Protein AF-A0A4Q2ZRV0-F1 (afdb_monomer)

Foldseek 3Di:
DCPVPVVVVVVVCLVVLFKWWWKAQLPDPVVPPRIDIGHADDQDLDWDDDPRITTAWTWHRDPPRDIDIDGDDDWDKDFADPDFFADDPPDWAADPPPRDTDFKKKKFQQQFAFPAPRGGLNHIAIWGFDAFDADPVGHGRRGMTTTHADDPPPPVDHPCRCVQCRAWDDPPQQFKWKWFQDPVRDTDTAAQEAEEADPCQLVVVPPPDNDDFQRKYWYPDDPPDHTFIWGHHPPGIDTDDSRMDMDTTHALSTYQWYTYDPDIDGDHSPRGDTDIDIDDDDYPVDDDDLAQPEEAEDEDDDPVLVVVQVVCLVVVVPVVSHDDWDDQVVVCVVCVVCVSVDDSNYHYGYDYFAEQEAQDPNHDLLRHKAKEFEWDPQDPDDPLRLLVLLVVQLQVCQDPVNDAAFDKDAVVVSFVSSCVSQVRTTDGIAIFRPDPPTAGPRNRIDTHDNRYGYGYSDDSVSYDYDNDDDCVVRVHD

Solvent-accessible surface area (backbone atoms only — not comparable to full-atom values): 27631 Å² total; per-residue (Å²): 119,69,63,63,58,54,51,48,53,52,50,51,33,59,75,67,65,47,45,29,21,40,24,44,28,83,66,35,94,80,76,58,64,40,66,45,80,45,71,65,56,84,83,60,101,52,81,49,75,58,92,55,29,34,54,52,36,30,37,42,59,45,95,86,89,43,77,46,79,46,67,83,87,81,84,49,70,50,76,31,92,84,83,53,70,62,87,73,87,82,68,72,20,70,42,89,86,77,72,45,78,44,69,40,33,42,33,38,43,27,74,39,62,22,70,81,76,67,43,54,55,78,49,69,47,61,28,26,66,67,45,71,37,58,48,97,88,67,50,72,39,40,41,35,36,29,41,40,69,34,48,90,84,71,81,84,56,52,76,55,80,59,51,63,48,67,67,26,51,53,66,77,70,64,18,41,33,32,25,36,48,46,97,87,69,47,73,42,80,34,32,77,30,31,35,22,54,46,71,64,36,66,74,66,36,66,81,84,61,74,78,55,63,75,38,37,33,36,37,49,58,49,105,86,49,76,69,44,40,30,35,29,44,93,86,50,75,45,79,52,75,86,48,60,49,75,49,79,34,66,47,41,21,17,40,29,34,40,36,42,94,90,45,73,49,77,49,69,49,76,77,41,79,81,57,64,46,77,50,77,56,61,47,94,88,54,74,88,71,75,55,76,78,44,80,46,80,43,74,47,81,52,70,69,54,54,50,49,46,56,50,37,46,74,71,69,40,53,78,90,71,58,74,74,68,68,51,46,68,58,46,43,71,74,52,47,75,59,63,75,76,54,57,85,32,48,41,80,45,53,40,54,46,42,78,46,48,31,31,12,92,70,16,54,72,90,45,19,33,33,38,44,29,26,67,34,92,84,34,87,66,51,74,67,55,50,33,48,51,51,43,51,44,54,49,59,64,48,33,77,90,76,57,66,65,36,48,69,48,48,43,70,57,55,44,50,52,45,44,68,76,34,58,75,42,45,72,46,72,45,72,35,40,68,44,93,85,48,37,60,72,51,77,41,63,47,77,42,50,77,55,24,37,73,35,70,50,56,48,61,85,33,46,43,82,42,95,61,96,40,54,82,78,46,48,53,129

Radius of gyration: 37.03 Å; Cα contacts (8 Å, |Δi|>4): 866; chains: 1; bounding box: 86×45×110 Å

Nearest PDB structures (foldseek):
  8kea-assembly1_e  TM=3.480E-01  e=4.240E-05  unclassified Caudoviricetes
  7sa7-assembly4_D  TM=6.143E-01  e=7.010E-01  Homo sapiens
  7sa7-assembly3_C  TM=5.878E-01  e=7.869E-01  Homo sapiens
  7sa7-assembly2_B  TM=5.959E-01  e=1.873E+00  Homo sapiens
  7q63-assembly3_CCC  TM=5.328E-01  e=1.985E+00  Homo sapiens

pLDDT: mean 81.41, std 9.85, range [46.53, 93.69]

Mean predicted aligned error: 16.32 Å

Structure (mmCIF, N/CA/C/O backbone):
data_AF-A0A4Q2ZRV0-F1
#
_entry.id   AF-A0A4Q2ZRV0-F1
#
loop_
_atom_site.group_PDB
_atom_site.id
_atom_site.type_symbol
_atom_site.label_atom_id
_atom_site.label_alt_id
_atom_site.label_comp_id
_atom_site.label_asym_id
_atom_site.label_entity_id
_atom_site.label_seq_id
_atom_site.pdbx_PDB_ins_code
_atom_site.Cartn_x
_atom_site.Cartn_y
_atom_site.Cartn_z
_atom_site.occupancy
_atom_site.B_iso_or_equiv
_atom_site.auth_seq_id
_atom_site.auth_comp_id
_atom_site.auth_asym_id
_atom_site.auth_atom_id
_atom_site.pdbx_PDB_model_num
ATOM 1 N N . MET A 1 1 ? 37.930 13.289 -34.968 1.00 46.53 1 MET A N 1
ATOM 2 C CA . MET A 1 1 ? 36.587 13.902 -35.165 1.00 46.53 1 MET A CA 1
ATOM 3 C C . MET A 1 1 ? 36.503 14.644 -36.506 1.00 46.53 1 MET A C 1
ATOM 5 O O . MET A 1 1 ? 36.674 15.860 -36.565 1.00 46.53 1 MET A O 1
ATOM 9 N N . LYS A 1 2 ? 36.205 13.949 -37.613 1.00 48.25 2 LYS A N 1
ATOM 10 C CA . LYS A 1 2 ? 35.745 14.612 -38.851 1.00 48.25 2 LYS A CA 1
ATOM 11 C C . LYS A 1 2 ? 34.264 14.985 -38.718 1.00 48.25 2 LYS A C 1
ATOM 13 O O . LYS A 1 2 ? 33.415 14.452 -39.422 1.00 48.25 2 LYS A O 1
ATOM 18 N N . LEU A 1 3 ? 33.960 15.949 -37.843 1.00 52.44 3 LEU A N 1
ATOM 19 C CA . LEU A 1 3 ? 32.634 16.584 -37.776 1.00 52.44 3 LEU A CA 1
ATOM 20 C C . LEU A 1 3 ? 32.182 17.055 -39.178 1.00 52.44 3 LEU A C 1
ATOM 22 O O . LEU A 1 3 ? 30.995 17.055 -39.499 1.00 52.44 3 LEU A O 1
ATOM 26 N N . SER A 1 4 ? 33.154 17.404 -40.032 1.00 59.94 4 SER A N 1
ATOM 27 C CA . SER A 1 4 ? 32.948 17.895 -41.390 1.00 59.94 4 SER A CA 1
ATOM 28 C C . SER A 1 4 ? 32.250 16.907 -42.325 1.00 59.94 4 SER A C 1
ATOM 30 O O . SER A 1 4 ? 31.440 17.355 -43.129 1.00 59.94 4 SER A O 1
ATOM 32 N N . ASP A 1 5 ? 32.492 15.594 -42.242 1.00 75.94 5 ASP A N 1
ATOM 33 C CA . ASP A 1 5 ? 31.929 14.653 -43.224 1.00 75.94 5 ASP A CA 1
ATOM 34 C C . ASP A 1 5 ? 30.436 14.391 -42.981 1.00 75.94 5 ASP A C 1
ATOM 36 O O . ASP A 1 5 ? 29.617 14.506 -43.897 1.00 75.94 5 ASP A O 1
ATOM 40 N N . THR A 1 6 ? 30.041 14.147 -41.728 1.00 77.94 6 THR A N 1
ATOM 41 C CA . THR A 1 6 ? 28.623 13.997 -41.371 1.00 77.94 6 THR A CA 1
ATOM 42 C C . THR A 1 6 ? 27.850 15.292 -41.609 1.00 77.94 6 THR A C 1
ATOM 44 O O . THR A 1 6 ? 26.780 15.255 -42.216 1.00 77.94 6 THR A O 1
ATOM 47 N N . LEU A 1 7 ? 28.398 16.451 -41.224 1.00 83.00 7 LEU A N 1
ATOM 48 C CA . LEU A 1 7 ? 27.773 17.750 -41.501 1.00 83.00 7 LEU A CA 1
ATOM 49 C C . LEU A 1 7 ? 27.611 18.008 -43.003 1.00 83.00 7 LEU A C 1
ATOM 51 O O . LEU A 1 7 ? 26.567 18.506 -43.424 1.00 83.00 7 LEU A O 1
ATOM 55 N N . ASN A 1 8 ? 28.594 17.631 -43.824 1.00 84.75 8 ASN A N 1
ATOM 56 C CA . ASN A 1 8 ? 28.493 17.743 -45.278 1.00 84.75 8 ASN A CA 1
ATOM 57 C C . ASN A 1 8 ? 27.389 16.841 -45.842 1.00 84.75 8 ASN A C 1
ATOM 59 O O . ASN A 1 8 ? 26.621 17.281 -46.700 1.00 84.75 8 ASN A O 1
ATOM 63 N N . LYS A 1 9 ? 27.248 15.612 -45.331 1.00 84.56 9 LYS A N 1
ATOM 64 C CA . LYS A 1 9 ? 26.164 14.700 -45.726 1.00 84.56 9 LYS A CA 1
ATOM 65 C C . LYS A 1 9 ? 24.786 15.222 -45.299 1.00 84.56 9 LYS A C 1
ATOM 67 O O . LYS A 1 9 ? 23.850 15.158 -46.096 1.00 84.56 9 LYS A O 1
ATOM 72 N N . ILE A 1 10 ? 24.663 15.796 -44.097 1.00 86.31 10 ILE A N 1
ATOM 73 C CA . ILE A 1 10 ? 23.433 16.468 -43.638 1.00 86.31 10 ILE A CA 1
ATOM 74 C C . ILE A 1 10 ? 23.113 17.645 -44.565 1.00 86.31 10 ILE A C 1
ATOM 76 O O . ILE A 1 10 ? 22.005 17.742 -45.091 1.00 86.31 10 ILE A O 1
ATOM 80 N N . ARG A 1 11 ? 24.095 18.513 -44.836 1.00 86.56 11 ARG A N 1
ATOM 81 C CA . ARG A 1 11 ? 23.936 19.678 -45.717 1.00 86.56 11 ARG A CA 1
ATOM 82 C C . ARG A 1 11 ? 23.490 19.282 -47.123 1.00 86.56 11 ARG A C 1
ATOM 84 O O . ARG A 1 11 ? 22.611 19.938 -47.684 1.00 86.56 11 ARG A O 1
ATOM 91 N N . ALA A 1 12 ? 24.064 18.217 -47.680 1.00 87.94 12 ALA A N 1
ATOM 92 C CA . ALA A 1 12 ? 23.684 17.693 -48.987 1.00 87.94 12 ALA A CA 1
ATOM 93 C C . ALA A 1 12 ? 22.216 17.236 -49.013 1.00 87.94 12 ALA A C 1
ATOM 95 O O . ALA A 1 12 ? 21.487 17.590 -49.937 1.00 87.94 12 ALA A O 1
ATOM 96 N N . ARG A 1 13 ? 21.753 16.521 -47.977 1.00 86.56 13 ARG A N 1
ATOM 97 C CA . ARG A 1 13 ? 20.348 16.089 -47.849 1.00 86.56 13 ARG A CA 1
ATOM 98 C C . ARG A 1 13 ? 19.385 17.266 -47.699 1.00 86.56 13 ARG A C 1
ATOM 100 O O . ARG A 1 13 ? 18.360 17.289 -48.376 1.00 86.56 13 ARG A O 1
ATOM 107 N N . LEU A 1 14 ? 19.749 18.259 -46.884 1.00 86.25 14 LEU A N 1
ATOM 108 C CA . LEU A 1 14 ? 18.958 19.479 -46.700 1.00 86.25 14 LEU A CA 1
ATOM 109 C C . LEU A 1 14 ? 18.850 20.289 -47.998 1.00 86.25 14 LEU A C 1
ATOM 111 O O . LEU A 1 14 ? 17.770 20.744 -48.354 1.00 86.25 14 LEU A O 1
ATOM 115 N N . THR A 1 15 ? 19.947 20.428 -48.747 1.00 87.06 15 THR A N 1
ATOM 116 C CA . THR A 1 15 ? 19.944 21.159 -50.028 1.00 87.06 15 THR A CA 1
ATOM 117 C C . THR A 1 15 ? 19.143 20.408 -51.095 1.00 87.06 15 THR A C 1
ATOM 119 O O . THR A 1 15 ? 18.447 21.025 -51.896 1.00 87.06 15 THR A O 1
ATOM 122 N N . ALA A 1 16 ? 19.183 19.074 -51.074 1.00 87.62 16 ALA A N 1
ATOM 123 C CA . ALA A 1 16 ? 18.400 18.222 -51.964 1.00 87.62 16 ALA A CA 1
ATOM 124 C C . ALA A 1 16 ? 16.922 18.074 -51.551 1.00 87.62 16 ALA A C 1
ATOM 126 O O . ALA A 1 16 ? 16.184 17.372 -52.236 1.00 87.62 16 ALA A O 1
ATOM 127 N N . SER A 1 17 ? 16.478 18.711 -50.458 1.00 88.81 17 SER A N 1
ATOM 128 C CA . SER A 1 17 ? 15.103 18.596 -49.938 1.00 88.81 17 SER A CA 1
ATOM 129 C C . SER A 1 17 ? 14.665 17.144 -49.685 1.00 88.81 17 SER A C 1
ATOM 131 O O . SER A 1 17 ? 13.525 16.764 -49.943 1.00 88.81 17 SER A O 1
ATOM 133 N N . LEU A 1 18 ? 15.591 16.310 -49.203 1.00 88.56 18 LEU A N 1
ATOM 134 C CA . LEU A 1 18 ? 15.337 14.902 -48.905 1.00 88.56 18 LEU A CA 1
ATOM 135 C C . LEU A 1 18 ? 15.148 14.703 -47.403 1.00 88.56 18 LEU A C 1
ATOM 137 O O . LEU A 1 18 ? 16.002 15.120 -46.622 1.00 88.56 18 LEU A O 1
ATOM 141 N N . SER A 1 19 ? 14.087 13.995 -47.018 1.00 89.38 19 SER A N 1
ATOM 142 C CA . SER A 1 19 ? 13.906 13.496 -45.652 1.00 89.38 19 SER A CA 1
ATOM 143 C C . SER A 1 19 ? 14.990 12.470 -45.292 1.00 89.38 19 SER A C 1
ATOM 145 O O . SER A 1 19 ? 15.487 11.739 -46.158 1.00 89.38 19 SER A O 1
ATOM 147 N N . PHE A 1 20 ? 15.366 12.402 -44.016 1.00 90.62 20 PHE A N 1
ATOM 148 C CA . PHE A 1 20 ? 16.372 11.468 -43.504 1.00 90.62 20 PHE A CA 1
ATOM 149 C C . PHE A 1 20 ? 16.184 11.200 -42.009 1.00 90.62 20 PHE A C 1
ATOM 151 O O . PHE A 1 20 ? 15.488 11.932 -41.308 1.00 90.62 20 PHE A O 1
ATOM 158 N N . THR A 1 21 ? 16.843 10.158 -41.507 1.00 88.81 21 THR A N 1
ATOM 159 C CA . THR A 1 21 ? 16.920 9.875 -40.068 1.00 88.81 21 THR A CA 1
ATOM 160 C C . THR A 1 21 ? 18.354 9.969 -39.566 1.00 88.81 21 THR A C 1
ATOM 162 O O . THR A 1 21 ? 19.302 9.651 -40.291 1.00 88.81 21 THR A O 1
ATOM 165 N N . LEU A 1 22 ? 18.508 10.430 -38.323 1.00 87.31 22 LEU A N 1
ATOM 166 C CA . LEU A 1 22 ? 19.782 10.495 -37.615 1.00 87.31 22 LEU A CA 1
ATOM 167 C C . LEU A 1 22 ? 19.839 9.406 -36.553 1.00 87.31 22 LEU A C 1
ATOM 169 O O . LEU A 1 22 ? 18.986 9.328 -35.659 1.00 87.31 22 LEU A O 1
ATOM 173 N N . TRP A 1 23 ? 20.881 8.597 -36.669 1.00 86.56 23 TRP A N 1
ATOM 174 C CA . TRP A 1 23 ? 21.204 7.518 -35.759 1.00 86.56 23 TRP A CA 1
ATOM 175 C C . TRP A 1 23 ? 22.505 7.841 -35.033 1.00 86.56 23 TRP A C 1
ATOM 177 O O . TRP A 1 23 ? 23.445 8.350 -35.647 1.00 86.56 23 TRP A O 1
ATOM 187 N N . TYR A 1 24 ? 22.540 7.540 -33.740 1.00 83.75 24 TYR A N 1
ATOM 188 C CA . TYR A 1 24 ? 23.739 7.611 -32.919 1.00 83.75 24 TYR A CA 1
ATOM 189 C C . TYR A 1 24 ? 24.299 6.204 -32.724 1.00 83.75 24 TYR A C 1
ATOM 191 O O . TYR A 1 24 ? 23.621 5.343 -32.166 1.00 83.75 24 TYR A O 1
ATOM 199 N N . ASP A 1 25 ? 25.500 5.968 -33.235 1.00 83.25 25 ASP A N 1
ATOM 200 C CA . ASP A 1 25 ? 26.291 4.765 -33.019 1.00 83.25 25 ASP A CA 1
ATOM 201 C C . ASP A 1 25 ? 27.174 4.969 -31.789 1.00 83.25 25 ASP A C 1
ATOM 203 O O . ASP A 1 25 ? 28.097 5.779 -31.826 1.00 83.25 25 ASP A O 1
ATOM 207 N N . TYR A 1 26 ? 26.872 4.262 -30.700 1.00 76.94 26 TYR A N 1
ATOM 208 C CA . TYR A 1 26 ? 27.615 4.384 -29.442 1.00 76.94 26 TYR A CA 1
ATOM 209 C C . TYR A 1 26 ? 28.882 3.513 -29.406 1.00 76.94 26 TYR A C 1
ATOM 211 O O . TYR A 1 26 ? 29.675 3.618 -28.476 1.00 76.94 26 TYR A O 1
ATOM 219 N N . ALA A 1 27 ? 29.091 2.652 -30.404 1.00 78.94 27 ALA A N 1
ATOM 220 C CA . ALA A 1 27 ? 30.297 1.838 -30.531 1.00 78.94 27 ALA A CA 1
ATOM 221 C C . ALA A 1 27 ? 30.689 1.704 -32.013 1.00 78.94 27 ALA A C 1
ATOM 223 O O . ALA A 1 27 ? 30.637 0.604 -32.579 1.00 78.94 27 ALA A O 1
ATOM 224 N N . PRO A 1 28 ? 31.075 2.821 -32.660 1.00 79.38 28 PRO A N 1
ATOM 225 C CA . PRO A 1 28 ? 31.368 2.825 -34.080 1.00 79.38 28 PRO A CA 1
ATOM 226 C C . PRO A 1 28 ? 32.620 1.996 -34.371 1.00 79.38 28 PRO A C 1
ATOM 228 O O . PRO A 1 28 ? 33.621 2.062 -33.657 1.00 79.38 28 PRO A O 1
ATOM 231 N N . THR A 1 29 ? 32.591 1.225 -35.458 1.00 78.88 29 THR A N 1
ATOM 232 C CA . THR A 1 29 ? 33.708 0.340 -35.846 1.00 78.88 29 THR A CA 1
ATOM 233 C C . THR A 1 29 ? 35.000 1.109 -36.145 1.00 78.88 29 THR A C 1
ATOM 235 O O . THR A 1 29 ? 36.090 0.558 -36.020 1.00 78.88 29 THR A O 1
ATOM 238 N N . ASP A 1 30 ? 34.883 2.378 -36.540 1.00 77.00 30 ASP A N 1
ATOM 239 C CA . ASP A 1 30 ? 36.009 3.272 -36.818 1.00 77.00 30 ASP A CA 1
ATOM 240 C C . ASP A 1 30 ? 36.458 4.098 -35.598 1.00 77.00 30 ASP A C 1
ATOM 242 O O . ASP A 1 30 ? 37.454 4.811 -35.693 1.00 77.00 30 ASP A O 1
ATOM 246 N N . GLY A 1 31 ? 35.743 4.015 -34.467 1.00 72.38 31 GLY A N 1
ATOM 247 C CA . GLY A 1 31 ? 36.025 4.773 -33.245 1.00 72.38 31 GLY A CA 1
ATOM 248 C C . GLY A 1 31 ? 35.838 6.293 -33.360 1.00 72.38 31 GLY A C 1
ATOM 249 O O . GLY A 1 31 ? 36.165 7.014 -32.420 1.00 72.38 31 GLY A O 1
ATOM 250 N N . GLU A 1 32 ? 35.338 6.805 -34.489 1.00 68.56 32 GLU A N 1
ATOM 251 C CA . GLU A 1 32 ? 35.309 8.246 -34.769 1.00 68.56 32 GLU A CA 1
ATOM 252 C C . GLU A 1 32 ? 33.959 8.765 -35.283 1.00 68.56 32 GLU A C 1
ATOM 254 O O . GLU A 1 32 ? 33.639 9.940 -35.059 1.00 68.56 32 GLU A O 1
ATOM 259 N N . THR A 1 33 ? 33.167 7.939 -35.974 1.00 73.75 33 THR A N 1
ATOM 260 C CA . THR A 1 33 ? 31.922 8.365 -36.630 1.00 73.75 33 THR A CA 1
ATOM 261 C C . THR A 1 33 ? 30.693 7.893 -35.859 1.00 73.75 33 THR A C 1
ATOM 263 O O . THR A 1 33 ? 30.039 6.919 -36.212 1.00 73.75 33 THR A O 1
ATOM 266 N N . PHE A 1 34 ? 30.326 8.655 -34.833 1.00 78.12 34 PHE A N 1
ATOM 267 C CA . PHE A 1 34 ? 29.174 8.355 -33.976 1.00 78.12 34 PHE A CA 1
ATOM 268 C C . PHE A 1 34 ? 27.816 8.684 -34.613 1.00 78.12 34 PHE A C 1
ATOM 270 O O . PHE A 1 34 ? 26.785 8.223 -34.147 1.00 78.12 34 PHE A O 1
ATOM 277 N N . TRP A 1 35 ? 27.769 9.502 -35.668 1.00 84.25 35 TRP A N 1
ATOM 278 C CA . TRP A 1 35 ? 26.509 9.922 -36.291 1.00 84.25 35 TRP A CA 1
ATOM 279 C C . TRP A 1 35 ? 26.343 9.324 -37.682 1.00 84.25 35 TRP A C 1
ATOM 281 O O . TRP A 1 35 ? 27.120 9.620 -38.595 1.00 84.25 35 TRP A O 1
ATOM 291 N N . VAL A 1 36 ? 25.273 8.550 -37.858 1.00 85.75 36 VAL A N 1
ATOM 292 C CA . VAL A 1 36 ? 24.946 7.846 -39.100 1.00 85.75 36 VAL A CA 1
ATOM 293 C C . VAL A 1 36 ? 23.628 8.371 -39.664 1.00 85.75 36 VAL A C 1
ATOM 295 O O . VAL A 1 36 ? 22.609 8.439 -38.978 1.00 85.75 36 VAL A O 1
ATOM 298 N N . ILE A 1 37 ? 23.642 8.742 -40.945 1.00 87.69 37 ILE A N 1
ATOM 299 C CA . ILE A 1 37 ? 22.454 9.213 -41.667 1.00 87.69 37 ILE A CA 1
ATOM 300 C C . ILE A 1 37 ? 21.874 8.045 -42.452 1.00 87.69 37 ILE A C 1
ATOM 302 O O . ILE A 1 37 ? 22.587 7.401 -43.225 1.00 87.69 37 ILE A O 1
ATOM 306 N N . ARG A 1 38 ? 20.573 7.805 -42.301 1.00 87.75 38 ARG A N 1
ATOM 307 C CA . ARG A 1 38 ? 19.856 6.740 -43.009 1.00 87.75 38 ARG A CA 1
ATOM 308 C C . ARG A 1 38 ? 18.687 7.307 -43.826 1.00 87.75 38 ARG A C 1
ATOM 310 O O . ARG A 1 38 ? 18.340 8.484 -43.663 1.00 87.75 38 ARG A O 1
ATOM 317 N N . PRO A 1 39 ? 18.111 6.514 -44.751 1.00 87.06 39 PRO A N 1
ATOM 318 C CA . PRO A 1 39 ? 16.867 6.866 -45.427 1.00 87.06 39 PRO A CA 1
ATOM 319 C C . PRO A 1 39 ? 15.761 7.278 -44.438 1.00 87.06 39 PRO A C 1
ATOM 321 O O . PRO A 1 39 ? 15.854 6.982 -43.241 1.00 87.06 39 PRO A O 1
ATOM 324 N N . PRO A 1 40 ? 14.734 8.004 -44.908 1.00 84.69 40 PRO A N 1
ATOM 325 C CA . PRO A 1 40 ? 13.632 8.402 -44.049 1.00 84.69 40 PRO A CA 1
ATOM 326 C C . PRO A 1 40 ? 12.892 7.167 -43.531 1.00 84.69 40 PRO A C 1
ATOM 328 O O . PRO A 1 40 ? 12.459 6.316 -44.305 1.00 84.69 40 PRO A O 1
ATOM 331 N N . GLU A 1 41 ? 12.755 7.098 -42.213 1.00 82.69 41 GLU A N 1
ATOM 332 C CA . GLU A 1 41 ? 12.008 6.079 -41.485 1.00 82.69 41 GLU A CA 1
ATOM 333 C C . GLU A 1 41 ? 11.137 6.798 -40.447 1.00 82.69 41 GLU A C 1
ATOM 335 O O . GLU A 1 41 ? 11.588 7.758 -39.815 1.00 82.69 41 GLU A O 1
ATOM 340 N N . SER A 1 42 ? 9.903 6.337 -40.242 1.00 72.25 42 SER A N 1
ATOM 341 C CA . SER A 1 42 ? 9.016 6.882 -39.208 1.00 72.25 42 SER A CA 1
ATOM 342 C C . SER A 1 42 ? 9.596 6.641 -37.818 1.00 72.25 42 SER A C 1
ATOM 344 O O . SER A 1 42 ? 10.162 5.581 -37.562 1.00 72.25 42 SER A O 1
ATOM 346 N N . LEU A 1 43 ? 9.454 7.591 -36.891 1.00 68.00 43 LEU A N 1
ATOM 347 C CA . LEU A 1 43 ? 9.733 7.311 -35.480 1.00 68.00 43 LEU A CA 1
ATOM 348 C C . LEU A 1 43 ? 8.617 6.441 -34.911 1.00 68.00 43 LEU A C 1
ATOM 350 O O . LEU A 1 43 ? 7.455 6.845 -34.882 1.00 68.00 43 LEU A O 1
ATOM 354 N N . ASP A 1 44 ? 8.989 5.260 -34.439 1.00 65.00 44 ASP A N 1
ATOM 355 C CA . ASP A 1 44 ? 8.077 4.380 -33.726 1.00 65.00 44 ASP A CA 1
ATOM 356 C C . ASP A 1 44 ? 7.855 4.886 -32.299 1.00 65.00 44 ASP A C 1
ATOM 358 O O . ASP A 1 44 ? 8.613 5.697 -31.764 1.00 65.00 44 ASP A O 1
ATOM 362 N N . ARG A 1 45 ? 6.817 4.366 -31.636 1.00 63.47 45 ARG A N 1
ATOM 363 C CA . ARG A 1 45 ? 6.542 4.674 -30.218 1.00 63.47 45 ARG A CA 1
ATOM 364 C C . ARG A 1 45 ? 7.628 4.158 -29.267 1.00 63.47 45 ARG A C 1
ATOM 366 O O . ARG A 1 45 ? 7.620 4.499 -28.088 1.00 63.47 45 ARG A O 1
ATOM 373 N N . GLN A 1 46 ? 8.534 3.327 -29.771 1.00 62.56 46 GLN A N 1
ATOM 374 C CA . GLN A 1 46 ? 9.733 2.867 -29.088 1.00 62.56 46 GLN A CA 1
ATOM 375 C C . GLN A 1 46 ? 10.947 3.327 -29.897 1.00 62.56 46 GLN A C 1
ATOM 377 O O . GLN A 1 46 ? 10.889 3.296 -31.131 1.00 62.56 46 GLN A O 1
ATOM 382 N N . PRO A 1 47 ? 12.052 3.723 -29.244 1.00 64.38 47 PRO A N 1
ATOM 383 C CA . PRO A 1 47 ? 13.267 4.014 -29.985 1.00 64.38 47 PRO A CA 1
ATOM 384 C C . PRO A 1 47 ? 13.670 2.754 -30.782 1.00 64.38 47 PRO A C 1
ATOM 386 O O . PRO A 1 47 ? 13.309 1.630 -30.409 1.00 64.38 47 PRO A O 1
ATOM 389 N N . GLN A 1 48 ? 14.404 2.905 -31.876 1.00 72.50 48 GLN A N 1
ATOM 390 C CA . GLN A 1 48 ? 14.841 1.762 -32.684 1.00 72.50 48 GLN A CA 1
ATOM 391 C C . GLN A 1 48 ? 16.340 1.557 -32.503 1.00 72.50 48 GLN A C 1
ATOM 393 O O . GLN A 1 48 ? 17.098 2.522 -32.600 1.00 72.50 48 GLN A O 1
ATOM 398 N N . VAL A 1 49 ? 16.750 0.311 -32.254 1.00 75.25 49 VAL A N 1
ATOM 399 C CA . VAL A 1 49 ? 18.161 -0.079 -32.141 1.00 75.25 49 VAL A CA 1
ATOM 400 C C . VAL A 1 49 ? 18.491 -1.073 -33.234 1.00 75.25 49 VAL A C 1
ATOM 402 O O . VAL A 1 49 ? 17.780 -2.059 -33.418 1.00 75.25 49 VAL A O 1
ATOM 405 N N . ASN A 1 50 ? 19.586 -0.824 -33.941 1.00 77.75 50 ASN A N 1
ATOM 406 C CA . ASN A 1 50 ? 20.138 -1.735 -34.926 1.00 77.75 50 ASN A CA 1
ATOM 407 C C . ASN A 1 50 ? 21.634 -1.912 -34.657 1.00 77.75 50 ASN A C 1
ATOM 409 O O . ASN A 1 50 ? 22.430 -1.017 -34.941 1.00 77.75 50 ASN A O 1
ATOM 413 N N . GLY A 1 51 ? 22.006 -3.047 -34.063 1.00 81.06 51 GLY A N 1
ATOM 414 C CA . GLY A 1 51 ? 23.359 -3.256 -33.548 1.00 81.06 51 GLY A CA 1
ATOM 415 C C . GLY A 1 51 ? 23.689 -2.238 -32.456 1.00 81.06 51 GLY A C 1
ATOM 416 O O . GLY A 1 51 ? 23.046 -2.223 -31.410 1.00 81.06 51 GLY A O 1
ATOM 417 N N . THR A 1 52 ? 24.668 -1.380 -32.726 1.00 78.62 52 THR A N 1
ATOM 418 C CA . THR A 1 52 ? 25.145 -0.303 -31.843 1.00 78.62 52 THR A CA 1
ATOM 419 C C . THR A 1 52 ? 24.530 1.060 -32.180 1.00 78.62 52 THR A C 1
ATOM 421 O O . THR A 1 52 ? 24.850 2.065 -31.555 1.00 78.62 52 THR A O 1
ATOM 424 N N . MET A 1 53 ? 23.623 1.118 -33.161 1.00 83.50 53 MET A N 1
ATOM 425 C CA . MET A 1 53 ? 23.015 2.362 -33.632 1.00 83.50 53 MET A CA 1
ATOM 426 C C . MET A 1 53 ? 21.623 2.560 -33.035 1.00 83.50 53 MET A C 1
ATOM 428 O O . MET A 1 53 ? 20.781 1.666 -33.118 1.00 83.50 53 MET A O 1
ATOM 432 N N . ILE A 1 54 ? 21.345 3.759 -32.525 1.00 80.75 54 ILE A N 1
ATOM 433 C CA . ILE A 1 54 ? 20.055 4.158 -31.950 1.00 80.75 54 ILE A CA 1
ATOM 434 C C . ILE A 1 54 ? 19.449 5.296 -32.772 1.00 80.75 54 ILE A C 1
ATOM 436 O O . ILE A 1 54 ? 20.081 6.333 -32.969 1.00 80.75 54 ILE A O 1
ATOM 440 N N . LYS A 1 55 ? 18.205 5.135 -33.234 1.00 83.88 55 LYS A N 1
ATOM 441 C CA . LYS A 1 55 ? 17.455 6.185 -33.943 1.00 83.88 55 LYS A CA 1
ATOM 442 C C . LYS A 1 55 ? 17.036 7.280 -32.962 1.00 83.88 55 LYS A C 1
ATOM 444 O O . LYS A 1 55 ? 16.244 7.010 -32.060 1.00 83.88 55 LYS A O 1
ATOM 449 N N . LEU A 1 56 ? 17.514 8.510 -33.163 1.00 79.38 56 LEU A N 1
ATOM 450 C CA . LEU A 1 56 ? 17.209 9.640 -32.273 1.00 79.38 56 LEU A CA 1
ATOM 451 C C . LEU A 1 56 ? 16.261 10.662 -32.901 1.00 79.38 56 LEU A C 1
ATOM 453 O O . LEU A 1 56 ? 15.338 11.131 -32.234 1.00 79.38 56 LEU A O 1
ATOM 457 N N . ILE A 1 57 ? 16.489 11.015 -34.171 1.00 85.31 57 ILE A N 1
ATOM 458 C CA . ILE A 1 57 ? 15.776 12.114 -34.833 1.00 85.31 57 ILE A CA 1
ATOM 459 C C . ILE A 1 57 ? 15.292 11.665 -36.211 1.00 85.31 57 ILE A C 1
ATOM 461 O O . ILE A 1 57 ? 16.072 11.136 -37.006 1.00 85.31 57 ILE A O 1
ATOM 465 N N . ALA A 1 58 ? 14.021 11.928 -36.511 1.00 87.44 58 ALA A N 1
ATOM 466 C CA . ALA A 1 58 ? 13.500 11.907 -37.874 1.00 87.44 58 ALA A CA 1
ATOM 467 C C . ALA A 1 58 ? 13.332 13.337 -38.382 1.00 87.44 58 ALA A C 1
ATOM 469 O O . ALA A 1 58 ? 12.826 14.214 -37.674 1.00 87.44 58 ALA A O 1
ATOM 470 N N . VAL A 1 59 ? 13.806 13.563 -39.604 1.00 89.38 59 VAL A N 1
ATOM 471 C CA . VAL A 1 59 ? 13.768 14.854 -40.279 1.00 89.38 59 VAL A CA 1
ATOM 472 C C . VAL A 1 59 ? 12.973 14.686 -41.561 1.00 89.38 59 VAL A C 1
ATOM 474 O O . VAL A 1 59 ? 13.448 14.080 -42.523 1.00 89.38 59 VAL A O 1
ATOM 477 N N . ASP A 1 60 ? 11.771 15.250 -41.571 1.00 89.25 60 ASP A N 1
ATOM 478 C CA . ASP A 1 60 ? 10.874 15.203 -42.717 1.00 89.25 60 ASP A CA 1
ATOM 479 C C . ASP A 1 60 ? 10.873 16.536 -43.457 1.00 89.25 60 ASP A C 1
ATOM 481 O O . ASP A 1 60 ? 10.659 17.600 -42.864 1.00 89.25 60 ASP A O 1
ATOM 485 N N . TYR A 1 61 ? 11.057 16.469 -44.773 1.00 88.56 61 TYR A N 1
ATOM 486 C CA . TYR A 1 61 ? 10.749 17.570 -45.671 1.00 88.56 61 TYR A CA 1
ATOM 487 C C . TYR A 1 61 ? 9.272 17.502 -46.072 1.00 88.56 61 TYR A C 1
ATOM 489 O O . TYR A 1 61 ? 8.825 16.539 -46.697 1.00 88.56 61 TYR A O 1
ATOM 497 N N . LEU A 1 62 ? 8.505 18.526 -45.706 1.00 85.81 62 LEU A N 1
ATOM 498 C CA . LEU A 1 62 ? 7.101 18.675 -46.078 1.00 85.81 62 LEU A CA 1
ATOM 499 C C . LEU A 1 62 ? 6.985 19.571 -47.318 1.00 85.81 62 LEU A C 1
ATOM 501 O O . LEU A 1 62 ? 7.751 20.522 -47.496 1.00 85.81 62 LEU A O 1
ATOM 505 N N . SER A 1 63 ? 5.990 19.296 -48.165 1.00 77.88 63 SER A N 1
ATOM 506 C CA . SER A 1 63 ? 5.697 20.107 -49.352 1.00 77.88 63 SER A CA 1
ATOM 507 C C . SER A 1 63 ? 5.529 21.585 -48.979 1.00 77.88 63 SER A C 1
ATOM 509 O O . SER A 1 63 ? 4.699 21.907 -48.128 1.00 77.88 63 SER A O 1
ATOM 511 N N . GLY A 1 64 ? 6.291 22.476 -49.623 1.00 74.88 64 GLY A N 1
ATOM 512 C CA . GLY A 1 64 ? 6.257 23.921 -49.352 1.00 74.88 64 GLY A CA 1
ATOM 513 C C . GLY A 1 64 ? 7.409 24.458 -48.491 1.00 74.88 64 GLY A C 1
ATOM 514 O O . GLY A 1 64 ? 7.231 25.471 -47.823 1.00 74.88 64 GLY A O 1
ATOM 515 N N . SER A 1 65 ? 8.584 23.813 -48.513 1.00 77.75 65 SER A N 1
ATOM 516 C CA . SER A 1 65 ? 9.811 24.271 -47.828 1.00 77.75 65 SER A CA 1
ATOM 517 C C . SER A 1 65 ? 9.772 24.236 -46.297 1.00 77.75 65 SER A C 1
ATOM 519 O O . SER A 1 65 ? 10.532 24.945 -45.637 1.00 77.75 65 SER A O 1
ATOM 521 N N . LEU A 1 66 ? 8.919 23.390 -45.720 1.00 86.62 66 LEU A N 1
ATOM 522 C CA . LEU A 1 66 ? 8.827 23.200 -44.274 1.00 86.62 66 LEU A CA 1
ATOM 523 C C . LEU A 1 66 ? 9.621 21.964 -43.849 1.00 86.62 66 LEU A C 1
ATOM 525 O O . LEU A 1 66 ? 9.440 20.881 -44.399 1.00 86.62 66 LEU A O 1
ATO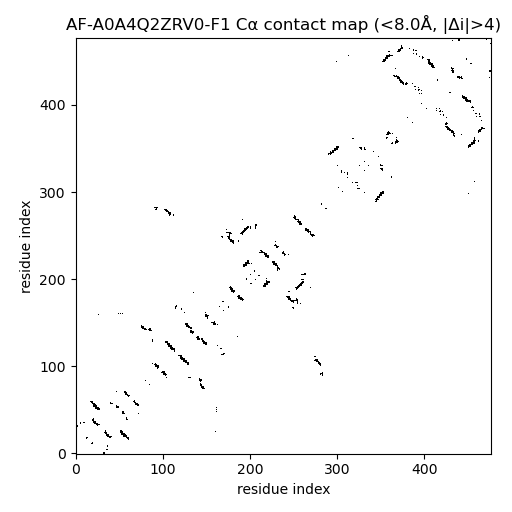M 529 N N . TRP A 1 67 ? 10.460 22.119 -42.827 1.00 87.94 67 TRP A N 1
ATOM 530 C CA . TRP A 1 67 ? 11.172 21.014 -42.190 1.00 87.94 67 TRP A CA 1
ATOM 531 C C . TRP A 1 67 ? 10.513 20.670 -40.862 1.00 87.94 67 TRP A C 1
ATOM 533 O O . TRP A 1 67 ? 10.279 21.549 -40.029 1.00 87.94 67 TRP A O 1
ATOM 543 N N . ARG A 1 68 ? 10.230 19.387 -40.648 1.00 86.88 68 ARG A N 1
ATOM 544 C CA . ARG A 1 68 ? 9.743 18.864 -39.374 1.00 86.88 68 ARG A CA 1
ATOM 545 C C . ARG A 1 68 ? 10.831 18.008 -38.744 1.00 86.88 68 ARG A C 1
ATOM 547 O O . ARG A 1 68 ? 11.237 17.001 -39.309 1.00 86.88 68 ARG A O 1
ATOM 554 N N . PHE A 1 69 ? 11.251 18.404 -37.549 1.00 86.81 69 PHE A N 1
ATOM 555 C CA . PHE A 1 69 ? 12.163 17.633 -36.714 1.00 86.81 69 PHE A CA 1
ATOM 556 C C . PHE A 1 69 ? 11.351 16.949 -35.626 1.00 86.81 69 PHE A C 1
ATOM 558 O O . PHE A 1 69 ? 10.591 17.599 -34.907 1.00 86.81 69 PHE A O 1
ATOM 565 N N . GLN A 1 70 ? 11.500 15.638 -35.518 1.00 84.50 70 GLN A N 1
ATOM 566 C CA . GLN A 1 70 ? 10.850 14.839 -34.495 1.00 84.50 70 GLN A CA 1
ATOM 567 C C . GLN A 1 70 ? 11.923 14.108 -33.696 1.00 84.50 70 GLN A C 1
ATOM 569 O O . GLN A 1 70 ? 12.844 13.537 -34.274 1.00 84.50 70 GLN A O 1
ATOM 574 N N . ALA A 1 71 ? 11.799 14.129 -32.372 1.00 81.62 71 ALA A N 1
ATOM 575 C CA . ALA A 1 71 ? 12.653 13.391 -31.451 1.00 81.62 71 ALA A CA 1
ATOM 576 C C . ALA A 1 71 ? 11.784 12.758 -30.360 1.00 81.62 71 ALA A C 1
ATOM 578 O O . ALA A 1 71 ? 10.744 13.308 -29.985 1.00 81.62 71 ALA A O 1
ATOM 579 N N . LEU A 1 72 ? 12.198 11.594 -29.861 1.00 70.56 72 LEU A N 1
ATOM 580 C CA . LEU A 1 72 ? 11.458 10.860 -28.839 1.00 70.56 72 LEU A CA 1
ATOM 581 C C . LEU A 1 72 ? 11.911 11.292 -27.442 1.00 70.56 72 LEU A C 1
ATOM 583 O O . LEU A 1 72 ? 13.040 11.036 -27.034 1.00 70.56 72 LEU A O 1
ATOM 587 N N . GLY A 1 73 ? 11.007 11.918 -26.689 1.00 72.12 73 GLY A N 1
ATOM 588 C CA . GLY A 1 73 ? 11.179 12.119 -25.253 1.00 72.12 73 GLY A CA 1
ATOM 589 C C . GLY A 1 73 ? 10.702 10.882 -24.501 1.00 72.12 73 GLY A C 1
ATOM 590 O O . GLY A 1 73 ? 9.513 10.566 -24.535 1.00 72.12 73 GLY A O 1
ATOM 591 N N . ILE A 1 74 ? 11.611 10.178 -23.826 1.00 75.00 74 ILE A N 1
ATOM 592 C CA . ILE A 1 74 ? 11.293 8.929 -23.124 1.00 75.00 74 ILE A CA 1
ATOM 593 C C . ILE A 1 74 ? 11.629 9.081 -21.653 1.00 75.00 74 ILE A C 1
ATOM 595 O O . ILE A 1 74 ? 12.653 9.648 -21.282 1.00 75.00 74 ILE A O 1
ATOM 599 N N . ARG A 1 75 ? 10.735 8.568 -20.809 1.00 81.69 75 ARG A N 1
ATOM 600 C CA . ARG A 1 75 ? 10.921 8.513 -19.365 1.00 81.69 75 ARG A CA 1
ATOM 601 C C . ARG A 1 75 ? 10.978 7.059 -18.935 1.00 81.69 75 ARG A C 1
ATOM 603 O O . ARG A 1 75 ? 9.992 6.341 -19.088 1.00 81.69 75 ARG A O 1
ATOM 610 N N . TYR A 1 76 ? 12.099 6.660 -18.350 1.00 85.44 76 TYR A N 1
ATOM 611 C CA . TYR A 1 76 ? 12.239 5.351 -17.732 1.00 85.44 76 TYR A CA 1
ATOM 612 C C . TYR A 1 76 ? 11.838 5.440 -16.263 1.00 85.44 76 TYR A C 1
ATOM 614 O O . TYR A 1 76 ? 12.259 6.336 -15.531 1.00 85.44 76 TYR A O 1
ATOM 622 N N . THR A 1 77 ? 10.985 4.524 -15.823 1.00 86.75 77 THR A N 1
ATOM 623 C CA . THR A 1 77 ? 10.559 4.431 -14.427 1.00 86.75 77 THR A CA 1
ATOM 624 C C . THR A 1 77 ? 10.870 3.037 -13.928 1.00 86.75 77 THR A C 1
ATOM 626 O O . THR A 1 77 ? 10.481 2.053 -14.552 1.00 86.75 77 THR A O 1
ATOM 629 N N . PHE A 1 78 ? 11.570 2.967 -12.803 1.00 88.12 78 PHE A N 1
ATOM 630 C CA . PHE A 1 78 ? 11.854 1.730 -12.103 1.00 88.12 78 PHE A CA 1
ATOM 631 C C . PHE A 1 78 ? 10.888 1.602 -10.923 1.00 88.12 78 PHE A C 1
ATOM 633 O O . PHE A 1 78 ? 10.739 2.536 -10.133 1.00 88.12 78 PHE A O 1
ATOM 640 N N . GLU A 1 79 ? 10.202 0.465 -10.821 1.00 85.19 79 GLU A N 1
ATOM 641 C CA . GLU A 1 79 ? 9.195 0.202 -9.791 1.00 85.19 79 GLU A CA 1
ATOM 642 C C . GLU A 1 79 ? 9.602 -0.992 -8.923 1.00 85.19 79 GLU A C 1
ATOM 644 O O . GLU A 1 79 ? 9.942 -2.064 -9.421 1.00 85.19 79 GLU A O 1
ATOM 649 N N . SER A 1 80 ? 9.517 -0.817 -7.605 1.00 84.19 80 SER A N 1
ATOM 650 C CA . SER A 1 80 ? 9.753 -1.850 -6.604 1.00 84.19 80 SER A CA 1
ATOM 651 C C . SER A 1 80 ? 8.573 -1.932 -5.632 1.00 84.19 80 SER A C 1
ATOM 653 O O . SER A 1 80 ? 8.384 -1.104 -4.739 1.00 84.19 80 SER A O 1
ATOM 655 N N . ILE A 1 81 ? 7.766 -2.983 -5.796 1.00 74.56 81 ILE A N 1
ATOM 656 C CA . ILE A 1 81 ? 6.527 -3.169 -5.028 1.00 74.56 81 ILE A CA 1
ATOM 657 C C . ILE A 1 81 ? 6.818 -3.677 -3.612 1.00 74.56 81 ILE A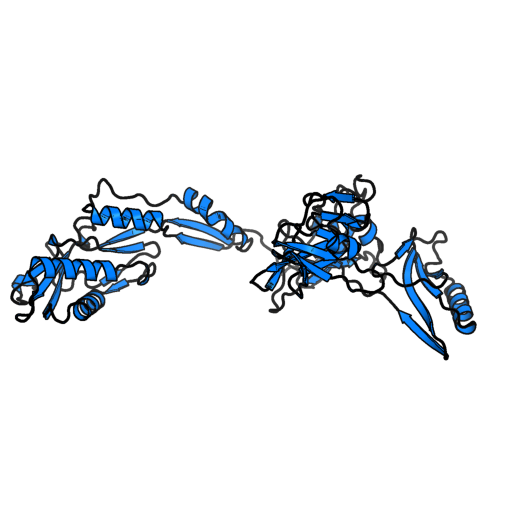 C 1
ATOM 659 O O . ILE A 1 81 ? 6.205 -3.202 -2.657 1.00 74.56 81 ILE A O 1
ATOM 663 N N . LYS A 1 82 ? 7.738 -4.641 -3.471 1.00 71.25 82 LYS A N 1
ATOM 664 C CA . LYS A 1 82 ? 8.006 -5.343 -2.201 1.00 71.25 82 LYS A CA 1
ATOM 665 C C . LYS A 1 82 ? 9.448 -5.237 -1.697 1.00 71.25 82 LYS A C 1
ATOM 667 O O . LYS A 1 82 ? 9.652 -5.358 -0.500 1.00 71.25 82 LYS A O 1
ATOM 672 N N . LYS A 1 83 ? 10.441 -5.073 -2.584 1.00 71.31 83 LYS A N 1
ATOM 673 C CA . LYS A 1 83 ? 11.860 -5.288 -2.234 1.00 71.31 83 LYS A CA 1
ATOM 674 C C . LYS A 1 83 ? 12.507 -4.061 -1.585 1.00 71.31 83 LYS A C 1
ATOM 676 O O . LYS A 1 83 ? 13.093 -4.162 -0.519 1.00 71.31 83 LYS A O 1
ATOM 681 N N . VAL A 1 84 ? 12.406 -2.917 -2.250 1.00 80.31 84 VAL A N 1
ATOM 682 C CA . VAL A 1 84 ? 13.054 -1.652 -1.875 1.00 80.31 84 VAL A CA 1
ATOM 683 C C . VAL A 1 84 ? 12.047 -0.508 -1.950 1.00 80.31 84 VAL A C 1
ATOM 685 O O . VAL A 1 84 ? 11.199 -0.481 -2.847 1.00 80.31 84 VAL A O 1
ATOM 688 N N . ARG A 1 85 ? 12.154 0.430 -1.009 1.00 80.94 85 ARG A N 1
ATOM 689 C CA . ARG A 1 85 ? 11.530 1.754 -1.054 1.00 80.94 85 ARG A CA 1
ATOM 690 C C . ARG A 1 85 ? 12.639 2.779 -1.308 1.00 80.94 85 ARG A C 1
ATOM 692 O O . ARG A 1 85 ? 13.622 2.791 -0.576 1.00 80.94 85 ARG A O 1
ATOM 699 N N . PHE A 1 86 ? 12.511 3.567 -2.369 1.00 82.06 86 PHE A N 1
ATOM 700 C CA . PHE A 1 86 ? 13.491 4.566 -2.779 1.00 82.06 86 PHE A CA 1
ATOM 701 C C . PHE A 1 86 ? 13.323 5.838 -1.951 1.00 82.06 86 PHE A C 1
ATOM 703 O O . PHE A 1 86 ? 12.279 6.490 -2.009 1.00 82.06 86 PHE A O 1
ATOM 710 N N . TYR A 1 87 ? 14.377 6.203 -1.227 1.00 77.56 87 TYR A N 1
ATOM 711 C CA . TYR A 1 87 ? 14.496 7.481 -0.533 1.00 77.56 87 TYR A CA 1
ATOM 712 C C . TYR A 1 87 ? 15.549 8.300 -1.266 1.00 77.56 87 TYR A C 1
ATOM 714 O O . TYR A 1 87 ? 16.741 8.121 -1.054 1.00 77.56 87 TYR A O 1
ATOM 722 N N . PHE A 1 88 ? 15.094 9.140 -2.191 1.00 77.00 88 PHE A N 1
ATOM 723 C CA . PHE A 1 88 ? 15.962 9.965 -3.022 1.00 77.00 88 PHE A CA 1
ATOM 724 C C . PHE A 1 88 ? 15.632 11.433 -2.783 1.00 77.00 88 PHE A C 1
ATOM 726 O O . PHE A 1 88 ? 14.515 11.876 -3.057 1.00 77.00 88 PHE A O 1
ATOM 733 N N . ASP A 1 89 ? 16.598 12.181 -2.260 1.00 70.44 89 ASP A N 1
ATOM 734 C CA . ASP A 1 89 ? 16.466 13.608 -1.955 1.00 70.44 89 ASP A CA 1
ATOM 735 C C . ASP A 1 89 ? 17.001 14.510 -3.083 1.00 70.44 89 ASP A C 1
ATOM 737 O O . ASP A 1 89 ? 16.964 15.736 -2.972 1.00 70.44 89 ASP A O 1
ATOM 741 N N . GLY A 1 90 ? 17.468 13.912 -4.187 1.00 71.44 90 GLY A N 1
ATOM 742 C CA . GLY A 1 90 ? 18.015 14.630 -5.336 1.00 71.44 90 GLY A CA 1
ATOM 743 C C . GLY A 1 90 ? 19.428 15.168 -5.128 1.00 71.44 90 GLY A C 1
ATOM 744 O O . GLY A 1 90 ? 19.934 15.866 -6.008 1.00 71.44 90 GLY A O 1
ATOM 745 N N . LYS A 1 91 ? 20.068 14.888 -3.987 1.00 68.81 91 LYS A N 1
ATOM 746 C CA . LYS A 1 91 ? 21.411 15.382 -3.694 1.00 68.81 91 LYS A CA 1
ATOM 747 C C . LYS A 1 91 ? 22.450 14.353 -4.122 1.00 68.81 91 LYS A C 1
ATOM 749 O O . LYS A 1 91 ? 22.311 13.164 -3.865 1.00 68.81 91 LYS A O 1
ATOM 754 N N . LYS A 1 92 ? 23.520 14.832 -4.760 1.00 70.44 92 LYS A N 1
ATOM 755 C CA . LYS A 1 92 ? 24.723 14.024 -4.989 1.00 70.44 92 LYS A CA 1
ATOM 756 C C . LYS A 1 92 ? 25.554 14.019 -3.709 1.00 70.44 92 LYS A C 1
ATOM 758 O O . LYS A 1 92 ? 25.732 15.076 -3.096 1.00 70.44 92 LYS A O 1
ATOM 763 N N . ALA A 1 93 ? 26.080 12.864 -3.326 1.00 67.44 93 ALA A N 1
ATOM 764 C CA . ALA A 1 93 ? 27.018 12.765 -2.218 1.00 67.44 93 ALA A CA 1
ATOM 765 C C . ALA A 1 93 ? 28.453 12.924 -2.730 1.00 67.44 93 ALA A C 1
ATOM 767 O O . ALA A 1 93 ? 28.763 12.612 -3.880 1.00 67.44 93 ALA A O 1
ATOM 768 N N . VAL A 1 94 ? 29.340 13.415 -1.869 1.00 69.94 94 VAL A N 1
ATOM 769 C CA . VAL A 1 94 ? 30.779 13.456 -2.142 1.00 69.94 94 VAL A CA 1
ATOM 770 C C . VAL A 1 94 ? 31.434 12.428 -1.241 1.00 69.94 94 VAL A C 1
ATOM 772 O O . VAL A 1 94 ? 31.226 12.450 -0.028 1.00 69.94 94 VAL A O 1
ATOM 775 N N . ASP A 1 95 ? 32.204 11.526 -1.834 1.00 66.44 95 ASP A N 1
ATOM 776 C CA . ASP A 1 95 ? 33.011 10.587 -1.069 1.00 66.44 95 ASP A CA 1
ATOM 777 C C . ASP A 1 95 ? 34.208 11.323 -0.455 1.00 66.44 95 ASP A C 1
ATOM 779 O O . ASP A 1 95 ? 34.968 12.006 -1.147 1.00 66.44 95 ASP A O 1
ATOM 783 N N . SER A 1 96 ? 34.361 11.196 0.863 1.00 66.06 96 SER A N 1
ATOM 784 C CA . SER A 1 96 ? 35.437 11.825 1.626 1.00 66.06 96 SER A CA 1
ATOM 785 C C . SER A 1 96 ? 36.822 11.250 1.321 1.00 66.06 96 SER A C 1
ATOM 787 O O . SER A 1 96 ? 37.811 11.926 1.590 1.00 66.06 96 SER A O 1
ATOM 789 N N . GLU A 1 97 ? 36.911 10.027 0.790 1.00 68.25 97 GLU A N 1
ATOM 790 C CA . GLU A 1 97 ? 38.188 9.371 0.482 1.00 68.25 97 GLU A CA 1
ATOM 791 C C . GLU A 1 97 ? 38.673 9.680 -0.938 1.00 68.25 97 GLU A C 1
ATOM 793 O O . GLU A 1 97 ? 39.854 9.962 -1.139 1.00 68.25 97 GLU A O 1
ATOM 798 N N . THR A 1 98 ? 37.774 9.660 -1.926 1.00 69.25 98 THR A N 1
ATOM 799 C CA . THR A 1 98 ? 38.136 9.871 -3.340 1.00 69.25 98 THR A CA 1
ATOM 800 C C . THR A 1 98 ? 37.926 11.306 -3.825 1.00 69.25 98 THR A C 1
ATOM 802 O O . THR A 1 98 ? 38.476 11.685 -4.859 1.00 69.25 98 THR A O 1
ATOM 805 N N . GLY A 1 99 ? 37.142 12.122 -3.110 1.00 66.75 99 GLY A N 1
ATOM 806 C CA . GLY A 1 99 ? 36.772 13.479 -3.529 1.00 66.75 99 GLY A CA 1
ATOM 807 C C . GLY A 1 99 ? 35.863 13.523 -4.764 1.00 66.75 99 GLY A C 1
ATOM 808 O O . GLY A 1 99 ? 35.556 14.608 -5.264 1.00 66.75 99 GLY A O 1
ATOM 809 N N . LEU A 1 100 ? 35.434 12.359 -5.260 1.00 69.31 100 LEU A N 1
ATOM 810 C CA . LEU A 1 100 ? 34.560 12.223 -6.414 1.00 69.31 100 LEU A CA 1
ATOM 811 C C . LEU A 1 100 ? 33.094 12.287 -5.985 1.00 69.31 100 LEU A C 1
ATOM 813 O O . LEU A 1 100 ? 32.712 11.935 -4.863 1.00 69.31 100 LEU A O 1
ATOM 817 N N . ARG A 1 101 ? 32.264 12.778 -6.903 1.00 68.50 101 ARG A N 1
ATOM 818 C CA . ARG A 1 101 ? 30.816 12.837 -6.726 1.00 68.50 101 ARG A CA 1
ATOM 819 C C . ARG A 1 101 ? 30.251 11.455 -7.021 1.00 68.50 101 ARG A C 1
ATOM 821 O O . ARG A 1 101 ? 30.486 10.925 -8.100 1.00 68.50 101 ARG A O 1
ATOM 828 N N . TYR A 1 102 ? 29.496 10.902 -6.080 1.00 74.06 102 TYR A N 1
ATOM 829 C CA . TYR A 1 102 ? 28.713 9.697 -6.311 1.00 74.06 102 TYR A CA 1
ATOM 830 C C . TYR A 1 102 ? 27.232 10.045 -6.374 1.00 74.06 102 TYR A C 1
ATOM 832 O O . TYR A 1 102 ? 26.706 10.830 -5.579 1.00 74.06 102 TYR A O 1
ATOM 840 N N . GLU A 1 103 ? 26.566 9.433 -7.343 1.00 76.94 103 GLU A N 1
ATOM 841 C CA . GLU A 1 103 ? 25.120 9.450 -7.468 1.00 76.94 103 GLU A CA 1
ATOM 842 C C . GLU A 1 103 ? 24.535 8.123 -7.002 1.00 76.94 103 GLU A C 1
ATOM 844 O O . GLU A 1 103 ? 25.168 7.064 -7.078 1.00 76.94 103 GLU A O 1
ATOM 849 N N . ASP A 1 104 ? 23.287 8.179 -6.554 1.00 83.12 104 ASP A N 1
ATOM 850 C CA . ASP A 1 104 ? 22.516 6.976 -6.302 1.00 83.12 104 ASP A CA 1
ATOM 851 C C . ASP A 1 104 ? 22.340 6.177 -7.593 1.00 83.12 104 ASP A C 1
ATOM 853 O O . ASP A 1 104 ? 21.922 6.700 -8.633 1.00 83.12 104 ASP A O 1
ATOM 857 N N . THR A 1 105 ? 22.594 4.874 -7.501 1.00 87.69 105 THR A N 1
ATOM 858 C CA . THR A 1 105 ? 22.522 3.962 -8.646 1.00 87.69 105 THR A CA 1
ATOM 859 C C . THR A 1 105 ? 21.650 2.749 -8.349 1.00 87.69 105 THR A C 1
ATOM 861 O O . THR A 1 105 ? 21.633 2.202 -7.241 1.00 87.69 105 THR A O 1
ATOM 864 N N . VAL A 1 106 ? 20.908 2.311 -9.366 1.00 90.38 106 VAL A N 1
ATOM 865 C CA . VAL A 1 106 ? 20.210 1.024 -9.409 1.00 90.38 106 VAL A CA 1
ATOM 866 C C . VAL A 1 106 ? 20.968 0.113 -10.361 1.00 90.38 106 VAL A C 1
ATOM 868 O O . VAL A 1 106 ? 20.932 0.295 -11.575 1.00 90.38 106 VAL A O 1
ATOM 871 N N . SER A 1 107 ? 21.627 -0.892 -9.796 1.00 90.62 107 SER A N 1
ATOM 872 C CA . SER A 1 107 ? 22.347 -1.927 -10.531 1.00 90.62 107 SER A CA 1
ATOM 873 C C . SER A 1 107 ? 21.448 -3.137 -10.747 1.00 90.62 107 SER A C 1
ATOM 875 O O . SER A 1 107 ? 21.082 -3.841 -9.802 1.00 90.62 107 SER A O 1
ATOM 877 N N . ILE A 1 108 ? 21.110 -3.424 -11.997 1.00 90.00 108 ILE A N 1
ATOM 878 C CA . ILE A 1 108 ? 20.404 -4.640 -12.394 1.00 90.00 108 ILE A CA 1
ATOM 879 C C . ILE A 1 108 ? 21.433 -5.760 -12.527 1.00 90.00 108 ILE A C 1
ATOM 881 O O . ILE A 1 108 ? 22.424 -5.634 -13.244 1.00 90.00 108 ILE A O 1
ATOM 885 N N . LEU A 1 109 ? 21.219 -6.856 -11.801 1.00 90.12 109 LEU A N 1
ATOM 886 C CA . LEU A 1 109 ? 22.248 -7.873 -11.591 1.00 90.12 109 LEU A CA 1
ATOM 887 C C . LEU A 1 109 ? 22.371 -8.836 -12.783 1.00 90.12 109 LEU A C 1
ATOM 889 O O . LEU A 1 109 ? 21.376 -9.239 -13.388 1.00 90.12 109 LEU A O 1
ATOM 893 N N . LYS A 1 110 ? 23.600 -9.277 -13.066 1.00 89.31 110 LYS A N 1
ATOM 894 C CA . LYS A 1 110 ? 23.966 -10.140 -14.207 1.00 89.31 110 LYS A CA 1
ATOM 895 C C . LYS A 1 110 ? 23.243 -11.485 -14.321 1.00 89.31 110 LYS A C 1
ATOM 897 O O . LYS A 1 110 ? 23.253 -12.089 -15.387 1.00 89.31 110 LYS A O 1
ATOM 902 N N . PHE A 1 111 ? 22.677 -11.993 -13.229 1.00 86.62 111 PHE A N 1
ATOM 903 C CA . PHE A 1 111 ? 22.022 -13.306 -13.195 1.00 86.62 111 PHE A CA 1
ATOM 904 C C . PHE A 1 111 ? 20.534 -13.247 -13.541 1.00 86.62 111 PHE A C 1
ATOM 906 O O . PHE A 1 111 ? 19.893 -14.291 -13.630 1.00 86.62 111 PHE A O 1
ATOM 913 N N . ASN A 1 112 ? 19.965 -12.050 -13.717 1.00 86.69 112 ASN A N 1
ATOM 914 C CA . ASN A 1 112 ? 18.613 -11.954 -14.249 1.00 86.69 112 ASN A CA 1
ATOM 915 C C . ASN A 1 112 ? 18.572 -12.579 -15.647 1.00 86.69 112 ASN A C 1
ATOM 917 O O . ASN A 1 112 ? 19.520 -12.374 -16.409 1.00 86.69 112 ASN A O 1
ATOM 921 N N . PRO A 1 113 ? 17.495 -13.296 -16.002 1.00 82.00 113 PRO A N 1
ATOM 922 C CA . PRO A 1 113 ? 17.361 -13.840 -17.340 1.00 82.00 113 PRO A CA 1
ATOM 923 C C . PRO A 1 113 ? 17.198 -12.696 -18.346 1.00 82.00 113 PRO A C 1
ATOM 925 O O . PRO A 1 113 ? 16.428 -11.755 -18.114 1.00 82.00 113 PRO A O 1
ATOM 928 N N . ASP A 1 114 ? 17.937 -12.771 -19.442 1.00 78.88 114 ASP A N 1
ATOM 929 C CA . ASP A 1 114 ? 17.675 -12.062 -20.682 1.00 78.88 114 ASP A CA 1
ATOM 930 C C . ASP A 1 114 ? 16.381 -12.618 -21.269 1.00 78.88 114 ASP A C 1
ATOM 932 O O . ASP A 1 114 ? 16.208 -13.826 -21.427 1.00 78.88 114 ASP A O 1
ATOM 936 N N . LEU A 1 115 ? 15.465 -11.714 -21.582 1.00 74.88 115 LEU A N 1
ATOM 937 C CA . LEU A 1 115 ? 14.169 -12.066 -22.125 1.00 74.88 115 LEU A CA 1
ATOM 938 C C . LEU A 1 115 ? 14.296 -12.724 -23.513 1.00 74.88 115 LEU A C 1
ATOM 940 O O . LEU A 1 115 ? 13.485 -13.564 -23.873 1.00 74.88 115 LEU A O 1
ATOM 944 N N . ARG A 1 116 ? 15.325 -12.402 -24.306 1.00 72.12 116 ARG A N 1
ATOM 945 C CA . ARG A 1 116 ? 15.471 -12.923 -25.679 1.00 72.12 116 ARG A CA 1
ATOM 946 C C . ARG A 1 116 ? 16.045 -14.333 -25.732 1.00 72.12 116 ARG A C 1
ATOM 948 O O . ARG A 1 116 ? 15.690 -15.107 -26.615 1.00 72.12 116 ARG A O 1
ATOM 955 N N . THR A 1 117 ? 16.965 -14.638 -24.822 1.00 76.12 117 THR A N 1
ATOM 956 C CA . THR A 1 117 ? 17.758 -15.875 -24.852 1.00 76.12 117 THR A CA 1
ATOM 957 C C . THR A 1 117 ? 17.456 -16.816 -23.687 1.00 76.12 117 THR A C 1
ATOM 959 O O . THR A 1 117 ? 17.819 -17.987 -23.748 1.00 76.12 117 THR A O 1
ATOM 962 N N . GLY A 1 118 ? 16.818 -16.331 -22.615 1.00 75.81 118 GLY A N 1
ATOM 963 C CA . GLY A 1 118 ? 16.582 -17.079 -21.376 1.00 75.81 118 GLY A CA 1
ATOM 964 C C . GLY A 1 118 ? 17.836 -17.304 -20.519 1.00 75.81 118 GLY A C 1
ATOM 965 O O . GLY A 1 118 ? 17.733 -17.823 -19.409 1.00 75.81 118 GLY A O 1
ATOM 966 N N . LEU A 1 119 ? 19.019 -16.908 -21.003 1.00 82.62 119 LEU A N 1
ATOM 967 C CA . LEU A 1 119 ? 20.291 -16.987 -20.279 1.00 82.62 119 LEU A CA 1
ATOM 968 C C . LEU A 1 119 ? 20.462 -15.785 -19.346 1.00 82.62 119 LEU A C 1
ATOM 970 O O . LEU A 1 119 ? 19.742 -14.803 -19.456 1.00 82.62 119 LEU A O 1
ATOM 974 N N . GLY A 1 120 ? 21.427 -15.823 -18.427 1.00 83.62 120 GLY A N 1
ATOM 975 C CA . GLY A 1 120 ? 21.748 -14.644 -17.617 1.00 83.62 120 GLY A CA 1
ATOM 976 C C . GLY A 1 120 ? 22.211 -13.462 -18.480 1.00 83.62 120 GLY A C 1
ATOM 977 O O . GLY A 1 120 ? 22.924 -13.655 -19.460 1.00 83.62 120 GLY A O 1
ATOM 978 N N . LEU A 1 121 ? 21.877 -12.236 -18.069 1.00 83.62 121 LEU A N 1
ATOM 979 C CA . LEU A 1 121 ? 22.300 -10.973 -18.694 1.00 83.62 121 LEU A CA 1
ATOM 980 C C . LEU A 1 121 ? 23.826 -10.826 -18.898 1.00 83.62 121 LEU A C 1
ATOM 982 O O . LEU A 1 121 ? 24.267 -9.946 -19.637 1.00 83.62 121 LEU A O 1
ATOM 986 N N . GLY A 1 122 ? 24.645 -11.630 -18.212 1.00 84.44 122 GLY A N 1
ATOM 987 C CA . GLY A 1 122 ? 26.097 -11.730 -18.413 1.00 84.44 122 GLY A CA 1
ATOM 988 C C . GLY A 1 122 ? 26.914 -10.602 -17.773 1.00 84.44 122 GLY A C 1
ATOM 989 O O . GLY A 1 122 ? 28.048 -10.828 -17.356 1.00 84.44 122 GLY A O 1
ATOM 990 N N . ARG A 1 123 ? 26.324 -9.416 -17.595 1.00 87.62 123 ARG A N 1
ATOM 991 C CA . ARG A 1 123 ? 26.909 -8.265 -16.889 1.00 87.62 123 ARG A CA 1
ATOM 992 C C . ARG A 1 123 ? 25.859 -7.508 -16.077 1.00 87.62 123 ARG A C 1
ATOM 994 O O . ARG A 1 123 ? 24.662 -7.689 -16.287 1.00 87.62 123 ARG A O 1
ATOM 1001 N N . ASN A 1 124 ? 26.319 -6.685 -15.136 1.00 89.12 124 ASN A N 1
ATOM 1002 C CA . ASN A 1 124 ? 25.441 -5.759 -14.427 1.00 89.12 124 ASN A CA 1
ATOM 1003 C C . ASN A 1 124 ? 25.154 -4.547 -15.319 1.00 89.12 124 ASN A C 1
ATOM 1005 O O . ASN A 1 124 ? 26.031 -4.133 -16.075 1.00 89.12 124 ASN A O 1
ATOM 1009 N N . TYR A 1 125 ? 23.953 -3.990 -15.203 1.00 88.69 125 TYR A N 1
ATOM 1010 C CA . TYR A 1 125 ? 23.568 -2.750 -15.874 1.00 88.69 125 TYR A CA 1
ATOM 1011 C C . TYR A 1 125 ? 23.222 -1.707 -14.826 1.00 88.69 125 TYR A C 1
ATOM 1013 O O . TYR A 1 125 ? 22.332 -1.943 -14.007 1.00 88.69 125 TYR A O 1
ATOM 1021 N N . ASP A 1 126 ? 23.905 -0.572 -14.864 1.00 88.62 126 ASP A N 1
ATOM 1022 C CA . ASP A 1 126 ? 23.732 0.488 -13.880 1.00 88.62 126 ASP A CA 1
ATOM 1023 C C . ASP A 1 126 ? 22.868 1.612 -14.455 1.00 88.62 126 ASP A C 1
ATOM 1025 O O . ASP A 1 126 ? 23.057 2.064 -15.584 1.00 88.62 126 ASP A O 1
ATOM 1029 N N . LEU A 1 127 ? 21.894 2.049 -13.664 1.00 89.38 127 LEU A N 1
ATOM 1030 C CA . LEU A 1 127 ? 21.011 3.166 -13.972 1.00 89.38 127 LEU A CA 1
ATOM 1031 C C . LEU A 1 127 ? 21.145 4.217 -12.873 1.00 89.38 127 LEU A C 1
ATOM 1033 O O . LEU A 1 127 ? 21.073 3.882 -11.690 1.00 89.38 127 LEU A O 1
ATOM 1037 N N . ALA A 1 128 ? 21.301 5.478 -13.258 1.00 87.69 128 ALA A N 1
ATOM 1038 C CA . ALA A 1 128 ? 21.352 6.591 -12.318 1.00 87.69 128 ALA A CA 1
ATOM 1039 C C . ALA A 1 128 ? 19.932 7.035 -11.933 1.00 87.69 128 ALA A C 1
ATOM 1041 O O . ALA A 1 128 ? 19.000 6.994 -12.749 1.00 87.69 128 ALA A O 1
ATOM 1042 N N . LEU A 1 129 ? 19.741 7.454 -10.682 1.00 88.31 129 LEU A N 1
ATOM 1043 C CA . LEU A 1 129 ? 18.471 8.025 -10.233 1.00 88.31 129 LEU A CA 1
ATOM 1044 C C . LEU A 1 129 ? 18.341 9.473 -10.711 1.00 88.31 129 LEU A C 1
ATOM 1046 O O . LEU A 1 129 ? 19.242 10.282 -10.540 1.00 88.31 129 LEU A O 1
ATOM 1050 N N . SER A 1 130 ? 17.183 9.809 -11.276 1.00 86.75 130 SER A N 1
ATOM 1051 C CA . SER A 1 130 ? 16.911 11.151 -11.801 1.00 86.75 130 SER A CA 1
ATOM 1052 C C . SER A 1 130 ? 15.917 11.919 -10.930 1.00 86.75 130 SER A C 1
ATOM 1054 O O . SER A 1 130 ? 16.182 13.046 -10.512 1.00 86.75 130 SER A O 1
ATOM 1056 N N . LYS A 1 131 ? 14.744 11.333 -10.641 1.00 85.38 131 LYS A N 1
ATOM 1057 C CA . LYS A 1 131 ? 13.667 12.045 -9.931 1.00 85.38 131 LYS A CA 1
ATOM 1058 C C . LYS A 1 131 ? 12.674 11.116 -9.235 1.00 85.38 131 LYS A C 1
ATOM 1060 O O . LYS A 1 131 ? 12.226 10.136 -9.837 1.00 85.38 131 LYS A O 1
ATOM 1065 N N . THR A 1 132 ? 12.245 11.480 -8.023 1.00 85.94 132 THR A N 1
ATOM 1066 C CA . THR A 1 132 ? 11.115 10.845 -7.321 1.00 85.94 132 THR A CA 1
ATOM 1067 C C . THR A 1 132 ? 9.807 11.032 -8.082 1.00 85.94 132 THR A C 1
ATOM 1069 O O . THR A 1 132 ? 9.496 12.105 -8.606 1.00 85.94 132 THR A O 1
ATOM 1072 N N . VAL A 1 133 ? 9.033 9.953 -8.187 1.00 82.44 133 VAL A N 1
ATOM 1073 C CA . VAL A 1 133 ? 7.681 10.023 -8.741 1.00 82.44 133 VAL A CA 1
ATOM 1074 C C . VAL A 1 133 ? 6.765 10.519 -7.633 1.00 82.44 133 VAL A C 1
ATOM 1076 O O . VAL A 1 133 ? 6.780 9.964 -6.543 1.00 82.44 133 VAL A O 1
ATOM 1079 N N . THR A 1 134 ? 5.983 11.562 -7.889 1.00 81.38 134 THR A N 1
ATOM 1080 C CA . THR A 1 134 ? 5.008 12.084 -6.925 1.00 81.38 134 THR A CA 1
ATOM 1081 C C . THR A 1 134 ? 3.601 11.638 -7.295 1.00 81.38 134 THR A C 1
ATOM 1083 O O . THR A 1 134 ? 3.252 11.538 -8.476 1.00 81.38 134 THR A O 1
ATOM 1086 N N . TYR A 1 135 ? 2.785 11.388 -6.281 1.00 76.00 135 TYR A N 1
ATOM 1087 C CA . TYR A 1 135 ? 1.349 11.199 -6.413 1.00 76.00 135 TYR A CA 1
ATOM 1088 C C . TYR A 1 135 ? 0.649 12.516 -6.777 1.00 76.00 135 TYR A C 1
ATOM 1090 O O . TYR A 1 135 ? 1.253 13.593 -6.798 1.00 76.00 135 TYR A O 1
ATOM 1098 N N . SER A 1 136 ? -0.647 12.433 -7.084 1.00 70.56 136 SER A N 1
ATOM 1099 C CA . SER A 1 136 ? -1.471 13.604 -7.416 1.00 70.56 136 SER A CA 1
ATOM 1100 C C . SER A 1 136 ? -1.656 14.579 -6.252 1.00 70.56 136 SER A C 1
ATOM 1102 O O . SER A 1 136 ? -1.982 15.736 -6.490 1.00 70.56 136 SER A O 1
ATOM 1104 N N . ASP A 1 137 ? -1.465 14.116 -5.019 1.00 72.25 137 ASP A N 1
ATOM 1105 C CA . ASP A 1 137 ? -1.524 14.911 -3.787 1.00 72.25 137 ASP A CA 1
ATOM 1106 C C . ASP A 1 137 ? -0.187 15.609 -3.452 1.00 72.25 137 ASP A C 1
ATOM 1108 O O . ASP A 1 137 ? -0.123 16.400 -2.516 1.00 72.25 137 ASP A O 1
ATOM 1112 N N . GLY A 1 138 ? 0.872 15.349 -4.229 1.00 75.25 138 GLY A N 1
ATOM 1113 C CA . GLY A 1 138 ? 2.205 15.917 -4.034 1.00 75.25 138 GLY A CA 1
ATOM 1114 C C . GLY A 1 138 ? 3.143 15.089 -3.151 1.00 75.25 138 GLY A C 1
ATOM 1115 O O . GLY A 1 138 ? 4.334 15.402 -3.105 1.00 75.25 138 GLY A O 1
ATOM 1116 N N . TYR A 1 139 ? 2.675 14.014 -2.511 1.00 75.06 139 TYR A N 1
ATOM 1117 C CA . TYR A 1 139 ? 3.551 13.118 -1.754 1.00 75.06 139 TYR A CA 1
ATOM 1118 C C . TYR A 1 139 ? 4.404 12.257 -2.694 1.00 75.06 139 TYR A C 1
ATOM 1120 O O . TYR A 1 139 ? 3.978 11.874 -3.785 1.00 75.06 139 TYR A O 1
ATOM 1128 N N . ALA A 1 140 ? 5.635 11.944 -2.285 1.00 78.31 140 ALA A N 1
ATOM 1129 C CA . ALA A 1 140 ? 6.507 11.053 -3.046 1.00 78.31 140 ALA A CA 1
ATOM 1130 C C . ALA A 1 140 ? 5.990 9.606 -2.981 1.00 78.31 140 ALA A C 1
ATOM 1132 O O . ALA A 1 140 ? 5.615 9.122 -1.916 1.00 78.31 140 ALA A O 1
ATOM 1133 N N . ASP A 1 141 ? 6.006 8.905 -4.114 1.00 80.88 141 ASP A N 1
ATOM 1134 C CA . ASP A 1 141 ? 5.793 7.464 -4.202 1.00 80.88 141 ASP A CA 1
ATOM 1135 C C . ASP A 1 141 ? 7.139 6.756 -3.998 1.00 80.88 141 ASP A C 1
ATOM 1137 O O . ASP A 1 141 ? 7.922 6.643 -4.945 1.00 80.88 141 ASP A O 1
ATOM 1141 N N . PRO A 1 142 ? 7.433 6.225 -2.796 1.00 80.81 142 PRO A N 1
ATOM 1142 C CA . PRO A 1 142 ? 8.716 5.579 -2.532 1.00 80.81 142 PRO A CA 1
ATOM 1143 C C . PRO A 1 142 ? 8.869 4.255 -3.296 1.00 80.81 142 PRO A C 1
ATOM 1145 O O . PRO A 1 142 ? 9.901 3.599 -3.217 1.00 80.81 142 PRO A O 1
ATOM 1148 N N . ARG A 1 143 ? 7.847 3.797 -4.023 1.00 81.62 143 ARG A N 1
ATOM 1149 C CA . ARG A 1 143 ? 7.889 2.549 -4.797 1.00 81.62 143 ARG A CA 1
ATOM 1150 C C . ARG A 1 143 ? 8.442 2.763 -6.192 1.00 81.62 143 ARG A C 1
ATOM 1152 O O . ARG A 1 143 ? 8.870 1.796 -6.818 1.00 81.62 143 ARG A O 1
ATOM 1159 N N . ARG A 1 144 ? 8.399 3.998 -6.696 1.00 85.06 144 ARG A N 1
ATOM 1160 C CA . ARG A 1 144 ? 8.729 4.331 -8.080 1.00 85.06 144 ARG A CA 1
ATOM 1161 C C . ARG A 1 144 ? 9.741 5.454 -8.138 1.00 85.06 144 ARG A C 1
ATOM 1163 O O . ARG A 1 144 ? 9.585 6.499 -7.515 1.00 85.06 144 ARG A O 1
ATOM 1170 N N . ILE A 1 145 ? 10.740 5.264 -8.981 1.00 88.12 145 ILE A N 1
ATOM 1171 C CA . ILE A 1 145 ? 11.781 6.253 -9.213 1.00 88.12 145 ILE A CA 1
ATOM 1172 C C . ILE A 1 145 ? 12.010 6.409 -10.712 1.00 88.12 145 ILE A C 1
ATOM 1174 O O . ILE A 1 145 ? 11.980 5.438 -11.469 1.00 88.12 145 ILE A O 1
ATOM 1178 N N . THR A 1 146 ? 12.180 7.646 -11.166 1.00 89.25 146 THR A N 1
ATOM 1179 C CA . THR A 1 146 ? 12.596 7.913 -12.544 1.00 89.25 146 THR A CA 1
ATOM 1180 C C . THR A 1 146 ? 14.093 7.685 -12.632 1.00 89.25 146 THR A C 1
ATOM 1182 O O . THR A 1 146 ? 14.845 8.238 -11.828 1.00 89.25 146 THR A O 1
ATOM 1185 N N . VAL A 1 147 ? 14.508 6.888 -13.610 1.00 88.88 147 VAL A N 1
ATOM 1186 C CA . VAL A 1 147 ? 15.908 6.532 -13.839 1.00 88.88 147 VAL A CA 1
ATOM 1187 C C . VAL A 1 147 ? 16.387 7.085 -15.174 1.00 88.88 147 VAL A C 1
ATOM 1189 O O . VAL A 1 147 ? 15.596 7.280 -16.100 1.00 88.88 147 VAL A O 1
ATOM 1192 N N . GLN A 1 148 ? 17.685 7.327 -15.256 1.00 87.69 148 GLN A N 1
ATOM 1193 C CA . GLN A 1 148 ? 18.398 7.715 -16.464 1.00 87.69 148 GLN A CA 1
ATOM 1194 C C . GLN A 1 148 ? 19.568 6.758 -16.694 1.00 87.69 148 GLN A C 1
ATOM 1196 O O . GLN A 1 148 ? 19.933 5.972 -15.815 1.00 87.69 148 GLN A O 1
ATOM 1201 N N . PHE A 1 149 ? 20.121 6.781 -17.901 1.00 85.69 149 PHE A N 1
ATOM 1202 C CA . PHE A 1 149 ? 21.305 5.988 -18.193 1.00 85.69 149 PHE A CA 1
ATOM 1203 C C . PHE A 1 149 ? 22.498 6.535 -17.408 1.00 85.69 149 PHE A C 1
ATOM 1205 O O . PHE A 1 149 ? 22.613 7.748 -17.239 1.00 85.69 149 PHE A O 1
ATOM 1212 N N . SER A 1 150 ? 23.330 5.632 -16.892 1.00 82.56 150 SER A N 1
ATOM 1213 C CA . SER A 1 150 ? 24.551 6.016 -16.191 1.00 82.56 150 SER A CA 1
ATOM 1214 C C . SER A 1 150 ? 25.561 6.598 -17.179 1.00 82.56 150 SER A C 1
ATOM 1216 O O . SER A 1 150 ? 25.701 6.093 -18.293 1.00 82.56 150 SER A O 1
ATOM 1218 N N . ASP A 1 151 ? 26.249 7.636 -16.729 1.00 82.75 151 ASP A N 1
ATOM 1219 C CA . ASP A 1 151 ? 27.390 8.281 -17.373 1.00 82.75 151 ASP A CA 1
ATOM 1220 C C . ASP A 1 151 ? 28.461 8.372 -16.277 1.00 82.75 151 ASP A C 1
ATOM 1222 O O . ASP A 1 151 ? 28.297 9.110 -15.302 1.00 82.75 151 ASP A O 1
ATOM 1226 N N . ARG A 1 152 ? 29.454 7.478 -16.326 1.00 77.06 152 ARG A N 1
ATOM 1227 C CA . ARG A 1 152 ? 30.454 7.337 -15.255 1.00 77.06 152 ARG A CA 1
ATOM 1228 C C . ARG A 1 152 ? 31.601 8.331 -15.368 1.00 77.06 152 ARG A C 1
ATOM 1230 O O . ARG A 1 152 ? 32.232 8.597 -14.345 1.00 77.06 152 ARG A O 1
ATOM 1237 N N . ASP A 1 153 ? 31.914 8.810 -16.567 1.00 78.31 153 ASP A N 1
ATOM 1238 C CA . ASP A 1 153 ? 32.986 9.779 -16.801 1.00 78.31 153 ASP A CA 1
ATOM 1239 C C . ASP A 1 153 ? 32.482 11.229 -16.919 1.00 78.31 153 ASP A C 1
ATOM 1241 O O . ASP A 1 153 ? 33.297 12.150 -17.001 1.00 78.31 153 ASP A O 1
ATOM 1245 N N . GLU A 1 154 ? 31.165 11.434 -16.792 1.00 74.19 154 GLU A N 1
ATOM 1246 C CA . GLU A 1 154 ? 30.469 12.724 -16.859 1.00 74.19 154 GLU A CA 1
ATOM 1247 C C . GLU A 1 154 ? 30.771 13.482 -18.167 1.00 74.19 154 GLU A C 1
ATOM 1249 O O . GLU A 1 154 ? 30.804 14.719 -18.192 1.00 74.19 154 GLU A O 1
ATOM 1254 N N . ASP A 1 155 ? 30.995 12.757 -19.268 1.00 74.81 155 ASP A N 1
ATOM 1255 C CA . ASP A 1 155 ? 31.285 13.352 -20.575 1.00 74.81 155 ASP A CA 1
ATOM 1256 C C . ASP A 1 155 ? 30.017 13.862 -21.298 1.00 74.81 155 ASP A C 1
ATOM 1258 O O . ASP A 1 155 ? 30.095 14.553 -22.324 1.00 74.81 155 ASP A O 1
ATOM 1262 N N . GLY A 1 156 ? 28.842 13.596 -20.713 1.00 72.19 156 GLY A N 1
ATOM 1263 C CA . GLY A 1 156 ? 27.530 13.972 -21.224 1.00 72.19 156 GLY A CA 1
ATOM 1264 C C . GLY A 1 156 ? 26.910 12.928 -22.154 1.00 72.19 156 GLY A C 1
ATOM 1265 O O . GLY A 1 156 ? 25.800 13.153 -22.655 1.00 72.19 156 GLY A O 1
ATOM 1266 N N . PHE A 1 157 ? 27.585 11.802 -22.383 1.00 74.50 157 PHE A N 1
ATOM 1267 C CA . PHE A 1 157 ? 27.107 10.669 -23.155 1.00 74.50 157 PHE A CA 1
ATOM 1268 C C . PHE A 1 157 ? 26.901 9.452 -22.246 1.00 74.50 157 PHE A C 1
ATOM 1270 O O . PHE A 1 157 ? 27.760 9.079 -21.460 1.00 74.50 157 PHE A O 1
ATOM 1277 N N . PRO A 1 158 ? 25.747 8.774 -22.343 1.00 79.50 158 PRO A N 1
ATOM 1278 C CA . PRO A 1 158 ? 25.553 7.541 -21.597 1.00 79.50 158 PRO A CA 1
ATOM 1279 C C . PRO A 1 158 ? 26.519 6.426 -22.011 1.00 79.50 158 PRO A C 1
ATOM 1281 O O . PRO A 1 158 ? 26.647 6.149 -23.204 1.00 79.50 158 PRO A O 1
ATOM 1284 N N . ASP A 1 159 ? 27.051 5.697 -21.028 1.00 77.31 159 ASP A N 1
ATOM 1285 C CA . ASP A 1 159 ? 27.956 4.557 -21.246 1.00 77.31 159 ASP A CA 1
ATOM 1286 C C . ASP A 1 159 ? 27.278 3.408 -22.021 1.00 77.31 159 ASP A C 1
ATOM 1288 O O . ASP A 1 159 ? 27.835 2.817 -22.944 1.00 77.31 159 ASP A O 1
ATOM 1292 N N . ASP A 1 160 ? 26.045 3.067 -21.629 1.00 78.62 160 ASP A N 1
ATOM 1293 C CA . ASP A 1 160 ? 25.253 1.976 -22.207 1.00 78.62 160 ASP A CA 1
ATOM 1294 C C . ASP A 1 160 ? 23.847 2.489 -22.599 1.00 78.62 160 ASP A C 1
ATOM 1296 O O . ASP A 1 160 ? 22.852 2.220 -21.904 1.00 78.62 160 ASP A O 1
ATOM 1300 N N . PRO A 1 161 ? 23.709 3.220 -23.721 1.00 78.31 161 PRO A N 1
ATOM 1301 C CA . PRO A 1 161 ? 22.451 3.872 -24.103 1.00 78.31 161 PRO A CA 1
ATOM 1302 C C . PRO A 1 161 ? 21.365 2.888 -24.578 1.00 78.31 161 PRO A C 1
ATOM 1304 O O . PRO A 1 161 ? 20.198 3.258 -24.706 1.00 78.31 161 PRO A O 1
ATOM 1307 N N . ASP A 1 162 ? 21.712 1.618 -24.810 1.00 77.31 162 ASP A N 1
ATOM 1308 C CA . ASP A 1 162 ? 20.779 0.557 -25.204 1.00 77.31 162 ASP A CA 1
ATOM 1309 C C . ASP A 1 162 ? 20.332 -0.352 -24.041 1.00 77.31 162 ASP A C 1
ATOM 1311 O O . ASP A 1 162 ? 19.615 -1.336 -24.254 1.00 77.31 162 ASP A O 1
ATOM 1315 N N . THR A 1 163 ? 20.704 -0.006 -22.803 1.00 81.12 163 THR A N 1
ATOM 1316 C CA . THR A 1 163 ? 20.399 -0.770 -21.580 1.00 81.12 163 THR A CA 1
ATOM 1317 C C . THR A 1 163 ? 18.930 -1.181 -21.487 1.00 81.12 163 THR A C 1
ATOM 1319 O O . THR A 1 163 ? 18.616 -2.336 -21.193 1.00 81.12 163 THR A O 1
ATOM 1322 N N . TYR A 1 164 ? 18.008 -0.260 -21.787 1.00 80.44 164 TYR A N 1
ATOM 1323 C CA . TYR A 1 164 ? 16.575 -0.545 -21.729 1.00 80.44 164 TYR A CA 1
ATOM 1324 C C . TYR A 1 164 ? 16.175 -1.705 -22.652 1.00 80.44 164 TYR A C 1
ATOM 1326 O O . TYR A 1 164 ? 15.363 -2.538 -22.265 1.00 80.44 164 TYR A O 1
ATOM 1334 N N . TYR A 1 165 ? 16.772 -1.834 -23.836 1.00 76.31 165 TYR A N 1
ATOM 1335 C CA . TYR A 1 165 ? 16.415 -2.898 -24.776 1.00 76.31 165 TYR A CA 1
ATOM 1336 C C . TYR A 1 165 ? 16.888 -4.260 -24.331 1.00 76.31 165 TYR A C 1
ATOM 1338 O O . TYR A 1 165 ? 16.140 -5.233 -24.420 1.00 76.31 165 TYR A O 1
ATOM 1346 N N . LYS A 1 166 ? 18.124 -4.309 -23.840 1.00 78.44 166 LYS A N 1
ATOM 1347 C CA . LYS A 1 166 ? 18.745 -5.535 -23.346 1.00 78.44 166 LYS A CA 1
ATOM 1348 C C . LYS A 1 166 ? 17.994 -6.093 -22.136 1.00 78.44 166 LYS A C 1
ATOM 1350 O O . LYS A 1 166 ? 17.948 -7.301 -21.946 1.00 78.44 166 LYS A O 1
ATOM 1355 N N . ILE A 1 167 ? 17.380 -5.223 -21.333 1.00 80.06 167 ILE A N 1
ATOM 1356 C CA . ILE A 1 167 ? 16.707 -5.626 -20.095 1.00 80.06 167 ILE A CA 1
ATOM 1357 C C . ILE A 1 167 ? 15.202 -5.795 -20.271 1.00 80.06 167 ILE A C 1
ATOM 1359 O O . ILE A 1 167 ? 14.636 -6.737 -19.714 1.00 80.06 167 ILE A O 1
ATOM 1363 N N . ALA A 1 168 ? 14.557 -4.857 -20.965 1.00 76.00 168 ALA A N 1
ATOM 1364 C CA . ALA A 1 168 ? 13.114 -4.653 -20.922 1.00 76.00 168 ALA A CA 1
ATOM 1365 C C . ALA A 1 168 ? 12.384 -4.973 -22.232 1.00 76.00 168 ALA A C 1
ATOM 1367 O O . ALA A 1 168 ? 11.158 -4.922 -22.241 1.00 76.00 168 ALA A O 1
ATOM 1368 N N . THR A 1 169 ? 13.091 -5.287 -23.328 1.00 65.81 169 THR A N 1
ATOM 1369 C CA . THR A 1 169 ? 12.443 -5.556 -24.626 1.00 65.81 169 THR A CA 1
ATOM 1370 C C . THR A 1 169 ? 12.619 -7.001 -25.097 1.00 65.81 169 THR A C 1
ATOM 1372 O O . THR A 1 169 ? 13.739 -7.490 -25.256 1.00 65.81 169 THR A O 1
ATOM 1375 N N . GLN A 1 170 ? 11.487 -7.647 -25.385 1.00 66.38 170 GLN A N 1
ATOM 1376 C CA . GLN A 1 170 ? 11.354 -8.954 -26.038 1.00 66.38 170 GLN A CA 1
ATOM 1377 C C . GLN A 1 170 ? 10.223 -8.895 -27.088 1.00 66.38 170 GLN A C 1
ATOM 1379 O O . GLN A 1 170 ? 9.813 -7.803 -27.485 1.00 66.38 170 GLN A O 1
ATOM 1384 N N . VAL A 1 171 ? 9.731 -10.062 -27.527 1.00 55.00 171 VAL A N 1
ATOM 1385 C CA . VAL A 1 171 ? 8.541 -10.258 -28.370 1.00 55.00 171 VAL A CA 1
ATOM 1386 C C . VAL A 1 171 ? 7.356 -9.472 -27.786 1.00 55.00 171 VAL A C 1
ATOM 1388 O O . VAL A 1 171 ? 7.266 -9.287 -26.573 1.00 55.00 171 VAL A O 1
ATOM 1391 N N . SER A 1 172 ? 6.477 -8.968 -28.652 1.00 61.25 172 SER A N 1
ATOM 1392 C CA . SER A 1 172 ? 5.402 -8.006 -28.351 1.00 61.25 172 SER A CA 1
ATOM 1393 C C . SER A 1 172 ? 4.561 -8.313 -27.104 1.00 61.25 172 SER A C 1
ATOM 1395 O O . SER A 1 172 ? 4.133 -7.366 -26.441 1.00 61.25 172 SER A O 1
ATOM 1397 N N . GLU A 1 173 ? 4.372 -9.590 -26.770 1.00 65.06 173 GLU A N 1
ATOM 1398 C CA . GLU A 1 173 ? 3.492 -10.078 -25.701 1.00 65.06 173 GLU A CA 1
ATOM 1399 C C . GLU A 1 173 ? 3.986 -9.721 -24.282 1.00 65.06 173 GLU A C 1
ATOM 1401 O O . GLU A 1 173 ? 3.238 -9.131 -23.502 1.00 65.06 173 GLU A O 1
ATOM 1406 N N . ASP A 1 174 ? 5.267 -9.956 -23.971 1.00 68.12 174 ASP A N 1
ATOM 1407 C CA . ASP A 1 174 ? 5.836 -9.763 -22.618 1.00 68.12 174 ASP A CA 1
ATOM 1408 C C . ASP A 1 174 ? 6.255 -8.314 -22.324 1.00 68.12 174 ASP A C 1
ATOM 1410 O O . ASP A 1 174 ? 6.679 -7.972 -21.219 1.00 68.12 174 ASP A O 1
ATOM 1414 N N . SER A 1 175 ? 6.144 -7.442 -23.330 1.00 75.75 175 SER A N 1
ATOM 1415 C CA . SER A 1 175 ? 6.551 -6.041 -23.228 1.00 75.75 175 SER A CA 1
ATOM 1416 C C . SER A 1 175 ? 5.457 -5.122 -22.692 1.00 75.75 175 SER A C 1
ATOM 1418 O O . SER A 1 175 ? 5.760 -3.986 -22.340 1.00 75.75 175 SER A O 1
ATOM 1420 N N . LEU A 1 176 ? 4.190 -5.550 -22.664 1.00 82.50 176 LEU A N 1
ATOM 1421 C CA . LEU A 1 176 ? 3.073 -4.715 -22.221 1.00 82.50 176 LEU A CA 1
ATOM 1422 C C . LEU A 1 176 ? 2.761 -4.958 -20.747 1.00 82.50 176 LEU A C 1
ATOM 1424 O O . LEU A 1 176 ? 2.377 -6.051 -20.344 1.00 82.50 176 LEU A O 1
ATOM 1428 N N . LEU A 1 177 ? 2.890 -3.895 -19.960 1.00 86.00 177 LEU A N 1
ATOM 1429 C CA . LEU A 1 177 ? 2.645 -3.886 -18.526 1.00 86.00 177 LEU A CA 1
ATOM 1430 C C . LEU A 1 177 ? 1.365 -3.116 -18.216 1.00 86.00 177 LEU A C 1
ATOM 1432 O O . LEU A 1 177 ? 1.133 -2.055 -18.802 1.00 86.00 177 LEU A O 1
ATOM 1436 N N . PHE A 1 178 ? 0.568 -3.607 -17.267 1.00 89.31 178 PHE A N 1
ATOM 1437 C CA . PHE A 1 178 ? -0.741 -3.045 -16.938 1.00 89.31 178 PHE A CA 1
ATOM 1438 C C . PHE A 1 178 ? -0.876 -2.655 -15.464 1.00 89.31 178 PHE A C 1
ATOM 1440 O O . PHE A 1 178 ? -0.299 -3.264 -14.560 1.00 89.31 178 PHE A O 1
ATOM 1447 N N . TRP A 1 179 ? -1.662 -1.610 -15.215 1.00 90.00 179 TRP A N 1
ATOM 1448 C CA . TRP A 1 179 ? -2.019 -1.146 -13.878 1.00 90.00 179 TRP A CA 1
ATOM 1449 C C . TRP A 1 179 ? -3.505 -0.811 -13.814 1.00 90.00 179 TRP A C 1
ATOM 1451 O O . TRP A 1 179 ? -4.060 -0.239 -14.756 1.00 90.00 179 TRP A O 1
ATOM 1461 N N . GLN A 1 180 ? -4.123 -1.106 -12.676 1.00 91.50 180 GLN A N 1
ATOM 1462 C CA . GLN A 1 180 ? -5.492 -0.727 -12.348 1.00 91.50 180 GLN A CA 1
ATOM 1463 C C . GLN A 1 180 ? -5.479 0.421 -11.343 1.00 91.50 180 GLN A C 1
ATOM 1465 O O . GLN A 1 180 ? -4.639 0.473 -10.446 1.00 91.50 180 GLN A O 1
ATOM 1470 N N . ARG A 1 181 ? -6.413 1.356 -11.495 1.00 88.69 181 ARG A N 1
ATOM 1471 C CA . ARG A 1 181 ? -6.632 2.436 -10.539 1.00 88.69 181 ARG A CA 1
ATOM 1472 C C . ARG A 1 181 ? -7.509 1.947 -9.382 1.00 88.69 181 ARG A C 1
ATOM 1474 O O . ARG A 1 181 ? -8.625 1.491 -9.618 1.00 88.69 181 ARG A O 1
ATOM 1481 N N . GLY A 1 182 ? -7.008 2.056 -8.156 1.00 83.69 182 GLY A N 1
ATOM 1482 C CA . GLY A 1 182 ? -7.751 1.783 -6.927 1.00 83.69 182 GLY A CA 1
ATOM 1483 C C . GLY A 1 182 ? -8.730 2.902 -6.557 1.00 83.69 182 GLY A C 1
ATOM 1484 O O . GLY A 1 182 ? -8.760 3.968 -7.180 1.00 83.69 182 GLY A O 1
ATOM 1485 N N . SER A 1 183 ? -9.532 2.666 -5.515 1.00 79.38 183 SER A N 1
ATOM 1486 C CA . SER A 1 183 ? -10.465 3.654 -4.941 1.00 79.38 183 SER A CA 1
ATOM 1487 C C . SER A 1 183 ? -9.756 4.860 -4.318 1.00 79.38 183 SER A C 1
ATOM 1489 O O . SER A 1 183 ? -10.317 5.948 -4.260 1.00 79.38 183 SER A O 1
ATOM 1491 N N . ASP A 1 184 ? -8.506 4.670 -3.902 1.00 72.44 184 ASP A N 1
ATOM 1492 C CA . ASP A 1 184 ? -7.555 5.692 -3.455 1.00 72.44 184 ASP A CA 1
ATOM 1493 C C . ASP A 1 184 ? -6.992 6.543 -4.612 1.00 72.44 184 ASP A C 1
ATOM 1495 O O . ASP A 1 184 ? -6.272 7.515 -4.401 1.00 72.44 184 ASP A O 1
ATOM 1499 N N . GLY A 1 185 ? -7.311 6.185 -5.859 1.00 74.25 185 GLY A N 1
ATOM 1500 C CA . GLY A 1 185 ? -6.793 6.825 -7.057 1.00 74.25 185 GLY A CA 1
ATOM 1501 C C . GLY A 1 185 ? -5.383 6.378 -7.448 1.00 74.25 185 GLY A C 1
ATOM 1502 O O . GLY A 1 185 ? -4.888 6.858 -8.473 1.00 74.25 185 GLY A O 1
ATOM 1503 N N . LEU A 1 186 ? -4.762 5.460 -6.699 1.00 76.44 186 LEU A N 1
ATOM 1504 C CA . LEU A 1 186 ? -3.416 4.958 -6.959 1.00 76.44 186 LEU A CA 1
ATOM 1505 C C . LEU A 1 186 ? -3.436 3.827 -7.986 1.00 76.44 186 LEU A C 1
ATOM 1507 O O . LEU A 1 186 ? -4.367 3.034 -8.061 1.00 76.44 186 LEU A O 1
ATOM 1511 N N . PHE A 1 187 ? -2.377 3.740 -8.790 1.00 82.94 187 PHE A N 1
ATOM 1512 C CA . PHE A 1 187 ? -2.228 2.675 -9.780 1.00 82.94 187 PHE A CA 1
ATOM 1513 C C . PHE A 1 187 ? -1.463 1.493 -9.195 1.00 82.94 187 PHE A C 1
ATOM 1515 O O . PHE A 1 187 ? -0.256 1.602 -8.955 1.00 82.94 187 PHE A O 1
ATOM 1522 N N . THR A 1 188 ? -2.140 0.362 -9.030 1.00 83.88 188 THR A N 1
ATOM 1523 C CA . THR A 1 188 ? -1.543 -0.908 -8.615 1.00 83.88 188 THR A CA 1
ATOM 1524 C C . THR A 1 188 ? -1.298 -1.807 -9.830 1.00 83.88 188 THR A C 1
ATOM 1526 O O . THR A 1 188 ? -2.073 -1.771 -10.788 1.00 83.88 188 THR A O 1
ATOM 1529 N N . PRO A 1 189 ? -0.199 -2.580 -9.853 1.00 86.31 189 PRO A N 1
ATOM 1530 C CA . PRO A 1 189 ? 0.073 -3.519 -10.937 1.00 86.31 189 PRO A CA 1
ATOM 1531 C C . PRO A 1 189 ? -1.068 -4.530 -11.082 1.00 86.31 189 PRO A C 1
ATOM 1533 O O . PRO A 1 189 ? -1.522 -5.096 -10.089 1.00 86.31 189 PRO A O 1
ATOM 1536 N N . TYR A 1 190 ? -1.525 -4.740 -12.313 1.00 88.12 190 TYR A N 1
ATOM 1537 C CA . TYR A 1 190 ? -2.666 -5.591 -12.638 1.00 88.12 190 TYR A CA 1
ATOM 1538 C C . TYR A 1 190 ? -2.276 -6.534 -13.769 1.00 88.12 190 TYR A C 1
ATOM 1540 O O . TYR A 1 190 ? -1.678 -6.100 -14.745 1.00 88.12 190 TYR A O 1
ATOM 1548 N N . ASN A 1 191 ? -2.575 -7.820 -13.630 1.00 86.19 191 ASN A N 1
ATOM 1549 C CA . ASN A 1 191 ? -2.139 -8.865 -14.559 1.00 86.19 191 ASN A CA 1
ATOM 1550 C C . ASN A 1 191 ? -3.300 -9.638 -15.199 1.00 86.19 191 ASN A C 1
ATOM 1552 O O . ASN A 1 191 ? -3.088 -10.428 -16.106 1.00 86.19 191 ASN A O 1
ATOM 1556 N N . GLU A 1 192 ? -4.542 -9.387 -14.796 1.00 87.19 192 GLU A N 1
ATOM 1557 C CA . GLU A 1 192 ? -5.732 -10.095 -15.289 1.00 87.19 192 GLU A CA 1
ATOM 1558 C C . GLU A 1 192 ? -6.295 -9.492 -16.597 1.00 87.19 192 GLU A C 1
ATOM 1560 O O . GLU A 1 192 ? -7.490 -9.563 -16.879 1.00 87.19 192 GLU A O 1
ATOM 1565 N N . VAL A 1 193 ? -5.429 -8.880 -17.413 1.00 88.44 193 VAL A N 1
ATOM 1566 C CA . VAL A 1 193 ? -5.804 -8.247 -18.688 1.00 88.44 193 VAL A CA 1
ATOM 1567 C C . VAL A 1 193 ? -5.750 -9.255 -19.831 1.00 88.44 193 VAL A C 1
ATOM 1569 O O . VAL A 1 193 ? -4.829 -10.069 -19.911 1.00 88.44 193 VAL A O 1
ATOM 1572 N N . TRP A 1 194 ? -6.724 -9.185 -20.738 1.00 88.25 194 TRP A N 1
ATOM 1573 C CA . TRP A 1 194 ? -6.692 -9.875 -22.028 1.00 88.25 194 TRP A CA 1
ATOM 1574 C C . TRP A 1 194 ? -6.348 -8.883 -23.131 1.00 88.25 194 TRP A C 1
ATOM 1576 O O . TRP A 1 194 ? -7.029 -7.876 -23.298 1.00 88.25 194 TRP A O 1
ATOM 1586 N N . VAL A 1 195 ? -5.301 -9.154 -23.892 1.00 87.38 195 VAL A N 1
ATOM 1587 C CA . VAL A 1 195 ? -4.871 -8.313 -25.003 1.00 87.38 195 VAL A CA 1
ATOM 1588 C C . VAL A 1 195 ? -5.422 -8.868 -26.305 1.00 87.38 195 VAL A C 1
ATOM 1590 O O . VAL A 1 195 ? -5.315 -10.065 -26.563 1.00 87.38 195 VAL A O 1
ATOM 1593 N N . TYR A 1 196 ? -6.000 -7.983 -27.108 1.00 85.00 196 TYR A N 1
ATOM 1594 C CA . TYR A 1 196 ? -6.498 -8.269 -28.447 1.00 85.00 196 TYR A CA 1
ATOM 1595 C C . TYR A 1 196 ? -5.729 -7.423 -29.460 1.00 85.00 196 TYR A C 1
ATOM 1597 O O . TYR A 1 196 ? -5.539 -6.219 -29.250 1.00 85.00 196 TYR A O 1
ATOM 1605 N N . GLU A 1 197 ? -5.303 -8.032 -30.566 1.00 80.94 197 GLU A N 1
ATOM 1606 C CA . GLU A 1 197 ? -4.611 -7.320 -31.648 1.00 80.94 197 GLU A CA 1
ATOM 1607 C C . GLU A 1 197 ? -5.576 -6.530 -32.529 1.00 80.94 197 GLU A C 1
ATOM 1609 O O . GLU A 1 197 ? -5.314 -5.367 -32.842 1.00 80.94 197 GLU A O 1
ATOM 1614 N N . THR A 1 198 ? -6.735 -7.111 -32.853 1.00 80.62 198 THR A N 1
ATOM 1615 C CA . THR A 1 198 ? -7.764 -6.459 -33.674 1.00 80.62 198 THR A CA 1
ATOM 1616 C C . THR A 1 198 ? -9.128 -6.404 -32.980 1.00 80.62 198 THR A C 1
ATOM 1618 O O . THR A 1 198 ? -9.421 -7.161 -32.057 1.00 80.62 198 THR A O 1
ATOM 1621 N N . GLU A 1 199 ? -9.988 -5.484 -33.425 1.00 79.94 199 GLU A N 1
ATOM 1622 C CA . GLU A 1 199 ? -11.366 -5.383 -32.926 1.00 79.94 199 GLU A CA 1
ATOM 1623 C C . GLU A 1 199 ? -12.192 -6.627 -33.271 1.00 79.94 199 GLU A C 1
ATOM 1625 O O . GLU A 1 199 ? -13.071 -7.016 -32.501 1.00 79.94 199 GLU A O 1
ATOM 1630 N N . GLU A 1 200 ? -11.881 -7.263 -34.401 1.00 78.88 200 GLU A N 1
ATOM 1631 C CA . GLU A 1 200 ? -12.496 -8.513 -34.838 1.00 78.88 200 GLU A CA 1
ATOM 1632 C C . GLU A 1 200 ? -12.177 -9.642 -33.856 1.00 78.88 200 GLU A C 1
ATOM 1634 O O . GLU A 1 200 ? -13.085 -10.390 -33.495 1.00 78.88 200 GLU A O 1
ATOM 1639 N N . ASP A 1 201 ? -10.951 -9.707 -33.325 1.00 77.56 201 ASP A N 1
ATOM 1640 C CA . ASP A 1 201 ? -10.566 -10.713 -32.326 1.00 77.56 201 ASP A CA 1
ATOM 1641 C C . ASP A 1 201 ? -11.396 -10.588 -31.040 1.00 77.56 201 ASP A C 1
ATOM 1643 O O . ASP A 1 201 ? -11.851 -11.583 -30.466 1.00 77.56 201 ASP A O 1
ATOM 1647 N N . ARG A 1 202 ? -11.640 -9.344 -30.611 1.00 80.00 202 ARG A N 1
ATOM 1648 C CA . ARG A 1 202 ? -12.439 -9.020 -29.422 1.00 80.00 202 ARG A CA 1
ATOM 1649 C C . ARG A 1 202 ? -13.936 -9.255 -29.635 1.00 80.00 202 ARG A C 1
ATOM 1651 O O . ARG A 1 202 ? -14.624 -9.689 -28.712 1.00 80.00 202 ARG A O 1
ATOM 1658 N N . ALA A 1 203 ? -14.450 -8.942 -30.825 1.00 75.25 203 ALA A N 1
ATOM 1659 C CA . ALA A 1 203 ?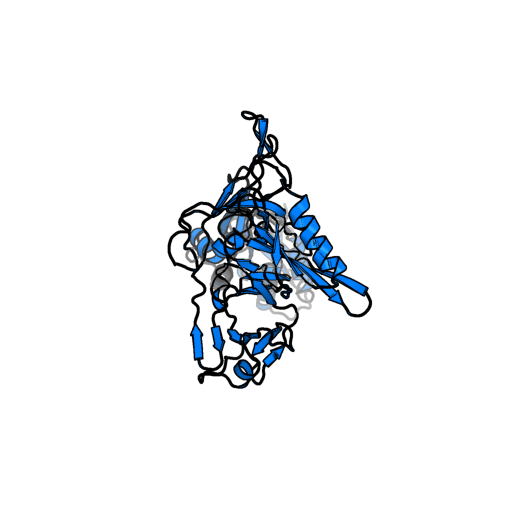 -15.867 -9.077 -31.160 1.00 75.25 203 ALA A CA 1
ATOM 1660 C C . ALA A 1 203 ? -16.271 -10.533 -31.443 1.00 75.25 203 ALA A C 1
ATOM 1662 O O . ALA A 1 203 ? -17.367 -10.952 -31.074 1.00 75.25 203 ALA A O 1
ATOM 1663 N N . SER A 1 204 ? -15.391 -11.310 -32.079 1.00 66.38 204 SER A N 1
ATOM 1664 C CA . SER A 1 204 ? -15.672 -12.687 -32.502 1.00 66.38 204 SER A CA 1
ATOM 1665 C C . SER A 1 204 ? -15.367 -13.754 -31.442 1.00 66.38 204 SER A C 1
ATOM 1667 O O . SER A 1 204 ? -15.799 -14.892 -31.610 1.00 66.38 204 SER A O 1
ATOM 1669 N N . ASN A 1 205 ? -14.685 -13.406 -30.338 1.00 62.78 205 ASN A N 1
ATOM 1670 C CA . ASN A 1 205 ? -14.195 -14.355 -29.324 1.00 62.78 205 ASN A CA 1
ATOM 1671 C C . ASN A 1 205 ? -13.433 -15.535 -29.963 1.00 62.78 205 ASN A C 1
ATOM 1673 O O . ASN A 1 205 ? -13.842 -16.698 -29.853 1.00 62.78 205 ASN A O 1
ATOM 1677 N N . VAL A 1 206 ? -12.327 -15.237 -30.650 1.00 55.28 206 VAL A N 1
ATOM 1678 C CA . VAL A 1 206 ? -11.487 -16.241 -31.326 1.00 55.28 206 VAL A CA 1
ATOM 1679 C C . VAL A 1 206 ? -11.116 -17.375 -30.351 1.00 55.28 206 VAL A C 1
ATOM 1681 O O . VAL A 1 206 ? -10.505 -17.138 -29.311 1.00 55.28 206 VAL A O 1
ATOM 1684 N N . GLY A 1 207 ? -11.492 -18.623 -30.668 1.00 53.88 207 GLY A N 1
ATOM 1685 C CA . GLY A 1 207 ? -11.115 -19.806 -29.872 1.00 53.88 207 GLY A CA 1
ATOM 1686 C C . GLY A 1 207 ? -12.098 -20.273 -28.779 1.00 53.88 207 GLY A C 1
ATOM 1687 O O . GLY A 1 207 ? -11.679 -20.955 -27.847 1.00 53.88 207 GLY A O 1
ATOM 1688 N N . ALA A 1 208 ? -13.397 -19.974 -28.907 1.00 51.31 208 ALA A N 1
ATOM 1689 C CA . ALA A 1 208 ? -14.528 -20.658 -28.242 1.00 51.31 208 ALA A CA 1
ATOM 1690 C C . ALA A 1 208 ? -14.747 -20.467 -26.722 1.00 51.31 208 ALA A C 1
ATOM 1692 O O . ALA A 1 208 ? -15.624 -21.121 -26.157 1.00 51.31 208 ALA A O 1
ATOM 1693 N N . VAL A 1 209 ? -14.062 -19.534 -26.051 1.00 58.12 209 VAL A N 1
ATOM 1694 C CA . VAL A 1 209 ? -14.429 -19.136 -24.677 1.00 58.12 209 VAL A CA 1
ATOM 1695 C C . VAL A 1 209 ? -14.722 -17.643 -24.640 1.00 58.12 209 VAL A C 1
ATOM 1697 O O . VAL A 1 209 ? -13.807 -16.826 -24.711 1.00 58.12 209 VAL A O 1
ATOM 1700 N N . SER A 1 210 ? -16.005 -17.293 -24.506 1.00 69.06 210 SER A N 1
ATOM 1701 C CA . SER A 1 210 ? -16.417 -15.918 -24.212 1.00 69.06 210 SER A CA 1
ATOM 1702 C C . SER A 1 210 ? -15.746 -15.464 -22.920 1.00 69.06 210 SER A C 1
ATOM 1704 O O . SER A 1 210 ? -15.819 -16.165 -21.907 1.00 69.06 210 SER A O 1
ATOM 1706 N N . ALA A 1 211 ? -15.126 -14.284 -22.938 1.00 76.25 211 ALA A N 1
ATOM 1707 C CA . ALA A 1 211 ? -14.614 -13.665 -21.723 1.00 76.25 211 ALA A CA 1
ATOM 1708 C C . ALA A 1 211 ? -15.741 -13.575 -20.672 1.00 76.25 211 ALA A C 1
ATOM 1710 O O . ALA A 1 211 ? -16.846 -13.125 -21.012 1.00 76.25 211 ALA A O 1
ATOM 1711 N N . PRO A 1 212 ? -15.520 -14.026 -19.422 1.00 82.31 212 PRO A N 1
ATOM 1712 C CA . PRO A 1 212 ? -16.527 -13.903 -18.380 1.00 82.31 212 PRO A CA 1
ATOM 1713 C C . PRO A 1 212 ? -16.796 -12.421 -18.068 1.00 82.31 212 PRO A C 1
ATOM 1715 O O . PRO A 1 212 ? -15.893 -11.585 -18.222 1.00 82.31 212 PRO A O 1
ATOM 1718 N N . PRO A 1 213 ? -18.013 -12.068 -17.615 1.00 83.69 213 PRO A N 1
ATOM 1719 C CA . PRO A 1 213 ? -18.294 -10.727 -17.115 1.00 83.69 213 PRO A CA 1
ATOM 1720 C C . PRO A 1 213 ? -17.287 -10.329 -16.028 1.00 83.69 213 PRO A C 1
ATOM 1722 O O . PRO A 1 213 ? -16.955 -11.132 -15.160 1.00 83.69 213 PRO A O 1
ATOM 1725 N N . GLY A 1 214 ? -16.777 -9.101 -16.102 1.00 84.81 214 GLY A N 1
ATOM 1726 C CA . GLY A 1 214 ? -15.696 -8.590 -15.256 1.00 84.81 214 GLY A CA 1
ATOM 1727 C C . GLY A 1 214 ? -14.298 -8.674 -15.880 1.00 84.81 214 GLY A C 1
ATOM 1728 O O . GLY A 1 214 ? -13.360 -8.117 -15.317 1.00 84.81 214 GLY A O 1
ATOM 1729 N N . THR A 1 215 ? -14.139 -9.315 -17.044 1.00 87.44 215 THR A N 1
ATOM 1730 C CA . THR A 1 215 ? -12.838 -9.373 -17.735 1.00 87.44 215 THR A CA 1
ATOM 1731 C C . THR A 1 215 ? -12.439 -8.006 -18.282 1.00 87.44 215 THR A C 1
ATOM 1733 O O . THR A 1 215 ? -13.223 -7.357 -18.978 1.00 87.44 215 THR A O 1
ATOM 1736 N N . VAL A 1 216 ? -11.196 -7.598 -18.028 1.00 89.19 216 VAL A N 1
ATOM 1737 C CA . VAL A 1 216 ? -10.605 -6.385 -18.598 1.00 89.19 216 VAL A CA 1
ATOM 1738 C C . VAL A 1 216 ? -9.847 -6.747 -19.865 1.00 89.19 216 VAL A C 1
ATOM 1740 O O . VAL A 1 216 ? -8.974 -7.613 -19.854 1.00 89.19 216 VAL A O 1
ATOM 1743 N N . ALA A 1 217 ? -10.153 -6.057 -20.954 1.00 89.25 217 ALA A N 1
ATOM 1744 C CA . ALA A 1 217 ? -9.477 -6.202 -22.227 1.00 89.25 217 ALA A CA 1
ATOM 1745 C C . ALA A 1 217 ? -8.688 -4.946 -22.596 1.00 89.25 217 ALA A C 1
ATOM 1747 O O . ALA A 1 217 ? -9.125 -3.823 -22.348 1.00 89.25 217 ALA A O 1
ATOM 1748 N N . PHE A 1 218 ? -7.540 -5.141 -23.230 1.00 89.12 218 PHE A N 1
ATOM 1749 C CA . PHE A 1 218 ? -6.742 -4.098 -23.852 1.00 89.12 218 PHE A CA 1
ATOM 1750 C C . PHE A 1 218 ? -6.672 -4.353 -25.355 1.00 89.12 218 PHE A C 1
ATOM 1752 O O . PHE A 1 218 ? -6.255 -5.421 -25.794 1.00 89.12 218 PHE A O 1
ATOM 1759 N N . GLN A 1 219 ? -7.093 -3.372 -26.142 1.00 86.31 219 GLN A N 1
ATOM 1760 C CA . GLN A 1 219 ? -7.038 -3.428 -27.595 1.00 86.31 219 GLN A CA 1
ATOM 1761 C C . GLN A 1 219 ? -5.792 -2.689 -28.076 1.00 86.31 219 GLN A C 1
ATOM 1763 O O . GLN A 1 219 ? -5.651 -1.492 -27.805 1.00 86.31 219 GLN A O 1
ATOM 1768 N N . ILE A 1 220 ? -4.916 -3.375 -28.812 1.00 82.44 220 ILE A N 1
ATOM 1769 C CA . ILE A 1 220 ? -3.766 -2.736 -29.461 1.00 82.44 220 ILE A CA 1
ATOM 1770 C C . ILE A 1 220 ? -4.262 -1.860 -30.613 1.00 82.44 220 ILE A C 1
ATOM 1772 O O . ILE A 1 220 ? -5.265 -2.163 -31.263 1.00 82.44 220 ILE A O 1
ATOM 1776 N N . ALA A 1 221 ? -3.574 -0.741 -30.843 1.00 72.06 221 ALA A N 1
ATOM 1777 C CA . ALA A 1 221 ? -3.861 0.131 -31.970 1.00 72.06 221 ALA A CA 1
ATOM 1778 C C . ALA A 1 221 ? -3.657 -0.622 -33.291 1.00 72.06 221 ALA A C 1
ATOM 1780 O O . ALA A 1 221 ? -2.535 -0.994 -33.625 1.00 72.06 221 ALA A O 1
ATOM 1781 N N . SER A 1 222 ? -4.729 -0.762 -34.068 1.00 62.09 222 SER A N 1
ATOM 1782 C CA . SER A 1 222 ? -4.618 -0.816 -35.524 1.00 62.09 222 SER A CA 1
ATOM 1783 C C . SER A 1 222 ? -4.543 0.614 -36.071 1.00 62.09 222 SER A C 1
ATOM 1785 O O . SER A 1 222 ? -4.932 1.556 -35.373 1.00 62.09 222 SER A O 1
ATOM 1787 N N . ASP A 1 223 ? -4.076 0.791 -37.312 1.00 51.06 223 ASP A N 1
ATOM 1788 C CA . ASP A 1 223 ? -3.763 2.076 -37.982 1.00 51.06 223 ASP A CA 1
ATOM 1789 C C . ASP A 1 223 ? -4.828 3.197 -37.887 1.00 51.06 223 ASP A C 1
ATOM 1791 O O . ASP A 1 223 ? -4.582 4.330 -38.300 1.00 51.06 223 ASP A O 1
ATOM 1795 N N . LYS A 1 224 ? -6.026 2.921 -37.357 1.00 52.66 224 LYS A N 1
ATOM 1796 C CA . LYS A 1 224 ? -7.157 3.854 -37.279 1.00 52.66 224 LYS A CA 1
ATOM 1797 C C . LYS A 1 224 ? -7.785 4.032 -35.889 1.00 52.66 224 LYS A C 1
ATOM 1799 O O . LYS A 1 224 ? -8.722 4.823 -35.782 1.00 52.66 224 LYS A O 1
ATOM 1804 N N . LYS A 1 225 ? -7.326 3.354 -34.824 1.00 60.38 225 LYS A N 1
ATOM 1805 C CA . LYS A 1 225 ? -7.906 3.499 -33.467 1.00 60.38 225 LYS A CA 1
ATOM 1806 C C . LYS A 1 225 ? -6.837 3.555 -32.362 1.00 60.38 225 LYS A C 1
ATOM 1808 O O . LYS A 1 225 ? -5.822 2.871 -32.460 1.00 60.38 225 LYS A O 1
ATOM 1813 N N . PRO A 1 226 ? -7.034 4.362 -31.300 1.00 71.88 226 PRO A N 1
ATOM 1814 C CA . PRO A 1 226 ? -6.098 4.412 -30.180 1.00 71.88 226 PRO A CA 1
ATOM 1815 C C . PRO A 1 226 ? -6.138 3.123 -29.341 1.00 71.88 226 PRO A C 1
ATOM 1817 O O . PRO A 1 226 ? -7.187 2.493 -29.205 1.00 71.88 226 PRO A O 1
ATOM 1820 N N . GLU A 1 227 ? -4.997 2.781 -28.732 1.00 79.12 227 GLU A N 1
ATOM 1821 C CA . GLU A 1 227 ? -4.889 1.742 -27.696 1.00 79.12 227 GLU A CA 1
ATOM 1822 C C . GLU A 1 227 ? -5.890 2.051 -26.567 1.00 79.12 227 GLU A C 1
ATOM 1824 O O . GLU A 1 227 ? -5.840 3.129 -25.965 1.00 79.12 227 GLU A O 1
ATOM 1829 N N . THR A 1 228 ? -6.839 1.146 -26.312 1.00 85.50 228 THR A N 1
ATOM 1830 C CA . THR A 1 228 ? -7.983 1.400 -25.415 1.00 85.50 228 THR A CA 1
ATOM 1831 C C . THR A 1 228 ? -8.317 0.200 -24.540 1.00 85.50 228 THR A C 1
ATOM 1833 O O . THR A 1 228 ? -8.149 -0.951 -24.937 1.00 85.50 228 THR A O 1
ATOM 1836 N N . PHE A 1 229 ? -8.813 0.487 -23.334 1.00 90.31 229 PHE A N 1
ATOM 1837 C CA . PHE A 1 229 ? -9.285 -0.523 -22.393 1.00 90.31 229 PHE A CA 1
ATOM 1838 C C . PHE A 1 229 ? -10.793 -0.728 -22.506 1.00 90.31 229 PHE A C 1
ATOM 1840 O O . PHE A 1 229 ? -11.543 0.221 -22.738 1.00 90.31 229 PHE A O 1
ATOM 1847 N N . TRP A 1 230 ? -11.224 -1.962 -22.278 1.00 88.81 230 TRP A N 1
ATOM 1848 C CA . TRP A 1 230 ? -12.612 -2.399 -22.331 1.00 88.81 230 TRP A CA 1
ATOM 1849 C C . TRP A 1 230 ? -12.916 -3.309 -21.143 1.00 88.81 230 TRP A C 1
ATOM 1851 O O . TRP A 1 230 ? -12.053 -4.059 -20.697 1.00 88.81 230 TRP A O 1
ATOM 1861 N N . LEU A 1 231 ? -14.141 -3.265 -20.636 1.00 89.38 231 LEU A N 1
ATOM 1862 C CA . LEU A 1 231 ? -14.634 -4.145 -19.582 1.00 89.38 231 LEU A CA 1
ATOM 1863 C C . LEU A 1 231 ? -15.769 -4.995 -20.141 1.00 89.38 231 LEU A C 1
ATOM 1865 O O . LEU A 1 231 ? -16.699 -4.464 -20.747 1.00 89.38 231 LEU A O 1
ATOM 1869 N N . ARG A 1 232 ? -15.704 -6.310 -19.937 1.00 87.25 232 ARG A N 1
ATOM 1870 C CA . ARG A 1 232 ? -16.784 -7.215 -20.323 1.00 87.25 232 ARG A CA 1
ATOM 1871 C C . ARG A 1 232 ? -17.922 -7.110 -19.313 1.00 87.25 232 ARG A C 1
ATOM 1873 O O . ARG A 1 232 ? -17.749 -7.490 -18.158 1.00 87.25 232 ARG A O 1
ATOM 1880 N N . THR A 1 233 ? -19.087 -6.638 -19.737 1.00 85.38 233 THR A N 1
ATOM 1881 C CA . THR A 1 233 ? -20.330 -6.739 -18.962 1.00 85.38 233 THR A CA 1
ATOM 1882 C C . THR A 1 233 ? -21.059 -8.040 -19.298 1.00 85.38 233 THR A C 1
ATOM 1884 O O . THR A 1 233 ? -20.578 -8.853 -20.089 1.00 85.38 233 THR A O 1
ATOM 1887 N N . ALA A 1 234 ? -22.219 -8.275 -18.677 1.00 81.69 234 ALA A N 1
ATOM 1888 C CA . ALA A 1 234 ? -23.026 -9.466 -18.951 1.00 81.69 234 ALA A CA 1
ATOM 1889 C C . ALA A 1 234 ? -23.392 -9.604 -20.441 1.00 81.69 234 ALA A C 1
ATOM 1891 O O . ALA A 1 234 ? -23.452 -10.719 -20.956 1.00 81.69 234 ALA A O 1
ATOM 1892 N N . ASN A 1 235 ? -23.582 -8.474 -21.129 1.00 78.94 235 ASN A N 1
ATOM 1893 C CA . ASN A 1 235 ? -24.123 -8.444 -22.484 1.00 78.94 235 ASN A CA 1
ATOM 1894 C C . ASN A 1 235 ? -23.104 -7.934 -23.511 1.00 78.94 235 ASN A C 1
ATOM 1896 O O . ASN A 1 235 ? -23.001 -8.511 -24.594 1.00 78.94 235 ASN A O 1
ATOM 1900 N N . ASP A 1 236 ? -22.309 -6.912 -23.179 1.00 82.75 236 ASP A N 1
ATOM 1901 C CA . ASP A 1 236 ? -21.436 -6.242 -24.149 1.00 82.75 236 ASP A CA 1
ATOM 1902 C C . ASP A 1 236 ? -20.084 -5.816 -23.549 1.00 82.75 236 ASP A C 1
ATOM 1904 O O . ASP A 1 236 ? -19.769 -6.094 -22.393 1.00 82.75 236 ASP A O 1
ATOM 1908 N N . TRP A 1 237 ? -19.233 -5.199 -24.356 1.00 85.00 237 TRP A N 1
ATOM 1909 C CA . TRP A 1 237 ? -17.992 -4.578 -23.931 1.00 85.00 237 TRP A CA 1
ATOM 1910 C C . TRP A 1 237 ? -18.165 -3.071 -23.759 1.00 85.00 237 TRP A C 1
ATOM 1912 O O . TRP A 1 237 ? -18.486 -2.359 -24.707 1.00 85.00 237 TRP A O 1
ATOM 1922 N N . GLU A 1 238 ? -17.835 -2.563 -22.578 1.00 87.25 238 GLU A N 1
ATOM 1923 C CA . GLU A 1 238 ? -17.871 -1.133 -22.279 1.00 87.25 238 GLU A CA 1
ATOM 1924 C C . GLU A 1 238 ? -16.464 -0.544 -22.261 1.00 87.25 238 GLU A C 1
ATOM 1926 O O . GLU A 1 238 ? -15.567 -1.059 -21.590 1.00 87.25 238 GLU A O 1
ATOM 1931 N N . GLN A 1 239 ? -16.256 0.552 -22.989 1.00 87.94 239 GLN A N 1
ATOM 1932 C CA . GLN A 1 239 ? -14.961 1.222 -23.031 1.00 87.94 239 GLN A CA 1
ATOM 1933 C C . GLN A 1 239 ? -14.648 1.882 -21.683 1.00 87.94 239 GLN A C 1
ATOM 1935 O O . GLN A 1 239 ? -15.456 2.628 -21.133 1.00 87.94 239 GLN A O 1
ATOM 1940 N N . GLN A 1 240 ? -13.445 1.640 -21.168 1.00 86.50 240 GLN A N 1
ATOM 1941 C CA . GLN A 1 240 ? -12.986 2.177 -19.893 1.00 86.50 240 GLN A CA 1
ATOM 1942 C C . GLN A 1 240 ? -12.042 3.357 -20.108 1.00 86.50 240 GLN A C 1
ATOM 1944 O O . GLN A 1 240 ? -11.020 3.252 -20.792 1.00 86.50 240 GLN A O 1
ATOM 1949 N N . TYR A 1 241 ? -12.349 4.479 -19.458 1.00 81.56 241 TYR A N 1
ATOM 1950 C CA . TYR A 1 241 ? -11.505 5.671 -19.459 1.00 81.56 241 TYR A CA 1
ATOM 1951 C C . TYR A 1 241 ? -10.879 5.871 -18.082 1.00 81.56 241 TYR A C 1
ATOM 1953 O O . TYR A 1 241 ? -11.572 5.862 -17.070 1.00 81.56 241 TYR A O 1
ATOM 1961 N N . ARG A 1 242 ? -9.561 6.101 -18.035 1.00 78.81 242 ARG A N 1
ATOM 1962 C CA . ARG A 1 242 ? -8.796 6.461 -16.818 1.00 78.81 242 ARG A CA 1
ATOM 1963 C C . ARG A 1 242 ? -8.785 5.426 -15.677 1.00 78.81 242 ARG A C 1
ATOM 1965 O O . ARG A 1 242 ? -8.108 5.669 -14.680 1.00 78.81 242 ARG A O 1
ATOM 1972 N N . GLY A 1 243 ? -9.494 4.303 -15.805 1.00 85.12 243 GLY A N 1
ATOM 1973 C CA . GLY A 1 243 ? -9.474 3.201 -14.833 1.00 85.12 243 GLY A CA 1
ATOM 1974 C C . GLY A 1 243 ? -8.223 2.325 -14.925 1.00 85.12 243 GLY A C 1
ATOM 1975 O O . GLY A 1 243 ? -7.807 1.737 -13.932 1.00 85.12 243 GLY A O 1
ATOM 1976 N N . TYR A 1 244 ? -7.585 2.288 -16.095 1.00 90.06 244 TYR A N 1
ATOM 1977 C CA . TYR A 1 244 ? -6.413 1.460 -16.362 1.00 90.06 244 TYR A CA 1
ATOM 1978 C C . TYR A 1 244 ? -5.319 2.264 -17.058 1.00 90.06 244 TYR A C 1
ATOM 1980 O O . TYR A 1 244 ? -5.582 3.260 -17.739 1.00 90.06 244 TYR A O 1
ATOM 1988 N N . ARG A 1 245 ? -4.079 1.814 -16.880 1.00 87.88 245 ARG A N 1
ATOM 1989 C CA . ARG A 1 245 ? -2.892 2.351 -17.543 1.00 87.88 245 ARG A CA 1
ATOM 1990 C C . ARG A 1 245 ? -2.070 1.198 -18.098 1.00 87.88 245 ARG A C 1
ATOM 1992 O O . ARG A 1 245 ? -1.998 0.143 -17.475 1.00 87.88 245 ARG A O 1
ATOM 1999 N N . PHE A 1 246 ? -1.416 1.432 -19.230 1.00 87.25 246 PHE A N 1
ATOM 2000 C CA . PHE A 1 246 ? -0.381 0.546 -19.746 1.00 87.25 246 PHE A CA 1
ATOM 2001 C C . PHE A 1 246 ? 0.943 1.297 -19.916 1.00 87.25 246 PHE A C 1
ATOM 2003 O O . PHE A 1 246 ? 0.985 2.532 -19.964 1.00 87.25 246 PHE A O 1
ATOM 2010 N N . ALA A 1 247 ? 2.025 0.539 -19.994 1.00 83.69 247 ALA A N 1
ATOM 2011 C CA . ALA A 1 247 ? 3.345 1.001 -20.391 1.00 83.69 247 ALA A CA 1
ATOM 2012 C C . ALA A 1 247 ? 4.094 -0.159 -21.046 1.00 83.69 247 ALA A C 1
ATOM 2014 O O . ALA A 1 247 ? 3.705 -1.316 -20.894 1.00 83.69 247 ALA A O 1
ATOM 2015 N N . ARG A 1 248 ? 5.177 0.153 -21.759 1.00 81.00 248 ARG A N 1
ATOM 2016 C CA . ARG A 1 248 ? 6.069 -0.867 -22.311 1.00 81.00 248 ARG A CA 1
ATOM 2017 C C . ARG A 1 248 ? 7.269 -1.076 -21.384 1.00 81.00 248 ARG A C 1
ATOM 2019 O O . ARG A 1 248 ? 7.836 -0.095 -20.898 1.00 81.00 248 ARG A O 1
ATOM 2026 N N . GLY A 1 249 ? 7.651 -2.320 -21.118 1.00 81.69 249 GLY A N 1
ATOM 2027 C CA . GLY A 1 249 ? 8.785 -2.665 -20.261 1.00 81.69 249 GLY A CA 1
ATOM 2028 C C . GLY A 1 249 ? 8.762 -4.117 -19.782 1.00 81.69 249 GLY A C 1
ATOM 2029 O O . GLY A 1 249 ? 8.098 -4.955 -20.373 1.00 81.69 249 GLY A O 1
ATOM 2030 N N . ARG A 1 250 ? 9.475 -4.393 -18.683 1.00 82.00 250 ARG A N 1
ATOM 2031 C CA . ARG A 1 250 ? 9.569 -5.715 -18.044 1.00 82.00 250 ARG A CA 1
ATOM 2032 C C . ARG A 1 250 ? 8.991 -5.683 -16.633 1.00 82.00 250 ARG A C 1
ATOM 2034 O O . ARG A 1 250 ? 9.390 -4.840 -15.831 1.00 82.00 250 ARG A O 1
ATOM 2041 N N . GLY A 1 251 ? 8.111 -6.626 -16.313 1.00 80.88 251 GLY A N 1
ATOM 2042 C CA . GLY A 1 251 ? 7.453 -6.712 -15.013 1.00 80.88 251 GLY A CA 1
ATOM 2043 C C . GLY A 1 251 ? 6.521 -7.917 -14.909 1.00 80.88 251 GLY A C 1
ATOM 2044 O O . GLY A 1 251 ? 6.172 -8.537 -15.902 1.00 80.88 251 GLY A O 1
ATOM 2045 N N . SER A 1 252 ? 6.095 -8.246 -13.690 1.00 79.06 252 SER A N 1
ATOM 2046 C CA . SER A 1 252 ? 5.139 -9.337 -13.431 1.00 79.06 252 SER A CA 1
ATOM 2047 C C . SER A 1 252 ? 3.691 -8.982 -13.800 1.00 79.06 252 SER A C 1
ATOM 2049 O O . SER A 1 252 ? 2.792 -9.803 -13.688 1.00 79.06 252 SER A O 1
ATOM 2051 N N . ASN A 1 253 ? 3.433 -7.738 -14.197 1.00 84.88 253 ASN A N 1
ATOM 2052 C CA . ASN A 1 253 ? 2.119 -7.219 -14.565 1.00 84.88 253 ASN A CA 1
ATOM 2053 C C . ASN A 1 253 ? 1.865 -7.266 -16.074 1.00 84.88 253 ASN A C 1
ATOM 2055 O O . ASN A 1 253 ? 1.286 -6.337 -16.638 1.00 84.88 253 ASN A O 1
ATOM 2059 N N . VAL A 1 254 ? 2.327 -8.341 -16.709 1.00 84.12 254 VAL A N 1
ATOM 2060 C CA . VAL A 1 254 ? 1.966 -8.681 -18.085 1.00 84.12 254 VAL A CA 1
ATOM 2061 C C . VAL A 1 254 ? 0.505 -9.111 -18.163 1.00 84.1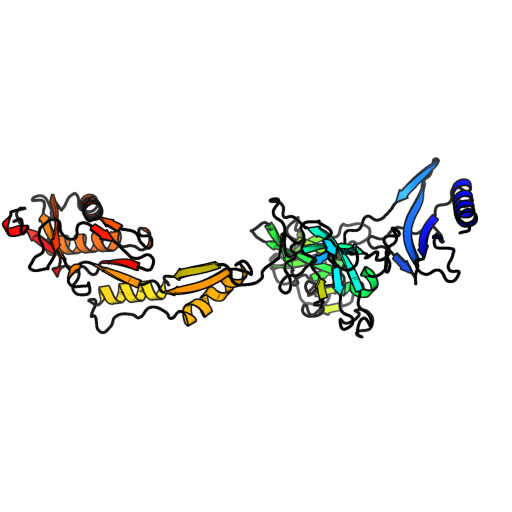2 254 VAL A C 1
ATOM 2063 O O . VAL A 1 254 ? -0.106 -9.479 -17.155 1.00 84.12 254 VAL A O 1
ATOM 2066 N N . ALA A 1 255 ? -0.063 -9.046 -19.364 1.00 85.25 255 ALA A N 1
ATOM 2067 C CA . ALA A 1 255 ? -1.393 -9.580 -19.619 1.00 85.25 255 ALA A CA 1
ATOM 2068 C C . ALA A 1 255 ? -1.451 -11.065 -19.258 1.00 85.25 255 ALA A C 1
ATOM 2070 O O . ALA A 1 255 ? -0.494 -11.796 -19.476 1.00 85.25 255 ALA A O 1
ATOM 2071 N N . ARG A 1 256 ? -2.593 -11.535 -18.768 1.00 84.19 256 ARG A N 1
ATOM 2072 C CA . ARG A 1 256 ? -2.846 -12.970 -18.625 1.00 84.19 256 ARG A CA 1
ATOM 2073 C C . ARG A 1 256 ? -2.992 -13.589 -20.009 1.00 84.19 256 ARG A C 1
ATOM 2075 O O . ARG A 1 256 ? -2.465 -14.659 -20.292 1.00 84.19 256 ARG A O 1
ATOM 2082 N N . GLN A 1 257 ? -3.842 -12.931 -20.796 1.00 84.00 257 GLN A N 1
ATOM 2083 C CA . GLN A 1 257 ? -4.427 -13.302 -22.086 1.00 84.00 257 GLN A CA 1
ATOM 2084 C C . GLN A 1 257 ? -3.758 -12.649 -23.292 1.00 84.00 257 GLN A C 1
ATOM 2086 O O . GLN A 1 257 ? -3.834 -11.427 -23.332 1.00 84.00 257 GLN A O 1
ATOM 2091 N N . TRP A 1 258 ? -3.223 -13.358 -24.286 1.00 83.56 258 TRP A N 1
ATOM 2092 C CA . TRP A 1 258 ? -3.004 -12.765 -25.615 1.00 83.56 258 TRP A CA 1
ATOM 2093 C C . TRP A 1 258 ? -3.867 -13.466 -26.662 1.00 83.56 258 TRP A C 1
ATOM 2095 O O . TRP A 1 258 ? -3.833 -14.693 -26.771 1.00 83.56 258 TRP A O 1
ATOM 2105 N N . VAL A 1 259 ? -4.682 -12.704 -27.393 1.00 80.62 259 VAL A N 1
ATOM 2106 C CA . VAL A 1 259 ? -5.654 -13.211 -28.370 1.00 80.62 259 VAL A CA 1
ATOM 2107 C C . VAL A 1 259 ? -5.378 -12.585 -29.732 1.00 80.62 259 VAL A C 1
ATOM 2109 O O . VAL A 1 259 ? -5.375 -11.361 -29.871 1.00 80.62 259 VAL A O 1
ATOM 2112 N N . VAL A 1 260 ? -5.178 -13.446 -30.731 1.00 78.88 260 VAL A N 1
ATOM 2113 C CA . VAL A 1 260 ? -4.883 -13.069 -32.120 1.00 78.88 260 VAL A CA 1
ATOM 2114 C C . VAL A 1 260 ? -5.725 -13.885 -33.086 1.00 78.88 260 VAL A C 1
ATOM 2116 O O . VAL A 1 260 ? -6.198 -14.977 -32.748 1.00 78.88 260 VAL A O 1
ATOM 2119 N N . ALA A 1 261 ? -5.850 -13.398 -34.318 1.00 68.12 261 ALA A N 1
ATOM 2120 C CA . ALA A 1 261 ? -6.478 -14.128 -35.408 1.00 68.12 261 ALA A CA 1
ATOM 2121 C C . ALA A 1 261 ? -5.748 -15.468 -35.645 1.00 68.12 261 ALA A C 1
ATOM 2123 O O . ALA A 1 261 ? -4.695 -15.523 -36.276 1.00 68.12 261 ALA A O 1
ATOM 2124 N N . GLY A 1 262 ? -6.302 -16.561 -35.110 1.00 65.19 262 GLY A N 1
ATOM 2125 C CA . GLY A 1 262 ? -5.746 -17.914 -35.238 1.00 65.19 262 GLY A CA 1
ATOM 2126 C C . GLY A 1 262 ? -5.391 -18.623 -33.927 1.00 65.19 262 GLY A C 1
ATOM 2127 O O . GLY A 1 262 ? -5.040 -19.801 -33.978 1.00 65.19 262 GLY A O 1
ATOM 2128 N N . GLY A 1 263 ? -5.513 -17.981 -32.756 1.00 71.69 263 GLY A N 1
ATOM 2129 C CA . GLY A 1 263 ? -5.278 -18.666 -31.482 1.00 71.69 263 GLY A CA 1
ATOM 2130 C C . GLY A 1 263 ? -5.143 -17.761 -30.259 1.00 71.69 263 GLY A C 1
ATOM 2131 O O . GLY A 1 263 ? -5.356 -16.552 -30.313 1.00 71.69 263 GLY A O 1
ATOM 2132 N N . ARG A 1 264 ? -4.789 -18.375 -29.126 1.00 75.81 264 ARG A N 1
ATOM 2133 C CA . ARG A 1 264 ? -4.599 -17.695 -27.840 1.00 75.81 264 ARG A CA 1
ATOM 2134 C C . ARG A 1 264 ? -3.351 -18.204 -27.134 1.00 75.81 264 ARG A C 1
ATOM 2136 O O . ARG A 1 264 ? -3.171 -19.413 -27.008 1.00 75.81 264 ARG A O 1
ATOM 2143 N N . SER A 1 265 ? -2.561 -17.278 -26.607 1.00 76.69 265 SER A N 1
ATOM 2144 C CA . SER A 1 265 ? -1.432 -17.544 -25.717 1.00 76.69 265 SER A CA 1
ATOM 2145 C C . SER A 1 265 ? -1.832 -17.172 -24.288 1.00 76.69 265 SER A C 1
ATOM 2147 O O . SER A 1 265 ? -2.451 -16.132 -24.059 1.00 76.69 265 SER A O 1
ATOM 2149 N N . THR A 1 266 ? -1.561 -18.048 -23.318 1.00 73.62 266 THR A N 1
ATOM 2150 C CA . THR A 1 266 ? -1.721 -17.718 -21.893 1.00 73.62 266 THR A CA 1
ATOM 2151 C C . THR A 1 266 ? -0.343 -17.462 -21.323 1.00 73.62 266 THR A C 1
ATOM 2153 O O . THR A 1 266 ? 0.494 -18.362 -21.295 1.00 73.62 266 THR A O 1
ATOM 2156 N N . LEU A 1 267 ? -0.126 -16.239 -20.862 1.00 70.56 267 LEU A N 1
ATOM 2157 C CA . LEU A 1 267 ? 1.100 -15.842 -20.197 1.00 70.56 267 LEU A CA 1
ATOM 2158 C C . LEU A 1 267 ? 0.943 -16.101 -18.701 1.00 70.56 267 LEU A C 1
ATOM 2160 O O . LEU A 1 267 ? -0.150 -15.986 -18.141 1.00 70.56 267 LEU A O 1
ATOM 2164 N N . THR A 1 268 ? 2.039 -16.471 -18.045 1.00 59.97 268 THR A N 1
ATOM 2165 C CA . THR A 1 268 ? 2.051 -16.652 -16.591 1.00 59.97 268 THR A CA 1
ATOM 2166 C C . THR A 1 268 ? 2.603 -15.375 -15.954 1.00 59.97 268 THR A C 1
ATOM 2168 O O . THR A 1 268 ? 3.788 -15.089 -16.135 1.00 59.97 268 THR A O 1
ATOM 2171 N N . PRO A 1 269 ? 1.807 -14.615 -15.177 1.00 54.38 269 PRO A N 1
ATOM 2172 C CA . PRO A 1 269 ? 2.237 -13.350 -14.569 1.00 54.38 269 PRO A CA 1
ATOM 2173 C C . PRO A 1 269 ? 3.331 -13.448 -13.488 1.00 54.38 269 PRO A C 1
ATOM 2175 O O . PRO A 1 269 ? 3.564 -12.500 -12.744 1.00 54.38 269 PRO A O 1
ATOM 2178 N N . GLU A 1 270 ? 4.019 -14.579 -13.360 1.00 51.38 270 GLU A N 1
ATOM 2179 C CA . GLU A 1 270 ? 5.074 -14.785 -12.360 1.00 51.38 270 GLU A CA 1
ATOM 2180 C C . GLU A 1 270 ? 6.488 -14.477 -12.902 1.00 51.38 270 GLU A C 1
ATOM 2182 O O . GLU A 1 270 ? 7.459 -14.432 -12.147 1.00 51.38 270 GLU A O 1
ATOM 2187 N N . GLY A 1 271 ? 6.625 -14.222 -14.207 1.00 52.69 271 GLY A N 1
ATOM 2188 C CA . GLY A 1 271 ? 7.852 -14.518 -14.955 1.00 52.69 271 GLY A CA 1
ATOM 2189 C C . GLY A 1 271 ? 9.014 -13.517 -14.980 1.00 52.69 271 GLY A C 1
ATOM 2190 O O . GLY A 1 271 ? 10.009 -13.817 -15.635 1.00 52.69 271 GLY A O 1
ATOM 2191 N N . SER A 1 272 ? 8.986 -12.342 -14.332 1.00 57.91 272 SER A N 1
ATOM 2192 C CA . SER A 1 272 ? 10.091 -11.383 -14.559 1.00 57.91 272 SER A CA 1
ATOM 2193 C C . SER A 1 272 ? 10.417 -10.418 -13.418 1.00 57.91 272 SER A C 1
ATOM 2195 O O . SER A 1 272 ? 10.706 -9.239 -13.656 1.00 57.91 272 SER A O 1
ATOM 2197 N N . THR A 1 273 ? 10.416 -10.885 -12.167 1.00 67.00 273 THR A N 1
ATOM 2198 C CA . THR A 1 273 ? 10.958 -10.053 -11.081 1.00 67.00 273 THR A CA 1
ATOM 2199 C C . THR A 1 273 ? 12.455 -9.818 -11.293 1.00 67.00 273 THR A C 1
ATOM 2201 O O . THR A 1 273 ? 13.254 -10.750 -11.333 1.00 67.00 273 THR A O 1
ATOM 2204 N N . LEU A 1 274 ? 12.846 -8.552 -11.446 1.00 79.44 274 LEU A N 1
ATOM 2205 C CA . LEU A 1 274 ? 14.253 -8.182 -11.521 1.00 79.44 274 LEU A CA 1
ATOM 2206 C C . LEU A 1 274 ? 14.883 -8.262 -10.129 1.00 79.44 274 LEU A C 1
ATOM 2208 O O . LEU A 1 274 ? 14.313 -7.842 -9.113 1.00 79.44 274 LEU A O 1
ATOM 2212 N N . ASN A 1 275 ? 16.086 -8.811 -10.085 1.00 86.00 275 ASN A N 1
ATOM 2213 C CA . ASN A 1 275 ? 16.987 -8.697 -8.958 1.00 86.00 275 ASN A CA 1
ATOM 2214 C C . ASN A 1 275 ? 17.914 -7.519 -9.217 1.00 86.00 275 ASN A C 1
ATOM 2216 O O . ASN A 1 275 ? 18.629 -7.474 -10.218 1.00 86.00 275 ASN A O 1
ATOM 2220 N N . PHE A 1 276 ? 17.859 -6.547 -8.326 1.00 89.56 276 PHE A N 1
ATOM 2221 C CA . PHE A 1 276 ? 18.602 -5.311 -8.444 1.00 89.56 276 PHE A CA 1
ATOM 2222 C C . PHE A 1 276 ? 19.188 -4.955 -7.086 1.00 89.56 276 PHE A C 1
ATOM 2224 O O . PHE A 1 276 ? 18.696 -5.398 -6.047 1.00 89.56 276 PHE A O 1
ATOM 2231 N N . GLN A 1 277 ? 20.238 -4.153 -7.116 1.00 89.25 277 GLN A N 1
ATOM 2232 C CA . GLN A 1 277 ? 20.826 -3.525 -5.951 1.00 89.25 277 GLN A CA 1
ATOM 2233 C C . GLN A 1 277 ? 20.626 -2.021 -6.093 1.00 89.25 277 GLN A C 1
ATOM 2235 O O . GLN A 1 277 ? 20.976 -1.451 -7.121 1.00 89.25 277 GLN A O 1
ATOM 2240 N N . TRP A 1 278 ? 20.071 -1.384 -5.068 1.00 89.00 278 TRP A N 1
ATOM 2241 C CA . TRP A 1 278 ? 20.101 0.068 -4.949 1.00 89.00 278 TRP A CA 1
ATOM 2242 C C . TRP A 1 278 ? 21.262 0.444 -4.032 1.00 89.00 278 TRP A C 1
ATOM 2244 O O . TRP A 1 278 ? 21.357 -0.071 -2.916 1.00 89.00 278 TRP A O 1
ATOM 2254 N N . LYS A 1 279 ? 22.164 1.290 -4.526 1.00 85.56 279 LYS A N 1
ATOM 2255 C CA . LYS A 1 279 ? 23.222 1.907 -3.729 1.00 85.56 279 LYS A CA 1
ATOM 2256 C C . LYS A 1 279 ? 22.818 3.350 -3.471 1.00 85.56 279 LYS A C 1
ATOM 2258 O O . LYS A 1 279 ? 22.734 4.136 -4.412 1.00 85.56 279 LYS A O 1
ATOM 2263 N N . HIS A 1 280 ? 22.538 3.642 -2.206 1.00 82.19 280 HIS A N 1
ATOM 2264 C CA . HIS A 1 280 ? 22.215 4.978 -1.730 1.00 82.19 280 HIS A CA 1
ATOM 2265 C C . HIS A 1 280 ? 23.438 5.589 -1.058 1.00 82.19 280 HIS A C 1
ATOM 2267 O O . HIS A 1 280 ? 23.993 4.987 -0.133 1.00 82.19 280 HIS A O 1
ATOM 2273 N N . TYR A 1 281 ? 23.828 6.778 -1.496 1.00 75.69 281 TYR A N 1
ATOM 2274 C CA . TYR A 1 281 ? 24.868 7.558 -0.850 1.00 75.69 281 TYR A CA 1
ATOM 2275 C C . TYR A 1 281 ? 24.213 8.679 -0.049 1.00 75.69 281 TYR A C 1
ATOM 2277 O O . TYR A 1 281 ? 23.910 9.754 -0.558 1.00 75.69 281 TYR A O 1
ATOM 2285 N N . ALA A 1 282 ? 23.993 8.412 1.236 1.00 65.06 282 ALA A N 1
ATOM 2286 C CA . ALA A 1 282 ? 23.502 9.417 2.163 1.00 65.06 282 ALA A CA 1
ATOM 2287 C C . ALA A 1 282 ? 24.560 10.522 2.369 1.00 65.06 282 ALA A C 1
ATOM 2289 O O . ALA A 1 282 ? 25.715 10.197 2.670 1.00 65.06 282 ALA A O 1
ATOM 2290 N N . PRO A 1 283 ? 24.205 11.819 2.275 1.00 64.12 283 PRO A N 1
ATOM 2291 C CA . PRO A 1 283 ? 25.085 12.882 2.752 1.00 64.12 283 PRO A CA 1
ATOM 2292 C C . PRO A 1 283 ? 25.347 12.713 4.260 1.00 64.12 283 PRO A C 1
ATOM 2294 O O . PRO A 1 283 ? 24.525 12.130 4.971 1.00 64.12 283 PRO A O 1
ATOM 2297 N N . SER A 1 284 ? 26.486 13.223 4.753 1.00 59.16 284 SER A N 1
ATOM 2298 C CA . SER A 1 284 ? 26.987 13.006 6.129 1.00 59.16 284 SER A CA 1
ATOM 2299 C C . SER A 1 284 ? 25.943 13.215 7.227 1.00 59.16 284 SER A C 1
ATOM 2301 O O . SER A 1 284 ? 25.991 12.541 8.257 1.00 59.16 284 SER A O 1
ATOM 2303 N N . ASP A 1 285 ? 24.993 14.114 6.981 1.00 58.59 285 ASP A N 1
ATOM 2304 C CA . ASP A 1 285 ? 24.041 14.591 7.975 1.00 58.59 285 ASP A CA 1
ATOM 2305 C C . ASP A 1 285 ? 22.721 13.800 7.966 1.00 58.59 285 ASP A C 1
ATOM 2307 O O . ASP A 1 285 ? 21.950 13.898 8.916 1.00 58.59 285 ASP A O 1
ATOM 2311 N N . HIS A 1 286 ? 22.449 12.988 6.934 1.00 57.47 286 HIS A N 1
ATOM 2312 C CA . HIS A 1 286 ? 21.185 12.257 6.759 1.00 57.47 286 HIS A CA 1
ATOM 2313 C C . HIS A 1 286 ? 21.419 10.745 6.608 1.00 57.47 286 HIS A C 1
ATOM 2315 O O . HIS A 1 286 ? 21.167 10.165 5.554 1.00 57.47 286 HIS A O 1
ATOM 2321 N N . ARG A 1 287 ? 21.887 10.069 7.664 1.00 58.09 287 ARG A N 1
ATOM 2322 C CA . ARG A 1 287 ? 21.961 8.598 7.661 1.00 58.09 287 ARG A CA 1
ATOM 2323 C C . ARG A 1 287 ? 20.557 7.997 7.735 1.00 58.09 287 ARG A C 1
ATOM 2325 O O . ARG A 1 287 ? 19.809 8.277 8.667 1.00 58.09 287 ARG A O 1
ATOM 2332 N N . VAL A 1 288 ? 20.224 7.133 6.780 1.00 55.06 288 VAL A N 1
ATOM 2333 C CA . VAL A 1 288 ? 19.035 6.276 6.861 1.00 55.06 288 VAL A CA 1
ATOM 2334 C C . VAL A 1 288 ? 19.350 5.149 7.844 1.00 55.06 288 VAL A C 1
ATOM 2336 O O . VAL A 1 288 ? 20.111 4.245 7.507 1.00 55.06 288 VAL A O 1
ATOM 2339 N N . ASP A 1 289 ? 18.812 5.217 9.063 1.00 53.75 289 ASP A N 1
ATOM 2340 C CA . ASP A 1 289 ? 18.853 4.105 10.017 1.00 53.75 289 ASP A CA 1
ATOM 2341 C C . ASP A 1 289 ? 17.601 3.226 9.824 1.00 53.75 289 ASP A C 1
ATOM 2343 O O . ASP A 1 289 ? 16.490 3.672 10.114 1.00 53.75 289 ASP A O 1
ATOM 2347 N N . PRO A 1 290 ? 17.743 1.995 9.301 1.00 55.09 290 PRO A N 1
ATOM 2348 C CA . PRO A 1 290 ? 16.634 1.064 9.120 1.00 55.09 290 PRO A CA 1
ATOM 2349 C C . PRO A 1 290 ? 16.199 0.376 10.431 1.00 55.09 290 PRO A C 1
ATOM 2351 O O . PRO A 1 290 ? 15.337 -0.500 10.405 1.00 55.09 290 PRO A O 1
ATOM 2354 N N . SER A 1 291 ? 16.792 0.703 11.579 1.00 58.38 291 SER A N 1
ATOM 2355 C CA . SER A 1 291 ? 16.417 0.096 12.859 1.00 58.38 291 SER A CA 1
ATOM 2356 C C . SER A 1 291 ? 14.977 0.441 13.254 1.00 58.38 291 SER A C 1
ATOM 2358 O O . SER A 1 291 ? 14.440 1.482 12.878 1.00 58.38 291 SER A O 1
ATOM 2360 N N . LYS A 1 292 ? 14.338 -0.441 14.036 1.00 63.03 292 LYS A N 1
ATOM 2361 C CA . LYS A 1 292 ? 13.022 -0.167 14.627 1.00 63.03 292 LYS A CA 1
ATOM 2362 C C . LYS A 1 292 ? 13.163 1.029 15.572 1.00 63.03 292 LYS A C 1
ATOM 2364 O O . LYS A 1 292 ? 13.746 0.881 16.643 1.00 63.03 292 LYS A O 1
ATOM 2369 N N . THR A 1 293 ? 12.687 2.201 15.171 1.00 67.31 293 THR A N 1
ATOM 2370 C CA . THR A 1 293 ? 12.780 3.428 15.974 1.00 67.31 293 THR A CA 1
ATOM 2371 C C . THR A 1 293 ? 11.519 3.665 16.794 1.00 67.31 293 THR A C 1
ATOM 2373 O O . THR A 1 293 ? 11.606 4.274 17.858 1.00 67.31 293 THR A O 1
ATOM 2376 N N . ASN A 1 294 ? 10.368 3.156 16.341 1.00 77.06 294 ASN A N 1
ATOM 2377 C CA . ASN A 1 294 ? 9.081 3.362 16.997 1.00 77.06 294 ASN A CA 1
ATOM 2378 C C . ASN A 1 294 ? 8.322 2.042 17.207 1.00 77.06 294 ASN A C 1
ATOM 2380 O O . ASN A 1 294 ? 8.278 1.191 16.317 1.00 77.06 294 ASN A O 1
ATOM 2384 N N . ILE A 1 295 ? 7.709 1.881 18.382 1.00 84.88 295 ILE A N 1
ATOM 2385 C CA . ILE A 1 295 ? 6.852 0.739 18.727 1.00 84.88 295 ILE A CA 1
ATOM 2386 C C . ILE A 1 295 ? 5.431 1.267 18.908 1.00 84.88 295 ILE A C 1
ATOM 2388 O O . ILE A 1 295 ? 5.173 2.089 19.783 1.00 84.88 295 ILE A O 1
ATOM 2392 N N . ILE A 1 296 ? 4.517 0.776 18.079 1.00 86.31 296 ILE A N 1
ATOM 2393 C CA . ILE A 1 296 ? 3.105 1.139 18.073 1.00 86.31 296 ILE A CA 1
ATOM 2394 C C . ILE A 1 296 ? 2.319 -0.025 18.679 1.00 86.31 296 ILE A C 1
ATOM 2396 O O . ILE A 1 296 ? 2.187 -1.089 18.070 1.00 86.31 296 ILE A O 1
ATOM 2400 N N . ASP A 1 297 ? 1.790 0.179 19.882 1.00 88.38 297 ASP A N 1
ATOM 2401 C CA . ASP A 1 297 ? 0.873 -0.763 20.519 1.00 88.38 297 ASP A CA 1
ATOM 2402 C C . ASP A 1 297 ? -0.551 -0.549 19.981 1.00 88.38 297 ASP A C 1
ATOM 2404 O O . ASP A 1 297 ? -1.117 0.538 20.090 1.00 88.38 297 ASP A O 1
ATOM 2408 N N . MET A 1 298 ? -1.139 -1.601 19.409 1.00 89.25 298 MET A N 1
ATOM 2409 C CA . MET A 1 298 ? -2.503 -1.604 18.883 1.00 89.25 298 MET A CA 1
ATOM 2410 C C . MET A 1 298 ? -3.400 -2.469 19.766 1.00 89.25 298 MET A C 1
ATOM 2412 O O . MET A 1 298 ? -3.236 -3.692 19.816 1.00 89.25 298 MET A O 1
ATOM 2416 N N . PHE A 1 299 ? -4.371 -1.844 20.432 1.00 90.81 299 PHE A N 1
ATOM 2417 C CA . PHE A 1 299 ? -5.387 -2.540 21.222 1.00 90.81 299 PHE A CA 1
ATOM 2418 C C . PHE A 1 299 ? -6.576 -2.916 20.342 1.00 90.81 299 PHE A C 1
ATOM 2420 O O . PHE A 1 299 ? -7.167 -2.058 19.689 1.00 90.81 299 PHE A O 1
ATOM 2427 N N . VAL A 1 300 ? -6.922 -4.205 20.309 1.00 91.44 300 VAL A N 1
ATOM 2428 C CA . VAL A 1 300 ? -8.004 -4.711 19.455 1.00 91.44 300 VAL A CA 1
ATOM 2429 C C . VAL A 1 300 ? -9.038 -5.474 20.272 1.00 91.44 300 VAL A C 1
ATOM 2431 O O . VAL A 1 300 ? -8.725 -6.454 20.955 1.00 91.44 300 VAL A O 1
ATOM 2434 N N . LEU A 1 301 ? -10.292 -5.041 20.151 1.00 91.38 301 LEU A N 1
ATOM 2435 C CA . LEU A 1 301 ? -11.466 -5.779 20.594 1.00 91.38 301 LEU A CA 1
ATOM 2436 C C . LEU A 1 301 ? -12.063 -6.518 19.392 1.00 91.38 301 LEU A C 1
ATOM 2438 O O . LEU A 1 301 ? -12.430 -5.904 18.394 1.00 91.38 301 LEU A O 1
ATOM 2442 N N . THR A 1 302 ? -12.147 -7.845 19.473 1.00 92.44 302 THR A N 1
ATOM 2443 C CA . THR A 1 302 ? -12.781 -8.649 18.417 1.00 92.44 302 THR A CA 1
ATOM 2444 C C . THR A 1 302 ? -14.267 -8.820 18.700 1.00 92.44 302 THR A C 1
ATOM 2446 O O . THR A 1 302 ? -14.663 -8.982 19.854 1.00 92.44 302 THR A O 1
ATOM 2449 N N . TYR A 1 303 ? -15.078 -8.834 17.640 1.00 91.75 303 TYR A N 1
ATOM 2450 C CA . TYR A 1 303 ? -16.522 -9.052 17.744 1.00 91.75 303 TYR A CA 1
ATOM 2451 C C . TYR A 1 303 ? -16.863 -10.357 18.478 1.00 91.75 303 TYR A C 1
ATOM 2453 O O . TYR A 1 303 ? -17.724 -10.367 19.349 1.00 91.75 303 TYR A O 1
ATOM 2461 N N . GLU A 1 304 ? -16.141 -11.440 18.175 1.00 92.38 304 GLU A N 1
ATOM 2462 C CA . GLU A 1 304 ? -16.340 -12.741 18.825 1.00 92.38 304 GLU A CA 1
ATOM 2463 C C . GLU A 1 304 ? -16.125 -12.657 20.340 1.00 92.38 304 GLU A C 1
ATOM 2465 O O . GLU A 1 304 ? -16.926 -13.165 21.122 1.00 92.38 304 GLU A O 1
ATOM 2470 N N . TYR A 1 305 ? -15.067 -11.967 20.775 1.00 92.88 305 TYR A N 1
ATOM 2471 C CA . TYR A 1 305 ? -14.790 -11.811 22.198 1.00 92.88 305 TYR A CA 1
ATOM 2472 C C . TYR A 1 305 ? -15.855 -10.957 22.906 1.00 92.88 305 TYR A C 1
ATOM 2474 O O . TYR A 1 305 ? -16.336 -11.369 23.962 1.00 92.88 305 TYR A O 1
ATOM 2482 N N . ASP A 1 306 ? -16.279 -9.824 22.328 1.00 92.56 306 ASP A N 1
ATOM 2483 C CA . ASP A 1 306 ? -17.376 -9.011 22.890 1.00 92.56 306 ASP A CA 1
ATOM 2484 C C . ASP A 1 306 ? -18.681 -9.819 22.984 1.00 92.56 306 ASP A C 1
ATOM 2486 O O . ASP A 1 306 ? -19.330 -9.841 24.035 1.00 92.56 306 ASP A O 1
ATOM 2490 N N . PHE A 1 307 ? -19.025 -10.563 21.930 1.00 92.62 307 PHE A N 1
ATOM 2491 C CA . PHE A 1 307 ? -20.218 -11.403 21.897 1.00 92.62 307 PHE A CA 1
ATOM 2492 C C . PHE A 1 307 ? -20.213 -12.458 23.012 1.00 92.62 307 PHE A C 1
ATOM 2494 O O . PHE A 1 307 ? -21.188 -12.565 23.764 1.00 92.62 307 PHE A O 1
ATOM 2501 N N . LEU A 1 308 ? -19.108 -13.195 23.171 1.00 93.00 308 LEU A N 1
ATOM 2502 C CA . LEU A 1 308 ? -18.964 -14.214 24.215 1.00 93.00 308 LEU A CA 1
ATOM 2503 C C . LEU A 1 308 ? -19.048 -13.610 25.619 1.00 93.00 308 LEU A C 1
ATOM 2505 O O . LEU A 1 308 ? -19.693 -14.185 26.498 1.00 93.00 308 LEU A O 1
ATOM 2509 N N . VAL A 1 309 ? -18.446 -12.437 25.843 1.00 91.50 309 VAL A N 1
ATOM 2510 C CA . VAL A 1 309 ? -18.527 -11.738 27.135 1.00 91.50 309 VAL A CA 1
ATOM 2511 C C . VAL A 1 309 ? -19.963 -11.300 27.423 1.00 91.50 309 VAL A C 1
ATOM 2513 O O . VAL A 1 309 ? -20.470 -11.553 28.517 1.00 91.50 309 VAL A O 1
ATOM 2516 N N . ARG A 1 310 ? -20.673 -10.716 26.452 1.00 90.62 310 ARG A N 1
ATOM 2517 C CA . ARG A 1 310 ? -22.083 -10.320 26.622 1.00 90.62 310 ARG A CA 1
ATOM 2518 C C . ARG A 1 310 ? -22.998 -11.524 26.846 1.00 90.62 310 ARG A C 1
ATOM 2520 O O . ARG A 1 310 ? -23.922 -11.446 27.658 1.00 90.62 310 ARG A O 1
ATOM 2527 N N . GLN A 1 311 ? -22.743 -12.644 26.173 1.00 91.12 311 GLN A N 1
ATOM 2528 C CA . GLN A 1 311 ? -23.465 -13.897 26.400 1.00 91.12 311 GLN A CA 1
ATOM 2529 C C . GLN A 1 311 ? -23.202 -14.448 27.808 1.00 91.12 311 GLN A C 1
ATOM 2531 O O . GLN A 1 311 ? -24.142 -14.826 28.508 1.00 91.12 311 GLN A O 1
ATOM 2536 N N . TRP A 1 312 ? -21.946 -14.435 28.254 1.00 90.94 312 TRP A N 1
ATOM 2537 C CA . TRP A 1 312 ? -21.556 -14.835 29.605 1.00 90.94 312 TRP A CA 1
ATOM 2538 C C . TRP A 1 312 ? -22.245 -13.983 30.682 1.00 90.94 312 TRP A C 1
ATOM 2540 O O . TRP A 1 312 ? -22.744 -14.529 31.668 1.00 90.94 312 TRP A O 1
ATOM 2550 N N . ILE A 1 313 ? -22.377 -12.669 30.461 1.00 89.06 313 ILE A N 1
ATOM 2551 C CA . ILE A 1 313 ? -23.115 -11.771 31.364 1.00 89.06 313 ILE A CA 1
ATOM 2552 C C . ILE A 1 313 ? -24.594 -12.163 31.448 1.00 89.06 313 ILE A C 1
ATOM 2554 O O . ILE A 1 313 ? -25.140 -12.277 32.546 1.00 89.06 313 ILE A O 1
ATOM 2558 N N . ARG A 1 314 ? -25.243 -12.434 30.307 1.00 86.56 314 ARG A N 1
ATOM 2559 C CA . ARG A 1 314 ? -26.648 -12.885 30.272 1.00 86.56 314 ARG A CA 1
ATOM 2560 C C . ARG A 1 314 ? -26.858 -14.228 30.974 1.00 86.56 314 ARG A C 1
ATOM 2562 O O . ARG A 1 314 ? -27.912 -14.438 31.563 1.00 86.56 314 ARG A O 1
ATOM 2569 N N . ASN A 1 315 ? -25.846 -15.094 30.970 1.00 86.88 315 ASN A N 1
ATOM 2570 C CA . ASN A 1 315 ? -25.859 -16.394 31.645 1.00 86.88 315 ASN A CA 1
ATOM 2571 C C . ASN A 1 315 ? -25.498 -16.313 33.144 1.00 86.88 315 ASN A C 1
ATOM 2573 O O . ASN A 1 315 ? -25.154 -17.323 33.756 1.00 86.88 315 ASN A O 1
ATOM 2577 N N . GLY A 1 316 ? -25.568 -15.124 33.753 1.00 81.69 316 GLY A N 1
ATOM 2578 C CA . GLY A 1 316 ? -25.353 -14.933 35.190 1.00 81.69 316 GLY A CA 1
ATOM 2579 C C . GLY A 1 316 ? -23.900 -14.675 35.594 1.00 81.69 316 GLY A C 1
ATOM 2580 O O . GLY A 1 316 ? -23.605 -14.672 36.787 1.00 81.69 316 GLY A O 1
ATOM 2581 N N . ALA A 1 317 ? -23.005 -14.440 34.627 1.00 84.56 317 ALA A N 1
ATOM 2582 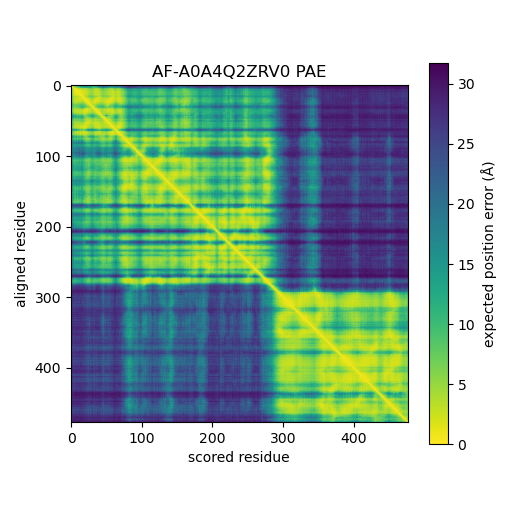C CA . ALA A 1 317 ? -21.648 -13.936 34.839 1.00 84.56 317 ALA A CA 1
ATOM 2583 C C . ALA A 1 317 ? -20.805 -14.740 35.857 1.00 84.56 317 ALA A C 1
ATOM 2585 O O . ALA A 1 317 ? -20.063 -14.168 36.660 1.00 84.56 317 ALA A O 1
ATOM 2586 N N . ASN A 1 318 ? -20.899 -16.073 35.849 1.00 81.75 318 ASN A N 1
ATOM 2587 C CA . ASN A 1 318 ? -20.134 -16.925 36.763 1.00 81.75 318 ASN A CA 1
ATOM 2588 C C . ASN A 1 318 ? -18.614 -16.765 36.532 1.00 81.75 318 ASN A C 1
ATOM 2590 O O . ASN A 1 318 ? -18.149 -17.061 35.428 1.00 81.75 318 ASN A O 1
ATOM 2594 N N . PRO A 1 319 ? -17.808 -16.375 37.543 1.00 77.25 319 PRO A N 1
ATOM 2595 C CA . PRO A 1 319 ? -16.369 -16.155 37.376 1.00 77.25 319 PRO A CA 1
ATOM 2596 C C . PRO A 1 319 ? -15.585 -17.349 36.811 1.00 77.25 319 PRO A C 1
ATOM 2598 O O . PRO A 1 319 ? -14.543 -17.148 36.193 1.00 77.25 319 PRO A O 1
ATOM 2601 N N . LYS A 1 320 ? -16.074 -18.583 37.005 1.00 80.69 320 LYS A N 1
ATOM 2602 C CA . LYS A 1 320 ? -15.417 -19.807 36.509 1.00 80.69 320 LYS A CA 1
ATOM 2603 C C . LYS A 1 320 ? -15.490 -19.971 34.989 1.00 80.69 320 LYS A C 1
ATOM 2605 O O . LYS A 1 320 ? -14.581 -20.552 34.410 1.00 80.69 320 LYS A O 1
ATOM 2610 N N . ASP A 1 321 ? -16.530 -19.424 34.367 1.00 85.44 321 ASP A N 1
ATOM 2611 C CA . ASP A 1 321 ? -16.834 -19.606 32.942 1.00 85.44 321 ASP A CA 1
ATOM 2612 C C . ASP A 1 321 ? -16.498 -18.347 32.125 1.00 85.44 321 ASP A C 1
ATOM 2614 O O . ASP A 1 321 ? -17.040 -18.124 31.044 1.00 85.44 321 ASP A O 1
ATOM 2618 N N . LYS A 1 322 ? -15.632 -17.482 32.669 1.00 86.44 322 LYS A N 1
ATOM 2619 C CA . LYS A 1 322 ? -15.263 -16.206 32.054 1.00 86.44 322 LYS A CA 1
ATOM 2620 C C . LYS A 1 322 ? -14.545 -16.440 30.712 1.00 86.44 322 LYS A C 1
ATOM 2622 O O . LYS A 1 322 ? -13.500 -17.102 30.705 1.00 86.44 322 LYS A O 1
ATOM 2627 N N . PRO A 1 323 ? -15.038 -15.854 29.602 1.00 90.12 323 PRO A N 1
ATOM 2628 C CA . PRO A 1 323 ? -14.364 -15.916 28.311 1.00 90.12 323 PRO A CA 1
ATOM 2629 C C . PRO A 1 323 ? -12.945 -15.356 28.390 1.00 90.12 323 PRO A C 1
ATOM 2631 O O . PRO A 1 323 ? -12.697 -14.340 29.044 1.00 90.12 323 PRO A O 1
ATOM 2634 N N . GLN A 1 324 ? -12.013 -16.024 27.715 1.00 89.31 324 GLN A N 1
ATOM 2635 C CA . GLN A 1 324 ? -10.626 -15.578 27.642 1.00 89.31 324 GLN A CA 1
ATOM 2636 C C . GLN A 1 324 ? -10.436 -14.651 26.437 1.00 89.31 324 GLN A C 1
ATOM 2638 O O . GLN A 1 324 ? -10.977 -14.939 25.366 1.00 89.31 324 GLN A O 1
ATOM 2643 N N . PRO A 1 325 ? -9.669 -13.557 26.585 1.00 90.69 325 PRO A N 1
ATOM 2644 C CA . PRO A 1 325 ? -9.321 -12.713 25.454 1.00 90.69 325 PRO A CA 1
ATOM 2645 C C . PRO A 1 325 ? -8.467 -13.486 24.433 1.00 90.69 325 PRO A C 1
ATOM 2647 O O . PRO A 1 325 ? -7.758 -14.429 24.804 1.00 90.69 325 PRO A O 1
ATOM 2650 N N . PRO A 1 326 ? -8.493 -13.086 23.150 1.00 91.88 326 PRO A N 1
ATOM 2651 C CA . PRO A 1 326 ? -7.637 -13.682 22.132 1.00 91.88 326 PRO A CA 1
ATOM 2652 C C . PRO A 1 326 ? -6.154 -13.474 22.467 1.00 91.88 326 PRO A C 1
ATOM 2654 O O . PRO A 1 326 ? -5.769 -12.489 23.095 1.00 91.88 326 PRO A O 1
ATOM 2657 N N . THR A 1 327 ? -5.301 -14.400 22.029 1.00 92.25 327 THR A N 1
ATOM 2658 C CA . THR A 1 327 ? -3.850 -14.283 22.226 1.00 92.25 327 THR A CA 1
ATOM 2659 C C . THR A 1 327 ? -3.232 -13.307 21.225 1.00 92.25 327 THR A C 1
ATOM 2661 O O . THR A 1 327 ? -3.731 -13.141 20.110 1.00 92.25 327 THR A O 1
ATOM 2664 N N . GLU A 1 328 ? -2.098 -12.702 21.583 1.00 91.00 328 GLU A N 1
ATOM 2665 C CA . GLU A 1 328 ? -1.355 -11.789 20.696 1.00 91.00 328 GLU A CA 1
ATOM 2666 C C . GLU A 1 328 ? -0.993 -12.463 19.358 1.00 91.00 328 GLU A C 1
ATOM 2668 O O . GLU A 1 328 ? -1.095 -11.856 18.293 1.00 91.00 328 GLU A O 1
ATOM 2673 N N . THR A 1 329 ? -0.657 -13.758 19.382 1.00 90.56 329 THR A N 1
ATOM 2674 C CA . THR A 1 329 ? -0.379 -14.552 18.174 1.00 90.56 329 THR A CA 1
ATOM 2675 C C . THR A 1 329 ? -1.611 -14.715 17.283 1.00 90.56 329 THR A C 1
ATOM 2677 O O . THR A 1 329 ? -1.501 -14.620 16.057 1.00 90.56 329 THR A O 1
ATOM 2680 N N . ALA A 1 330 ? -2.790 -14.936 17.872 1.00 90.44 330 ALA A N 1
ATOM 2681 C CA . ALA A 1 330 ? -4.036 -15.042 17.118 1.00 90.44 330 ALA A CA 1
ATOM 2682 C C . ALA A 1 330 ? -4.409 -13.697 16.469 1.00 90.44 330 ALA A C 1
ATOM 2684 O O . ALA A 1 330 ? -4.772 -13.656 15.289 1.00 90.44 330 ALA A O 1
ATOM 2685 N N . LEU A 1 331 ? -4.231 -12.588 17.198 1.00 91.62 331 LEU A N 1
ATOM 2686 C CA . LEU A 1 331 ? -4.446 -11.239 16.669 1.00 91.62 331 LEU A CA 1
ATOM 2687 C C . LEU A 1 331 ? -3.469 -10.916 15.534 1.00 91.62 331 LEU A C 1
ATOM 2689 O O . LEU A 1 331 ? -3.903 -10.490 14.467 1.00 91.62 331 LEU A O 1
ATOM 2693 N N . ARG A 1 332 ? -2.175 -11.215 15.698 1.00 89.56 332 ARG A N 1
ATOM 2694 C CA . ARG A 1 332 ? -1.165 -11.038 14.641 1.00 89.56 332 ARG A CA 1
ATOM 2695 C C . ARG A 1 332 ? -1.493 -11.845 13.384 1.00 89.56 332 ARG A C 1
ATOM 2697 O O . ARG A 1 332 ? -1.317 -11.349 12.278 1.00 89.56 332 ARG A O 1
ATOM 2704 N N . THR A 1 333 ? -1.990 -13.071 13.536 1.00 90.44 333 THR A N 1
ATOM 2705 C CA . THR A 1 333 ? -2.379 -13.910 12.388 1.00 90.44 333 THR A CA 1
ATOM 2706 C C . THR A 1 333 ? -3.575 -13.316 11.640 1.00 90.44 333 THR A C 1
ATOM 2708 O O . THR A 1 333 ? -3.614 -13.347 10.415 1.00 90.44 333 THR A O 1
ATOM 2711 N N . THR A 1 334 ? -4.528 -12.731 12.369 1.00 90.12 334 THR A N 1
ATOM 2712 C CA . THR A 1 334 ? -5.759 -12.162 11.795 1.00 90.12 334 THR A CA 1
ATOM 2713 C C . THR A 1 334 ? -5.521 -10.792 11.151 1.00 90.12 334 THR A C 1
ATOM 2715 O O . THR A 1 334 ? -6.017 -10.524 10.059 1.00 90.12 334 THR A O 1
ATOM 2718 N N . PHE A 1 335 ? -4.732 -9.928 11.797 1.00 90.00 335 PHE A N 1
ATOM 2719 C CA . PHE A 1 335 ? -4.533 -8.527 11.404 1.00 90.00 335 PHE A CA 1
ATOM 2720 C C . PHE A 1 335 ? -3.168 -8.247 10.755 1.00 90.00 335 PHE A C 1
ATOM 2722 O O . PHE A 1 335 ? -2.885 -7.112 10.376 1.00 90.00 335 PHE A O 1
ATOM 2729 N N . GLY A 1 336 ? -2.327 -9.265 10.549 1.00 85.12 336 GLY A N 1
ATOM 2730 C CA . GLY A 1 336 ? -0.967 -9.106 10.016 1.00 85.12 336 GLY A CA 1
ATOM 2731 C C . GLY A 1 336 ? -0.891 -8.436 8.640 1.00 85.12 336 G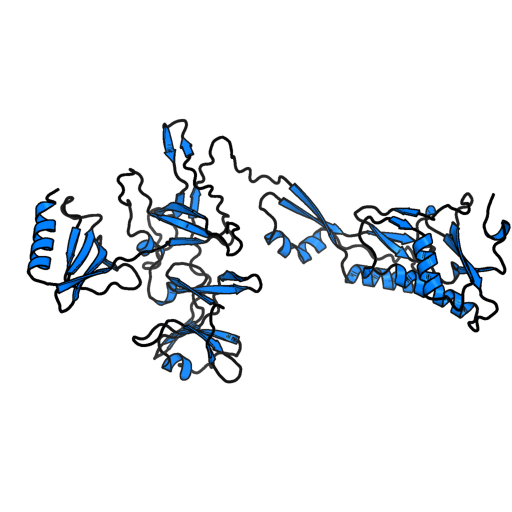LY A C 1
ATOM 2732 O O . GLY A 1 336 ? 0.111 -7.803 8.320 1.00 85.12 336 GLY A O 1
ATOM 2733 N N . ASN A 1 337 ? -1.964 -8.475 7.844 1.00 86.19 337 ASN A N 1
ATOM 2734 C CA . ASN A 1 337 ? -2.031 -7.754 6.567 1.00 86.19 337 ASN A CA 1
ATOM 2735 C C . ASN A 1 337 ? -1.851 -6.235 6.735 1.00 86.19 337 ASN A C 1
ATOM 2737 O O . ASN A 1 337 ? -1.301 -5.581 5.844 1.00 86.19 337 ASN A O 1
ATOM 2741 N N . TYR A 1 338 ? -2.252 -5.674 7.881 1.00 83.31 338 TYR A N 1
ATOM 2742 C CA . TYR A 1 338 ? -2.100 -4.248 8.163 1.00 83.31 338 TYR A CA 1
ATOM 2743 C C . TYR A 1 338 ? -0.643 -3.837 8.417 1.00 83.31 338 TYR A C 1
ATOM 2745 O O . TYR A 1 338 ? -0.285 -2.682 8.197 1.00 83.31 338 TYR A O 1
ATOM 2753 N N . GLU A 1 339 ? 0.236 -4.783 8.763 1.00 82.56 339 GLU A N 1
ATOM 2754 C CA . GLU A 1 339 ? 1.672 -4.516 8.911 1.00 82.56 339 GLU A CA 1
ATOM 2755 C C . GLU A 1 339 ? 2.336 -4.132 7.581 1.00 82.56 339 GLU A C 1
ATOM 2757 O O . GLU A 1 339 ? 3.428 -3.576 7.587 1.00 82.56 339 GLU A O 1
ATOM 2762 N N . SER A 1 340 ? 1.688 -4.372 6.436 1.00 79.62 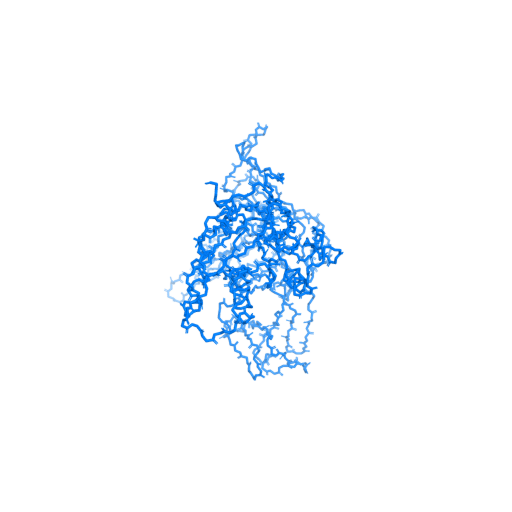340 SER A N 1
ATOM 2763 C CA . SER A 1 340 ? 2.196 -3.933 5.128 1.00 79.62 340 SER A CA 1
ATOM 2764 C C . SER A 1 340 ? 2.093 -2.420 4.892 1.00 79.62 340 SER A C 1
ATOM 2766 O O . SER A 1 340 ? 2.771 -1.898 4.004 1.00 79.62 340 SER A O 1
ATOM 2768 N N . PHE A 1 341 ? 1.275 -1.717 5.685 1.00 79.00 341 PHE A N 1
ATOM 2769 C CA . PHE A 1 341 ? 1.069 -0.269 5.584 1.00 79.00 341 PHE A CA 1
ATOM 2770 C C . PHE A 1 341 ? 1.932 0.539 6.560 1.00 79.00 341 PHE A C 1
ATOM 2772 O O . PHE A 1 341 ? 1.964 1.764 6.459 1.00 79.00 341 PHE A O 1
ATOM 2779 N N . LYS A 1 342 ? 2.635 -0.120 7.491 1.00 77.38 342 LYS A N 1
ATOM 2780 C CA . LYS A 1 342 ? 3.534 0.557 8.434 1.00 77.38 342 LYS A CA 1
ATOM 2781 C C . LYS A 1 342 ? 4.825 0.997 7.743 1.00 77.38 342 LYS A C 1
ATOM 2783 O O . LYS A 1 342 ? 5.251 0.399 6.750 1.00 77.38 342 LYS A O 1
ATOM 2788 N N . MET A 1 343 ? 5.473 2.025 8.283 1.00 74.12 343 MET A N 1
ATOM 2789 C CA . MET A 1 343 ? 6.799 2.425 7.814 1.00 74.12 343 MET A CA 1
ATOM 2790 C C . MET A 1 343 ? 7.841 1.370 8.205 1.00 74.12 343 MET A C 1
ATOM 2792 O O . MET A 1 343 ? 7.659 0.619 9.162 1.00 74.12 343 MET A O 1
ATOM 2796 N N . PHE A 1 344 ? 8.947 1.284 7.461 1.00 68.94 344 PHE A N 1
ATOM 2797 C CA . PHE A 1 344 ? 9.973 0.257 7.693 1.00 68.94 344 PHE A CA 1
ATOM 2798 C C . PHE A 1 344 ? 10.547 0.302 9.122 1.00 68.94 344 PHE A C 1
ATOM 2800 O O . PHE A 1 344 ? 10.833 -0.744 9.701 1.00 68.94 344 PHE A O 1
ATOM 2807 N N . SER A 1 345 ? 10.658 1.504 9.689 1.00 73.75 345 SER A N 1
ATOM 2808 C CA . SER A 1 345 ? 11.176 1.768 11.033 1.00 73.75 345 SER A CA 1
ATOM 2809 C C . SER A 1 345 ? 10.184 1.496 12.168 1.00 73.75 345 SER A C 1
ATOM 2811 O O . SER A 1 345 ? 10.580 1.534 13.331 1.00 73.75 345 SER A O 1
ATOM 2813 N N . ASP A 1 346 ? 8.912 1.238 11.865 1.00 81.50 346 ASP A N 1
ATOM 2814 C CA . ASP A 1 346 ? 7.876 1.085 12.886 1.00 81.50 346 ASP A CA 1
ATOM 2815 C C . ASP A 1 346 ? 7.609 -0.392 13.155 1.00 81.50 346 ASP A C 1
ATOM 2817 O O . ASP A 1 346 ? 7.520 -1.201 12.229 1.00 81.50 346 ASP A O 1
ATOM 2821 N N . GLU A 1 347 ? 7.419 -0.761 14.415 1.00 85.38 347 GLU A N 1
ATOM 2822 C CA . GLU A 1 347 ? 6.938 -2.081 14.807 1.00 85.38 347 GLU A CA 1
ATOM 2823 C C . GLU A 1 347 ? 5.534 -1.978 15.383 1.00 85.38 347 GLU A C 1
ATOM 2825 O O . GLU A 1 347 ? 5.310 -1.225 16.323 1.00 85.38 347 GLU A O 1
ATOM 2830 N N . ILE A 1 348 ? 4.600 -2.766 14.851 1.00 89.06 348 ILE A N 1
ATOM 2831 C CA . ILE A 1 348 ? 3.250 -2.871 15.405 1.00 89.06 348 ILE A CA 1
ATOM 2832 C C . ILE A 1 348 ? 3.182 -4.101 16.311 1.00 89.06 348 ILE A C 1
ATOM 2834 O O . ILE A 1 348 ? 3.539 -5.210 15.895 1.00 89.06 348 ILE A O 1
ATOM 2838 N N . ILE A 1 349 ? 2.697 -3.907 17.536 1.00 89.62 349 ILE A N 1
ATOM 2839 C CA . ILE A 1 349 ? 2.417 -4.974 18.496 1.00 89.62 349 ILE A CA 1
ATOM 2840 C C . ILE A 1 349 ? 0.909 -5.031 18.726 1.00 89.62 349 ILE A C 1
ATOM 2842 O O . ILE A 1 349 ? 0.280 -4.043 19.095 1.00 89.62 349 ILE A O 1
ATOM 2846 N N . TRP A 1 350 ? 0.326 -6.208 18.512 1.00 92.25 350 TRP A N 1
ATOM 2847 C CA . TRP A 1 350 ? -1.103 -6.442 18.695 1.00 92.25 350 TRP A CA 1
ATOM 2848 C C . TRP A 1 350 ? -1.383 -6.912 20.116 1.00 92.25 350 TRP A C 1
ATOM 2850 O O . TRP A 1 350 ? -0.908 -7.978 20.512 1.00 92.25 350 TRP A O 1
ATOM 2860 N N . ARG A 1 351 ? -2.189 -6.154 20.861 1.00 91.56 351 ARG A N 1
ATOM 2861 C CA . ARG A 1 351 ? -2.589 -6.487 22.231 1.00 91.56 351 ARG A CA 1
ATOM 2862 C C . ARG A 1 351 ? -4.104 -6.666 22.327 1.00 91.56 351 ARG A C 1
ATOM 2864 O O . ARG A 1 351 ? -4.854 -5.873 21.753 1.00 91.56 351 ARG A O 1
ATOM 2871 N N . PRO A 1 352 ? -4.587 -7.688 23.050 1.00 92.38 352 PRO A N 1
ATOM 2872 C CA . PRO A 1 352 ? -6.013 -7.842 23.283 1.00 92.38 352 PRO A CA 1
ATOM 2873 C C . PRO A 1 352 ? -6.522 -6.812 24.294 1.00 92.38 352 PRO A C 1
ATOM 2875 O O . PRO A 1 352 ? -5.868 -6.539 25.302 1.00 92.38 352 PRO A O 1
ATOM 2878 N N . VAL A 1 353 ? -7.726 -6.304 24.048 1.00 92.12 353 VAL A N 1
ATOM 2879 C CA . VAL A 1 353 ? -8.460 -5.445 24.990 1.00 92.12 353 VAL A CA 1
ATOM 2880 C C . VAL A 1 353 ? -8.925 -6.237 26.214 1.00 92.12 353 VAL A C 1
ATOM 2882 O O . VAL A 1 353 ? -9.276 -7.420 26.126 1.00 92.12 353 VAL A O 1
ATOM 2885 N N . ARG A 1 354 ? -8.977 -5.566 27.368 1.00 90.19 354 ARG A N 1
ATOM 2886 C CA . ARG A 1 354 ? -9.506 -6.107 28.625 1.00 90.19 354 ARG A CA 1
ATOM 2887 C C . ARG A 1 354 ? -10.790 -5.391 29.030 1.00 90.19 354 ARG A C 1
ATOM 2889 O O . ARG A 1 354 ? -10.913 -4.184 28.889 1.00 90.19 354 ARG A O 1
ATOM 2896 N N . TYR A 1 355 ? -11.744 -6.134 29.581 1.00 91.31 355 TYR A N 1
ATOM 2897 C CA . TYR A 1 355 ? -12.941 -5.530 30.163 1.00 91.31 355 TYR A CA 1
ATOM 2898 C C . TYR A 1 355 ? -12.747 -5.235 31.643 1.00 91.31 355 TYR A C 1
ATOM 2900 O O . TYR A 1 355 ? -12.290 -6.097 32.403 1.00 91.31 355 TYR A O 1
ATOM 2908 N N . LYS A 1 356 ? -13.191 -4.048 32.048 1.00 91.19 356 LYS A N 1
ATOM 2909 C CA . LYS A 1 356 ? -13.374 -3.649 33.436 1.00 91.19 356 LYS A CA 1
ATOM 2910 C C . LYS A 1 356 ? -14.847 -3.791 33.802 1.00 91.19 356 LYS A C 1
ATOM 2912 O O . LYS A 1 356 ? -15.704 -3.050 33.322 1.00 91.19 356 LYS A O 1
ATOM 2917 N N . PHE A 1 357 ? -15.142 -4.793 34.623 1.00 91.19 357 PHE A N 1
ATOM 2918 C CA . PHE A 1 357 ? -16.507 -5.129 35.021 1.00 91.19 357 PHE A CA 1
ATOM 2919 C C . PHE A 1 357 ? -16.991 -4.193 36.128 1.00 91.19 357 PHE A C 1
ATOM 2921 O O . PHE A 1 357 ? -16.276 -3.975 37.106 1.00 91.19 357 PHE A O 1
ATOM 2928 N N . LEU A 1 358 ? -18.217 -3.686 35.994 1.00 89.94 358 LEU A N 1
ATOM 2929 C CA . LEU A 1 358 ? -18.835 -2.771 36.957 1.00 89.94 358 LEU A CA 1
ATOM 2930 C C . LEU A 1 358 ? -20.112 -3.354 37.589 1.00 89.94 358 LEU A C 1
ATOM 2932 O O . LEU A 1 358 ? -20.858 -4.106 36.949 1.00 89.94 358 LEU A O 1
ATOM 2936 N N . PHE A 1 359 ? -20.361 -2.949 38.840 1.00 89.81 359 PHE A N 1
ATOM 2937 C CA . PHE A 1 359 ? -21.591 -3.059 39.646 1.00 89.81 359 PHE A CA 1
ATOM 2938 C C . PHE A 1 359 ? -22.056 -4.453 40.085 1.00 89.81 359 PHE A C 1
ATOM 2940 O O . PHE A 1 359 ? -22.509 -4.604 41.221 1.00 89.81 359 PHE A O 1
ATOM 2947 N N . GLY A 1 360 ? -21.983 -5.458 39.216 1.00 86.12 360 GLY A N 1
ATOM 2948 C CA . GLY A 1 360 ? -22.450 -6.814 39.505 1.00 86.12 360 GLY A CA 1
ATOM 2949 C C . GLY A 1 360 ? -21.497 -7.625 40.381 1.00 86.12 360 GLY A C 1
ATOM 2950 O O . GLY A 1 360 ? -20.398 -7.195 40.721 1.00 86.12 360 GLY A O 1
ATOM 2951 N N . LYS A 1 361 ? -21.905 -8.854 40.719 1.00 85.31 361 LYS A N 1
ATOM 2952 C CA . LYS A 1 361 ? -21.121 -9.792 41.552 1.00 85.31 361 LYS A CA 1
ATOM 2953 C C . LYS A 1 361 ? -19.759 -10.160 40.948 1.00 85.31 361 LYS A C 1
ATOM 2955 O O . LYS A 1 361 ? -18.861 -10.570 41.677 1.00 85.31 361 LYS A O 1
ATOM 2960 N N . SER A 1 362 ? -19.627 -10.038 39.631 1.00 85.75 362 SER A N 1
ATOM 2961 C CA . SER A 1 362 ? -18.426 -10.399 38.869 1.00 85.75 362 SER A CA 1
ATOM 2962 C C . SER A 1 362 ? -17.442 -9.239 38.718 1.00 85.75 362 SER A C 1
ATOM 2964 O O . SER A 1 362 ? -16.353 -9.440 38.184 1.00 85.75 362 SER A O 1
ATOM 2966 N N . ALA A 1 363 ? -17.821 -8.041 39.169 1.00 87.25 363 ALA A N 1
ATOM 2967 C CA . ALA A 1 363 ? -16.917 -6.910 39.296 1.00 87.25 363 ALA A CA 1
ATOM 2968 C C . ALA A 1 363 ? -15.979 -7.089 40.497 1.00 87.25 363 ALA A C 1
ATOM 2970 O O . ALA A 1 363 ? -16.318 -7.769 41.473 1.00 87.25 363 ALA A O 1
ATOM 2971 N N . ASP A 1 364 ? -14.815 -6.442 40.442 1.00 86.38 364 ASP A N 1
ATOM 2972 C CA . ASP A 1 364 ? -13.894 -6.381 41.577 1.00 86.38 364 ASP A CA 1
ATOM 2973 C C . ASP A 1 364 ? -14.606 -5.799 42.800 1.00 86.38 364 ASP A C 1
ATOM 2975 O O . ASP A 1 364 ? -15.449 -4.915 42.663 1.00 86.38 364 ASP A O 1
ATOM 2979 N N . PHE A 1 365 ? -14.258 -6.259 44.004 1.00 82.56 365 PHE A N 1
ATOM 2980 C CA . PHE A 1 365 ? -14.987 -5.921 45.235 1.00 82.56 365 PHE A CA 1
ATOM 2981 C C . PHE A 1 365 ? -15.172 -4.406 45.455 1.00 82.56 365 PHE A C 1
ATOM 2983 O O . PHE A 1 365 ? -16.211 -3.977 45.948 1.00 82.56 365 PHE A O 1
ATOM 2990 N N . GLY A 1 366 ? -14.199 -3.587 45.040 1.00 83.69 366 GLY A N 1
ATOM 2991 C CA . GLY A 1 366 ? -14.284 -2.124 45.123 1.00 83.69 366 GLY A CA 1
ATOM 2992 C C . GLY A 1 366 ? -15.216 -1.460 44.098 1.00 83.69 366 GLY A C 1
ATOM 2993 O O . GLY A 1 366 ? -15.592 -0.311 44.288 1.00 83.69 366 GLY A O 1
ATOM 2994 N N . LEU A 1 367 ? -15.600 -2.166 43.032 1.00 87.19 367 LEU A N 1
ATOM 2995 C CA . LEU A 1 367 ? -16.447 -1.678 41.933 1.00 87.19 367 LEU A CA 1
ATOM 2996 C C . LEU A 1 367 ? -17.873 -2.254 41.980 1.00 87.19 367 LEU A C 1
ATOM 2998 O O . LEU A 1 367 ? -18.694 -1.976 41.100 1.00 87.19 367 LEU A O 1
ATOM 3002 N N . GLN A 1 368 ? -18.183 -3.064 42.994 1.00 89.88 368 GLN A N 1
ATOM 3003 C CA . GLN A 1 368 ? -19.526 -3.590 43.220 1.00 89.88 368 GLN A CA 1
ATOM 3004 C C . GLN A 1 368 ? -20.411 -2.522 43.866 1.00 89.88 368 GLN A C 1
ATOM 3006 O O . GLN A 1 368 ? -20.037 -1.895 44.861 1.00 89.88 368 GLN A O 1
ATOM 3011 N N . ALA A 1 369 ? -21.619 -2.342 43.334 1.00 88.31 369 ALA A N 1
ATOM 3012 C CA . ALA A 1 369 ? -22.543 -1.333 43.830 1.00 88.31 369 ALA A CA 1
ATOM 3013 C C . ALA A 1 369 ? -24.003 -1.769 43.699 1.00 88.31 369 ALA A C 1
ATOM 3015 O O . ALA A 1 369 ? -24.361 -2.674 42.944 1.00 88.31 369 ALA A O 1
ATOM 3016 N N . THR A 1 370 ? -24.856 -1.100 44.468 1.00 90.00 370 THR A N 1
ATOM 3017 C CA . THR A 1 370 ? -26.309 -1.231 44.405 1.00 90.00 370 THR A CA 1
ATOM 3018 C C . THR A 1 370 ? -26.916 0.111 44.023 1.00 90.00 370 THR A C 1
ATOM 3020 O O . THR A 1 370 ? -26.608 1.141 44.622 1.00 90.00 370 THR A O 1
ATOM 3023 N N . PHE A 1 371 ? -27.817 0.093 43.049 1.00 91.06 371 PHE A N 1
ATOM 3024 C CA . PHE A 1 371 ? -28.602 1.248 42.648 1.00 91.06 371 PHE A CA 1
ATOM 3025 C C . PHE A 1 371 ? -29.823 1.364 43.556 1.00 91.06 371 PHE A C 1
ATOM 3027 O O . PHE A 1 371 ? -30.611 0.422 43.698 1.00 91.06 371 PHE A O 1
ATOM 3034 N N . LYS A 1 372 ? -29.979 2.522 44.191 1.00 89.69 372 LYS A N 1
ATOM 3035 C CA . LYS A 1 372 ? -31.147 2.876 44.995 1.00 89.69 372 LYS A CA 1
ATOM 3036 C C . LYS A 1 372 ? -32.009 3.831 44.197 1.00 89.69 372 LYS A C 1
ATOM 3038 O O . LYS A 1 372 ? -31.531 4.873 43.754 1.00 89.69 372 LYS A O 1
ATOM 3043 N N . VAL A 1 373 ? -33.261 3.445 43.981 1.00 90.38 373 VAL A N 1
ATOM 3044 C CA . VAL A 1 373 ? -34.158 4.147 43.064 1.00 90.38 373 VAL A CA 1
ATOM 3045 C C . VAL A 1 373 ? -35.472 4.470 43.752 1.00 90.38 373 VAL A C 1
ATOM 3047 O O . VAL A 1 373 ? -36.074 3.612 44.396 1.00 90.38 373 VAL A O 1
ATOM 3050 N N . VAL A 1 374 ? -35.923 5.712 43.593 1.00 90.19 374 VAL A N 1
ATOM 3051 C CA . VAL A 1 374 ? -37.250 6.160 44.023 1.00 90.19 374 VAL A CA 1
ATOM 3052 C C . VAL A 1 374 ? -38.171 6.136 42.812 1.00 90.19 374 VAL A C 1
ATOM 3054 O O . VAL A 1 374 ? -37.915 6.811 41.813 1.00 90.19 374 VAL A O 1
ATOM 3057 N N . LYS A 1 375 ? -39.243 5.352 42.896 1.00 89.38 375 LYS A N 1
ATOM 3058 C CA . LYS A 1 375 ? -40.258 5.230 41.845 1.00 89.38 375 LYS A CA 1
ATOM 3059 C C . LYS A 1 375 ? -41.240 6.400 41.906 1.00 89.38 375 LYS A C 1
ATOM 3061 O O . LYS A 1 375 ? -41.593 6.854 42.994 1.00 89.38 375 LYS A O 1
ATOM 3066 N N . LEU A 1 376 ? -41.709 6.868 40.750 1.00 87.50 376 LEU A N 1
ATOM 3067 C CA . LEU A 1 376 ? -42.770 7.875 40.703 1.00 87.50 376 LEU A CA 1
ATOM 3068 C C . LEU A 1 376 ? -44.110 7.271 41.159 1.00 87.50 376 LEU A C 1
ATOM 3070 O O . LEU A 1 376 ? -44.480 6.201 40.670 1.00 87.50 376 LEU A O 1
ATOM 3074 N N . PRO A 1 377 ? -44.888 7.960 42.019 1.00 81.12 377 PRO A N 1
ATOM 3075 C CA . PRO A 1 377 ? -46.208 7.483 42.446 1.00 81.12 377 PRO A CA 1
ATOM 3076 C C . PRO A 1 377 ? -47.200 7.295 41.290 1.00 81.12 377 PRO A C 1
ATOM 3078 O O . PRO A 1 377 ? -48.156 6.539 41.411 1.00 81.12 377 PRO A O 1
ATOM 3081 N N . THR A 1 378 ? -46.975 7.987 40.171 1.00 82.25 378 THR A N 1
ATOM 3082 C CA . THR A 1 378 ? -47.803 7.948 38.958 1.00 82.25 378 THR A CA 1
ATOM 3083 C C . THR A 1 378 ? -47.417 6.832 37.983 1.00 82.25 378 THR A C 1
ATOM 3085 O O . THR A 1 378 ? -48.070 6.683 36.954 1.00 82.25 378 THR A O 1
ATOM 3088 N N . SER A 1 379 ? -46.352 6.070 38.257 1.00 84.88 379 SER A N 1
ATOM 3089 C CA . SER A 1 379 ? -45.883 5.010 37.360 1.00 84.88 379 SER A CA 1
ATOM 3090 C C . SER A 1 379 ? -46.811 3.794 37.397 1.00 84.88 379 SER A C 1
ATOM 3092 O O . SER A 1 379 ? -47.124 3.270 38.465 1.00 84.88 379 SER A O 1
ATOM 3094 N N . THR A 1 380 ? -47.203 3.303 36.219 1.00 83.19 380 THR A N 1
ATOM 3095 C CA . THR A 1 380 ? -48.022 2.090 36.057 1.00 83.19 380 THR A CA 1
ATOM 3096 C C . THR A 1 380 ? -47.197 0.803 35.992 1.00 83.19 380 THR A C 1
ATOM 3098 O O . THR A 1 380 ? -47.777 -0.278 35.942 1.00 83.19 380 THR A O 1
ATOM 3101 N N . LEU A 1 381 ? -45.862 0.896 35.959 1.00 85.75 381 LEU A N 1
ATOM 3102 C CA . LEU A 1 381 ? -44.986 -0.273 35.864 1.00 85.75 381 LEU A CA 1
ATOM 3103 C C . LEU A 1 381 ? -44.959 -1.039 37.182 1.00 85.75 381 LEU A C 1
ATOM 3105 O O . LEU A 1 381 ? -44.961 -0.440 38.258 1.00 85.75 381 LEU A O 1
ATOM 3109 N N . SER A 1 382 ? -44.863 -2.363 37.125 1.00 89.75 382 SER A N 1
ATOM 3110 C CA . SER A 1 382 ? -44.570 -3.165 38.312 1.00 89.75 382 SER A CA 1
ATOM 3111 C C . SER A 1 382 ? -43.131 -2.943 38.794 1.00 89.75 382 SER A C 1
ATOM 3113 O O . SER A 1 382 ? -42.262 -2.433 38.080 1.00 89.75 382 SER A O 1
ATOM 3115 N N . ASP A 1 383 ? -42.851 -3.334 40.033 1.00 87.88 383 ASP A N 1
ATOM 3116 C CA . ASP A 1 383 ? -41.513 -3.193 40.614 1.00 87.88 383 ASP A CA 1
ATOM 3117 C C . ASP A 1 383 ? -40.478 -4.071 39.896 1.00 87.88 383 ASP A C 1
ATOM 3119 O O . ASP A 1 383 ? -39.332 -3.660 39.719 1.00 87.88 383 ASP A O 1
ATOM 3123 N N . GLY A 1 384 ? -40.891 -5.250 39.420 1.00 89.50 384 GLY A N 1
ATOM 3124 C CA . GLY A 1 384 ? -40.050 -6.124 38.600 1.00 89.50 384 GLY A CA 1
ATOM 3125 C C . GLY A 1 384 ? -39.722 -5.507 37.241 1.00 89.50 384 GLY A C 1
ATOM 3126 O O . GLY A 1 384 ? -38.555 -5.469 36.852 1.00 89.50 384 GLY A O 1
ATOM 3127 N N . GLU A 1 385 ? -40.725 -4.956 36.554 1.00 89.94 385 GLU A N 1
ATOM 3128 C CA . GLU A 1 385 ? -40.536 -4.276 35.265 1.00 89.94 385 GLU A CA 1
ATOM 3129 C C . GLU A 1 385 ? -39.663 -3.030 35.404 1.00 89.94 385 GLU A C 1
ATOM 3131 O O . GLU A 1 385 ? -38.781 -2.809 34.581 1.00 89.94 385 GLU A O 1
ATOM 3136 N N . THR A 1 386 ? -39.842 -2.256 36.479 1.00 90.12 386 THR A N 1
ATOM 3137 C CA . THR A 1 386 ? -39.025 -1.064 36.751 1.00 90.12 386 THR A CA 1
ATOM 3138 C C . THR A 1 386 ? -37.550 -1.444 36.914 1.00 90.12 386 THR A C 1
ATOM 3140 O O . THR A 1 386 ? -36.680 -0.838 36.291 1.00 90.12 386 THR A O 1
ATOM 3143 N N . LYS A 1 387 ? -37.250 -2.490 37.698 1.00 92.00 387 LYS A N 1
ATOM 3144 C CA . LYS A 1 387 ? -35.873 -2.984 37.876 1.00 92.00 387 LYS A CA 1
ATOM 3145 C C . LYS A 1 387 ? -35.267 -3.492 36.569 1.00 92.00 387 LYS A C 1
ATOM 3147 O O . LYS A 1 387 ? -34.118 -3.174 36.275 1.00 92.00 387 LYS A O 1
ATOM 3152 N N . ALA A 1 388 ? -36.027 -4.257 35.786 1.00 91.94 388 ALA A N 1
ATOM 3153 C CA . ALA A 1 388 ? -35.569 -4.764 34.496 1.00 91.94 388 ALA A CA 1
ATOM 3154 C C . ALA A 1 388 ? -35.294 -3.624 33.500 1.00 91.94 388 ALA A C 1
ATOM 3156 O O . ALA A 1 388 ? -34.267 -3.631 32.824 1.00 91.94 388 ALA A O 1
ATOM 3157 N N . ALA A 1 389 ? -36.164 -2.612 33.456 1.00 91.44 389 ALA A N 1
ATOM 3158 C CA . ALA A 1 389 ? -36.001 -1.444 32.598 1.00 91.44 389 ALA A CA 1
ATOM 3159 C C . ALA A 1 389 ? -34.734 -0.644 32.944 1.00 91.44 389 ALA A C 1
ATOM 3161 O O . ALA A 1 389 ? -33.997 -0.248 32.043 1.00 91.44 389 ALA A O 1
ATOM 3162 N N . ILE A 1 390 ? -34.430 -0.474 34.237 1.00 92.12 390 ILE A N 1
ATOM 3163 C CA . ILE A 1 390 ? -33.196 0.184 34.698 1.00 92.12 390 ILE A CA 1
ATOM 3164 C C . ILE A 1 390 ? -31.961 -0.599 34.253 1.00 92.12 390 ILE A C 1
ATOM 3166 O O . ILE A 1 390 ? -31.040 -0.016 33.689 1.00 92.12 390 ILE A O 1
ATOM 3170 N N . VAL A 1 391 ? -31.940 -1.918 34.467 1.00 92.00 391 VAL A N 1
ATOM 3171 C CA . VAL A 1 391 ? -30.807 -2.766 34.060 1.00 92.00 391 VAL A CA 1
ATOM 3172 C C . VAL A 1 391 ? -30.595 -2.708 32.545 1.00 92.00 391 VAL A C 1
ATOM 3174 O O . VAL A 1 391 ? -29.459 -2.598 32.090 1.00 92.00 391 VAL A O 1
ATOM 3177 N N . ASN A 1 392 ? -31.673 -2.711 31.757 1.00 92.38 392 ASN A N 1
ATOM 3178 C CA . ASN A 1 392 ? -31.587 -2.571 30.303 1.00 92.38 392 ASN A CA 1
ATOM 3179 C C . ASN A 1 392 ? -31.023 -1.207 29.884 1.00 92.38 392 ASN A C 1
ATOM 3181 O O . ASN A 1 392 ? -30.165 -1.163 29.005 1.00 92.38 392 ASN A O 1
ATOM 3185 N N . ALA A 1 393 ? -31.442 -0.118 30.534 1.00 92.75 393 ALA A N 1
ATOM 3186 C CA . ALA A 1 393 ? -30.898 1.215 30.278 1.00 92.75 393 ALA A CA 1
ATOM 3187 C C . ALA A 1 393 ? -29.404 1.299 30.635 1.00 92.75 393 ALA A C 1
ATOM 3189 O O . ALA A 1 393 ? -28.614 1.815 29.849 1.00 92.75 393 ALA A O 1
ATOM 3190 N N . ILE A 1 394 ? -28.991 0.728 31.772 1.00 92.69 394 ILE A N 1
ATOM 3191 C CA . ILE A 1 394 ? -27.575 0.658 32.163 1.00 92.69 394 ILE A CA 1
ATOM 3192 C C . ILE A 1 394 ? -26.776 -0.139 31.122 1.00 92.69 394 ILE A C 1
ATOM 3194 O O . ILE A 1 394 ? -25.725 0.307 30.675 1.00 92.69 394 ILE A O 1
ATOM 3198 N N . ASN A 1 395 ? -27.268 -1.299 30.687 1.00 91.69 395 ASN A N 1
ATOM 3199 C CA . ASN A 1 395 ? -26.562 -2.120 29.701 1.00 91.69 395 ASN A CA 1
ATOM 3200 C C . ASN A 1 395 ? -26.467 -1.451 28.321 1.00 91.69 395 ASN A C 1
ATOM 3202 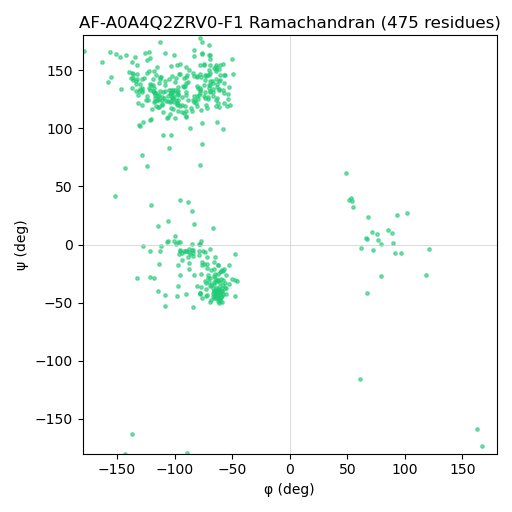O O . ASN A 1 395 ? -25.473 -1.652 27.628 1.00 91.69 395 ASN A O 1
ATOM 3206 N N . ALA A 1 396 ? -27.468 -0.655 27.931 1.00 91.94 396 ALA A N 1
ATOM 3207 C CA . ALA A 1 396 ? -27.435 0.139 26.704 1.00 91.94 396 ALA A CA 1
ATOM 3208 C C . ALA A 1 396 ? -26.417 1.289 26.781 1.00 91.94 396 ALA A C 1
ATOM 3210 O O . ALA A 1 396 ? -25.749 1.577 25.791 1.00 91.94 396 ALA A O 1
ATOM 3211 N N . TYR A 1 397 ? -26.257 1.901 27.958 1.00 93.31 397 TYR A N 1
ATOM 3212 C CA . TYR A 1 397 ? -25.249 2.937 28.191 1.00 93.31 397 TYR A CA 1
ATOM 3213 C C . TYR A 1 397 ? -23.819 2.410 28.010 1.00 93.31 397 TYR A C 1
ATOM 3215 O O . TYR A 1 397 ? -22.982 3.089 27.429 1.00 93.31 397 TYR A O 1
ATOM 3223 N N . PHE A 1 398 ? -23.544 1.173 28.436 1.00 92.06 398 PHE A N 1
ATOM 3224 C CA . PHE A 1 398 ? -22.252 0.498 28.230 1.00 92.06 398 PHE A CA 1
ATOM 3225 C C . PHE A 1 398 ? -22.177 -0.274 26.893 1.00 92.06 398 PHE A C 1
ATOM 3227 O O . PHE A 1 398 ? -21.614 -1.374 26.814 1.00 92.06 398 PHE A O 1
ATOM 3234 N N . SER A 1 399 ? -22.778 0.265 25.826 1.00 90.19 399 SER A N 1
ATOM 3235 C CA . SER A 1 399 ? -22.524 -0.228 24.464 1.00 90.19 399 SER A CA 1
ATOM 3236 C C . SER A 1 399 ? -21.120 0.174 24.011 1.00 90.19 399 SER A C 1
ATOM 3238 O O . SER A 1 399 ? -20.664 1.266 24.331 1.00 90.19 399 SER A O 1
ATOM 3240 N N . THR A 1 400 ? -20.455 -0.671 23.221 1.00 87.00 400 THR A N 1
ATOM 3241 C CA . THR A 1 400 ? -19.138 -0.350 22.636 1.00 87.00 400 THR A CA 1
ATOM 3242 C C . THR A 1 400 ? -19.177 0.857 21.699 1.00 87.00 400 THR A C 1
ATOM 3244 O O . THR A 1 400 ? -18.138 1.425 21.411 1.00 87.00 400 THR A O 1
ATOM 3247 N N . ASP A 1 401 ? -20.361 1.257 21.228 1.00 88.69 401 ASP A N 1
ATOM 3248 C CA . ASP A 1 401 ? -20.529 2.401 20.323 1.00 88.69 401 ASP A CA 1
ATOM 3249 C C . ASP A 1 401 ? -20.419 3.763 21.029 1.00 88.69 401 ASP A C 1
ATOM 3251 O O . ASP A 1 401 ? -20.312 4.790 20.363 1.00 88.69 401 ASP A O 1
ATOM 3255 N N . TYR A 1 402 ? -20.505 3.782 22.365 1.00 88.12 402 TYR A N 1
ATOM 3256 C CA . TYR A 1 402 ? -20.516 5.008 23.172 1.00 88.12 402 TYR A CA 1
ATOM 3257 C C . TYR A 1 402 ? -19.262 5.195 24.028 1.00 88.12 402 TYR A C 1
ATOM 3259 O O . TYR A 1 402 ? -19.194 6.177 24.757 1.00 88.12 402 TYR A O 1
ATOM 3267 N N . TRP A 1 403 ? -18.321 4.252 23.980 1.00 90.06 403 TRP A N 1
ATOM 3268 C CA . TRP A 1 403 ? -17.170 4.215 24.876 1.00 90.06 403 TRP A CA 1
ATOM 3269 C C . TRP A 1 403 ? -15.880 3.998 24.110 1.00 90.06 403 TRP A C 1
ATOM 3271 O O . TRP A 1 403 ? -15.754 3.006 23.388 1.00 90.06 403 TRP A O 1
ATOM 3281 N N . ASP A 1 404 ? -14.906 4.863 24.374 1.00 89.44 404 ASP A N 1
ATOM 3282 C CA . ASP A 1 404 ? -13.537 4.705 23.897 1.00 89.44 404 ASP A CA 1
ATOM 3283 C C . ASP A 1 404 ? -12.613 4.145 24.996 1.00 89.44 404 ASP A C 1
ATOM 3285 O O . ASP A 1 404 ? -12.921 4.112 26.194 1.00 89.44 404 ASP A O 1
ATOM 3289 N N . PHE A 1 405 ? -11.446 3.644 24.583 1.00 89.25 405 PHE A N 1
ATOM 3290 C CA . PHE A 1 405 ? -10.463 3.075 25.506 1.00 89.25 405 PHE A CA 1
ATOM 3291 C C . PHE A 1 405 ? -9.821 4.152 26.384 1.00 89.25 405 PHE A C 1
ATOM 3293 O O . PHE A 1 405 ? -9.399 5.202 25.901 1.00 89.25 405 PHE A O 1
ATOM 3300 N N . GLY A 1 406 ? -9.670 3.854 27.676 1.00 84.69 406 GLY A N 1
ATOM 3301 C CA . GLY A 1 406 ? -9.023 4.762 28.627 1.00 84.69 406 GLY A CA 1
ATOM 3302 C C . GLY A 1 406 ? -9.870 5.956 29.073 1.00 84.69 406 GLY A C 1
ATOM 3303 O O . GLY A 1 406 ? -9.346 6.833 29.758 1.00 84.69 406 GLY A O 1
ATOM 3304 N N . GLU A 1 407 ? -11.158 5.994 28.730 1.00 89.94 407 GLU A N 1
ATOM 3305 C CA . GLU A 1 407 ? -12.074 7.016 29.233 1.00 89.94 407 GLU A CA 1
ATOM 3306 C C . GLU A 1 407 ? -12.386 6.845 30.727 1.00 89.94 407 GLU A C 1
ATOM 3308 O O . GLU A 1 407 ? -12.174 5.791 31.342 1.00 89.94 407 GLU A O 1
ATOM 3313 N N . THR A 1 408 ? -12.913 7.910 31.325 1.00 91.12 408 THR A N 1
ATOM 3314 C CA . THR A 1 408 ? -13.347 7.929 32.720 1.00 91.12 408 THR A CA 1
ATOM 3315 C C . THR A 1 408 ? -14.866 7.909 32.783 1.00 91.12 408 THR A C 1
ATOM 3317 O O . THR A 1 408 ? -15.539 8.731 32.171 1.00 91.12 408 THR A O 1
ATOM 3320 N N . PHE A 1 409 ? -15.413 6.979 33.558 1.00 92.19 409 PHE A N 1
ATOM 3321 C CA . PHE A 1 409 ? -16.837 6.874 33.817 1.00 92.19 409 PHE A CA 1
ATOM 3322 C C . PHE A 1 409 ? -17.277 7.820 34.928 1.00 92.19 409 PHE A C 1
ATOM 3324 O O . PHE A 1 409 ? -16.764 7.731 36.044 1.00 92.19 409 PHE A O 1
ATOM 3331 N N . TYR A 1 410 ? -18.299 8.632 34.646 1.00 92.12 410 TYR A N 1
ATOM 3332 C CA . TYR A 1 410 ? -18.983 9.466 35.629 1.00 92.12 410 TYR A CA 1
ATOM 3333 C C . TYR A 1 410 ? -20.409 8.969 35.889 1.00 92.12 410 TYR A C 1
ATOM 3335 O O . TYR A 1 410 ? -21.253 8.893 34.994 1.00 92.12 410 TYR A O 1
ATOM 3343 N N . PHE A 1 411 ? -20.731 8.690 37.152 1.00 90.69 411 PHE A N 1
ATOM 3344 C CA . PHE A 1 411 ? -22.064 8.223 37.538 1.00 90.69 411 PHE A CA 1
ATOM 3345 C C . PHE A 1 411 ? -23.166 9.247 37.235 1.00 90.69 411 PHE A C 1
ATOM 3347 O O . PHE A 1 411 ? -24.293 8.864 36.930 1.00 90.69 411 PHE A O 1
ATOM 3354 N N . THR A 1 412 ? -22.867 10.545 37.298 1.00 91.38 412 THR A N 1
ATOM 3355 C CA . THR A 1 412 ? -23.839 11.605 36.993 1.00 91.38 412 THR A CA 1
ATOM 3356 C C . THR A 1 412 ? -24.360 11.524 35.560 1.00 91.38 412 THR A C 1
ATOM 3358 O O . THR A 1 412 ? -25.535 11.804 35.329 1.00 91.38 412 THR A O 1
ATOM 3361 N N . GLU A 1 413 ? -23.524 11.089 34.615 1.00 92.31 413 GLU A N 1
ATOM 3362 C CA . GLU A 1 413 ? -23.910 10.899 33.214 1.00 92.31 413 GLU A CA 1
ATOM 3363 C C . GLU A 1 413 ? -24.811 9.677 33.055 1.00 92.31 413 GLU A C 1
ATOM 3365 O O . GLU A 1 413 ? -25.880 9.771 32.451 1.00 92.31 413 GLU A O 1
ATOM 3370 N N . LEU A 1 414 ? -24.456 8.560 33.702 1.00 91.75 414 LEU A N 1
ATOM 3371 C CA . LEU A 1 414 ? -25.314 7.376 33.750 1.00 91.75 414 LEU A CA 1
ATOM 3372 C C . LEU A 1 414 ? -26.673 7.693 34.386 1.00 91.75 414 LEU A C 1
ATOM 3374 O O . LEU A 1 414 ? -27.712 7.284 33.870 1.00 91.75 414 LEU A O 1
ATOM 3378 N N . ALA A 1 415 ? -26.685 8.430 35.497 1.00 91.00 415 ALA A N 1
ATOM 3379 C CA . ALA A 1 415 ? -27.912 8.829 36.173 1.00 91.00 415 ALA A CA 1
ATOM 3380 C C . ALA A 1 415 ? -28.795 9.694 35.261 1.00 91.00 415 ALA A C 1
ATOM 3382 O O . ALA A 1 415 ? -29.995 9.440 35.163 1.00 91.00 415 ALA A O 1
ATOM 3383 N N . ALA A 1 416 ? -28.210 10.670 34.560 1.00 92.00 416 ALA A N 1
ATOM 3384 C CA . ALA A 1 416 ? -28.924 11.498 33.590 1.00 92.00 416 ALA A CA 1
ATOM 3385 C C . ALA A 1 416 ? -29.468 10.669 32.414 1.00 92.00 416 ALA A C 1
ATOM 3387 O O . ALA A 1 416 ? -30.622 10.843 32.019 1.00 92.00 416 ALA A O 1
ATOM 3388 N N . TYR A 1 417 ? -28.678 9.725 31.893 1.00 93.69 417 TYR A N 1
ATOM 3389 C CA . TYR A 1 417 ? -29.098 8.823 30.822 1.00 93.69 417 TYR A CA 1
ATOM 3390 C C . TYR A 1 417 ? -30.299 7.965 31.241 1.00 93.69 417 TYR A C 1
ATOM 3392 O O . TYR A 1 417 ? -31.310 7.923 30.539 1.00 93.69 417 TYR A O 1
ATOM 3400 N N . VAL A 1 418 ? -30.234 7.336 32.419 1.00 92.69 418 VAL A N 1
ATOM 3401 C CA . VAL A 1 418 ? -31.328 6.509 32.953 1.00 92.69 418 VAL A CA 1
ATOM 3402 C C . VAL A 1 418 ? -32.584 7.348 33.210 1.00 92.69 418 VAL A C 1
ATOM 3404 O O . VAL A 1 418 ? -33.684 6.913 32.870 1.00 92.69 418 VAL A O 1
ATOM 3407 N N . HIS A 1 419 ? -32.438 8.562 33.752 1.00 90.81 419 HIS A N 1
ATOM 3408 C CA . HIS A 1 419 ? -33.558 9.487 33.965 1.00 90.81 419 HIS A CA 1
ATOM 3409 C C . HIS A 1 419 ? -34.242 9.906 32.667 1.00 90.81 419 HIS A C 1
ATOM 3411 O O . HIS A 1 419 ? -35.468 9.953 32.616 1.00 90.81 419 HIS A O 1
ATOM 3417 N N . ASN A 1 420 ? -33.479 10.163 31.605 1.00 91.56 420 ASN A N 1
ATOM 3418 C CA . ASN A 1 420 ? -34.050 10.508 30.304 1.00 91.56 420 ASN A CA 1
ATOM 3419 C C . ASN A 1 420 ? -34.835 9.336 29.697 1.00 91.56 420 ASN A C 1
ATOM 3421 O O . ASN A 1 420 ? -35.922 9.543 29.158 1.00 91.56 420 ASN A O 1
ATOM 3425 N N . GLN A 1 421 ? -34.326 8.106 29.828 1.00 91.19 421 GLN A N 1
ATOM 3426 C CA . GLN A 1 421 ? -34.992 6.905 29.310 1.00 91.19 421 GLN A CA 1
ATOM 3427 C C . GLN A 1 421 ? -36.237 6.511 30.122 1.00 91.19 421 GLN A C 1
ATOM 3429 O O . GLN A 1 421 ? -37.200 5.989 29.564 1.00 91.19 421 GLN A O 1
ATOM 3434 N N . LEU A 1 422 ? -36.240 6.758 31.437 1.00 89.88 422 LEU A N 1
ATOM 3435 C CA . LEU A 1 422 ? -37.292 6.323 32.368 1.00 89.88 422 LEU A CA 1
ATOM 3436 C C . LEU A 1 422 ? -37.973 7.497 33.089 1.00 89.88 422 LEU A C 1
ATOM 3438 O O . LEU A 1 422 ? -38.411 7.363 34.236 1.00 89.88 422 LEU A O 1
ATOM 3442 N N . SER A 1 423 ? -38.111 8.629 32.399 1.00 85.50 423 SER A N 1
ATOM 3443 C CA . SER A 1 423 ? -38.617 9.901 32.944 1.00 85.50 423 SER A CA 1
ATOM 3444 C C . SER A 1 423 ? -40.025 9.820 33.542 1.00 85.50 423 SER A C 1
ATOM 3446 O O . SER A 1 423 ? -40.344 10.527 34.494 1.00 85.50 423 SER A O 1
ATOM 3448 N N . THR A 1 424 ? -40.874 8.931 33.026 1.00 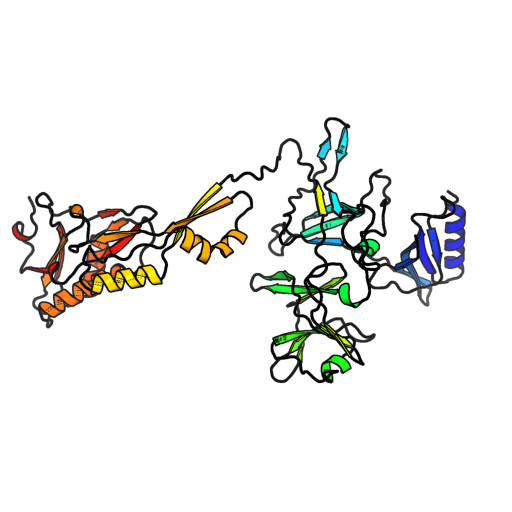85.50 424 THR A N 1
ATOM 3449 C CA . THR A 1 424 ? -42.247 8.718 33.516 1.00 85.50 424 THR A CA 1
ATOM 3450 C C . THR A 1 424 ? -42.334 7.725 34.676 1.00 85.50 424 THR A C 1
ATOM 3452 O O . THR A 1 424 ? -43.399 7.559 35.272 1.00 85.50 424 THR A O 1
ATOM 3455 N N . SER A 1 425 ? -41.230 7.043 34.997 1.00 84.81 425 SER A N 1
ATOM 3456 C CA . SER A 1 425 ? -41.211 5.908 35.926 1.00 84.81 425 SER A CA 1
ATOM 3457 C C . SER A 1 425 ? -40.349 6.138 37.168 1.00 84.81 425 SER A C 1
ATOM 3459 O O . SER A 1 425 ? -40.657 5.596 38.232 1.00 84.81 425 SER A O 1
ATOM 3461 N N . ILE A 1 426 ? -39.298 6.955 37.068 1.00 88.56 426 ILE A N 1
ATOM 3462 C CA . ILE A 1 426 ? -38.305 7.155 38.129 1.00 88.56 426 ILE A CA 1
ATOM 3463 C C . ILE A 1 426 ? -38.260 8.622 38.557 1.00 88.56 426 ILE A C 1
ATOM 3465 O O . ILE A 1 426 ? -38.271 9.521 37.727 1.00 88.56 426 ILE A O 1
ATOM 3469 N N . ALA A 1 427 ? -38.184 8.853 39.869 1.00 86.56 427 ALA A N 1
ATOM 3470 C CA . ALA A 1 427 ? -38.001 10.177 40.459 1.00 86.56 427 ALA A CA 1
ATOM 3471 C C . ALA A 1 427 ? -36.529 10.466 40.797 1.00 86.56 427 ALA A C 1
ATOM 3473 O O . ALA A 1 427 ? -36.067 11.596 40.678 1.00 86.56 427 ALA A O 1
ATOM 3474 N N . SER A 1 428 ? -35.770 9.455 41.237 1.00 88.44 428 SER A N 1
ATOM 3475 C CA . SER A 1 428 ? -34.354 9.596 41.606 1.00 88.44 428 SER A CA 1
ATOM 3476 C C . SER A 1 428 ? -33.620 8.261 41.475 1.00 88.44 428 SER A C 1
ATOM 3478 O O . SER A 1 428 ? -34.198 7.220 41.786 1.00 88.44 428 SER A O 1
ATOM 3480 N N . ILE A 1 429 ? -32.354 8.298 41.052 1.00 89.19 429 ILE A N 1
ATOM 3481 C CA . ILE A 1 429 ? -31.428 7.160 41.040 1.00 89.19 429 ILE A CA 1
ATOM 3482 C C . ILE A 1 429 ? -30.115 7.573 41.702 1.00 89.19 429 ILE A C 1
ATOM 3484 O O . ILE A 1 429 ? -29.572 8.638 41.416 1.00 89.19 429 ILE A O 1
ATOM 3488 N N . VAL A 1 430 ? -29.616 6.722 42.594 1.00 88.19 430 VAL A N 1
ATOM 3489 C CA . VAL A 1 430 ? -28.356 6.914 43.314 1.00 88.19 430 VAL A CA 1
ATOM 3490 C C . VAL A 1 430 ? -27.576 5.603 43.338 1.00 88.19 430 VAL A C 1
ATOM 3492 O O . VAL A 1 430 ? -28.163 4.535 43.510 1.00 88.19 430 VAL A O 1
ATOM 3495 N N . ILE A 1 431 ? -26.255 5.679 43.194 1.00 88.62 431 ILE A N 1
ATOM 3496 C CA . ILE A 1 431 ? -25.347 4.548 43.386 1.00 88.62 431 ILE A CA 1
ATOM 3497 C C . ILE A 1 431 ? -24.838 4.507 44.828 1.00 88.62 431 ILE A C 1
ATOM 3499 O O . ILE A 1 431 ? -24.477 5.534 45.400 1.00 88.62 431 ILE A O 1
ATOM 3503 N N . VAL A 1 432 ? -24.824 3.315 45.424 1.00 86.12 432 VAL A N 1
ATOM 3504 C CA . VAL A 1 432 ? -24.216 3.072 46.737 1.00 86.12 432 VAL A CA 1
ATOM 3505 C C . VAL A 1 432 ? -23.265 1.878 46.614 1.00 86.12 432 VAL A C 1
ATOM 3507 O O . VAL A 1 432 ? -23.726 0.790 46.249 1.00 86.12 432 VAL A O 1
ATOM 3510 N N . PRO A 1 433 ? -21.962 2.038 46.897 1.00 86.50 433 PRO A N 1
ATOM 3511 C CA . PRO A 1 433 ? -21.011 0.932 46.851 1.00 86.50 433 PRO A CA 1
ATOM 3512 C C . PRO A 1 433 ? -21.324 -0.116 47.926 1.00 86.50 433 PRO A C 1
ATOM 3514 O O . PRO A 1 433 ? -21.894 0.177 48.980 1.00 86.50 433 PRO A O 1
ATOM 3517 N N . LEU A 1 434 ? -20.961 -1.368 47.648 1.00 82.62 434 LEU A N 1
ATOM 3518 C CA . LEU A 1 434 ? -21.198 -2.495 48.558 1.00 82.62 434 LEU A CA 1
ATOM 3519 C C . LEU A 1 434 ? -20.115 -2.651 49.636 1.00 82.62 434 LEU A C 1
ATOM 3521 O O . LEU A 1 434 ? -20.309 -3.415 50.582 1.00 82.62 434 LEU A O 1
ATOM 3525 N N . THR A 1 435 ? -19.004 -1.921 49.530 1.00 77.75 435 THR A N 1
ATOM 3526 C CA . THR A 1 435 ? -17.913 -1.940 50.509 1.00 77.75 435 THR A CA 1
ATOM 3527 C C . THR A 1 435 ? -18.396 -1.476 51.892 1.00 77.75 435 THR A C 1
ATOM 3529 O O . THR A 1 435 ? -19.217 -0.567 52.014 1.00 77.75 435 THR A O 1
ATOM 3532 N N . ASN A 1 436 ? -17.905 -2.120 52.960 1.00 66.56 436 ASN A N 1
ATOM 3533 C CA . ASN A 1 436 ? -18.343 -1.836 54.338 1.00 66.56 436 ASN A CA 1
ATOM 3534 C C . ASN A 1 436 ? -17.963 -0.422 54.811 1.00 66.56 436 ASN A C 1
ATOM 3536 O O . ASN A 1 436 ? -18.677 0.151 55.630 1.00 66.56 436 ASN A O 1
ATOM 3540 N N . ASP A 1 437 ? -16.886 0.138 54.257 1.00 67.81 437 ASP A N 1
ATOM 3541 C CA . ASP A 1 437 ? -16.419 1.503 54.528 1.00 67.81 437 ASP A CA 1
ATOM 3542 C C . ASP A 1 437 ? -16.912 2.535 53.498 1.00 67.81 437 ASP A C 1
ATOM 3544 O O . ASP A 1 437 ? -16.673 3.728 53.677 1.00 67.81 437 ASP A O 1
ATOM 3548 N N . GLY A 1 438 ? -17.590 2.087 52.433 1.00 63.84 438 GLY A N 1
ATOM 3549 C CA . GLY A 1 438 ? -18.035 2.934 51.329 1.00 63.84 438 GLY A CA 1
ATOM 3550 C C . GLY A 1 438 ? -19.182 3.852 51.735 1.00 63.84 438 GLY A C 1
ATOM 3551 O O . GLY A 1 438 ? -20.212 3.401 52.249 1.00 63.84 438 GLY A O 1
ATOM 3552 N N . SER A 1 439 ? -19.006 5.144 51.482 1.00 66.75 439 SER A N 1
ATOM 3553 C CA . SER A 1 439 ? -19.997 6.184 51.748 1.00 66.75 439 SER A CA 1
ATOM 3554 C C . SER A 1 439 ? -20.609 6.713 50.449 1.00 66.75 439 SER A C 1
ATOM 3556 O O . SER A 1 439 ? -20.112 6.461 49.350 1.00 66.75 439 SER A O 1
ATOM 3558 N N . PHE A 1 440 ? -21.729 7.430 50.551 1.00 64.88 440 PHE A N 1
ATOM 3559 C CA . PHE A 1 440 ? -22.280 8.153 49.406 1.00 64.88 440 PHE A CA 1
ATOM 3560 C C . PHE A 1 440 ? -21.236 9.130 48.838 1.00 64.88 440 PHE A C 1
ATOM 3562 O O . PHE A 1 440 ? -20.758 10.007 49.553 1.00 64.88 440 PHE A O 1
ATOM 3569 N N . GLY A 1 441 ? -20.906 8.971 47.555 1.00 65.81 441 GLY A N 1
ATOM 3570 C CA . GLY A 1 441 ? -19.845 9.718 46.867 1.00 65.81 441 GLY A CA 1
ATOM 3571 C C . GLY A 1 441 ? -18.731 8.811 46.336 1.00 65.81 441 GLY A C 1
ATOM 3572 O O . GLY A 1 441 ? -18.123 9.121 45.314 1.00 65.81 441 GLY A O 1
ATOM 3573 N N . ASP A 1 442 ? -18.532 7.643 46.948 1.00 69.69 442 ASP A N 1
ATOM 3574 C CA . ASP A 1 442 ? -17.558 6.658 46.482 1.00 69.69 442 ASP A CA 1
ATOM 3575 C C . ASP A 1 442 ? -18.109 5.888 45.263 1.00 69.69 442 ASP A C 1
ATOM 3577 O O . ASP A 1 442 ? -19.240 5.396 45.274 1.00 69.69 442 ASP A O 1
ATOM 3581 N N . GLY A 1 443 ? -17.315 5.795 44.190 1.00 72.62 443 GLY A N 1
ATOM 3582 C CA . GLY A 1 443 ? -17.723 5.171 42.920 1.00 72.62 443 GLY A CA 1
ATOM 3583 C C . GLY A 1 443 ? -18.479 6.095 41.955 1.00 72.62 443 GLY A C 1
ATOM 3584 O O . GLY A 1 443 ? -19.053 5.615 40.978 1.00 72.62 443 GLY A O 1
ATOM 3585 N N . PHE A 1 444 ? -18.479 7.410 42.208 1.00 82.00 444 PHE A N 1
ATOM 3586 C CA . PHE A 1 444 ? -18.992 8.411 41.261 1.00 82.00 444 PHE A CA 1
ATOM 3587 C C . PHE A 1 444 ? -18.097 8.589 40.037 1.00 82.00 444 PHE A C 1
ATOM 3589 O O . PHE A 1 444 ? -18.592 8.978 38.983 1.00 82.00 444 PHE A O 1
ATOM 3596 N N . GLU A 1 445 ? -16.810 8.291 40.187 1.00 87.56 445 GLU A N 1
ATOM 3597 C CA . GLU A 1 445 ? -15.826 8.308 39.120 1.00 87.56 445 GLU A CA 1
ATOM 3598 C C . GLU A 1 445 ? -15.081 6.974 39.110 1.00 87.56 445 GLU A C 1
ATOM 3600 O O . GLU A 1 445 ? -14.618 6.501 40.152 1.00 87.56 445 GLU A O 1
ATOM 3605 N N . VAL A 1 446 ? -14.967 6.358 37.937 1.00 87.75 446 VAL A N 1
ATOM 3606 C CA . VAL A 1 446 ? -14.121 5.181 37.732 1.00 87.75 446 VAL A CA 1
ATOM 3607 C C . VAL A 1 446 ? -13.293 5.419 36.481 1.00 87.75 446 VAL A C 1
ATOM 3609 O O . VAL A 1 446 ? -13.852 5.611 35.412 1.00 87.75 446 VAL A O 1
ATOM 3612 N N . SER A 1 447 ? -11.968 5.382 36.591 1.00 88.62 447 SER A N 1
ATOM 3613 C CA . SER A 1 447 ? -11.069 5.509 35.439 1.00 88.62 447 SER A CA 1
ATOM 3614 C C . SER A 1 447 ? -10.704 4.145 34.851 1.00 88.62 447 SER A C 1
ATOM 3616 O O . SER A 1 447 ? -10.530 3.162 35.586 1.00 88.62 447 SER A O 1
ATOM 3618 N N . CYS A 1 448 ? -10.583 4.069 33.525 1.00 88.88 448 CYS A N 1
ATOM 3619 C CA . CYS A 1 448 ? -10.023 2.916 32.818 1.00 88.88 448 CYS A CA 1
ATOM 3620 C C . CYS A 1 448 ? -8.537 3.113 32.518 1.00 88.88 448 CYS A C 1
ATOM 3622 O O . CYS A 1 448 ? -8.035 4.232 32.416 1.00 88.88 448 CYS A O 1
ATOM 3624 N N . ARG A 1 449 ? -7.818 2.001 32.360 1.00 88.25 449 ARG A N 1
ATOM 3625 C CA . ARG A 1 449 ? -6.504 2.016 31.710 1.00 88.25 449 ARG A CA 1
ATOM 3626 C C . ARG A 1 449 ? -6.662 2.136 30.196 1.00 88.25 449 ARG A C 1
ATOM 3628 O O . ARG A 1 449 ? -7.725 1.860 29.653 1.00 88.25 449 ARG A O 1
ATOM 3635 N N . SER A 1 450 ? -5.582 2.489 29.507 1.00 86.62 450 SER A N 1
ATOM 3636 C CA . SER A 1 450 ? -5.571 2.622 28.044 1.00 86.62 450 SER A CA 1
ATOM 3637 C C . SER A 1 450 ? -5.869 1.316 27.290 1.00 86.62 450 SER A C 1
ATOM 3639 O O . SER A 1 450 ? -6.180 1.369 26.108 1.00 86.62 450 SER A O 1
ATOM 3641 N N . ASP A 1 451 ? -5.759 0.153 27.945 1.00 89.06 451 ASP A N 1
ATOM 3642 C CA . ASP A 1 451 ? -6.088 -1.175 27.402 1.00 89.06 451 ASP A CA 1
ATOM 3643 C C . ASP A 1 451 ? -7.461 -1.707 27.862 1.00 89.06 451 ASP A C 1
ATOM 3645 O O . ASP A 1 451 ? -7.822 -2.848 27.548 1.00 89.06 451 ASP A O 1
ATOM 3649 N N . GLU A 1 452 ? -8.215 -0.907 28.627 1.00 91.31 452 GLU A N 1
ATOM 3650 C CA . GLU A 1 452 ? -9.454 -1.313 29.290 1.00 91.31 452 GLU A CA 1
ATOM 3651 C C . GLU A 1 452 ? -10.699 -0.629 28.705 1.00 91.31 452 GLU A C 1
ATOM 3653 O O . GLU A 1 452 ? -10.684 0.553 28.358 1.00 91.31 452 GLU A O 1
ATOM 3658 N N . LEU A 1 453 ? -11.800 -1.385 28.659 1.00 92.00 453 LEU A N 1
ATOM 3659 C CA . LEU A 1 453 ? -13.138 -0.910 28.301 1.00 92.00 453 LEU A CA 1
ATOM 3660 C C . LEU A 1 453 ? -14.153 -1.284 29.389 1.00 92.00 453 LEU A C 1
ATOM 3662 O O . LEU A 1 453 ? -14.082 -2.372 29.969 1.00 92.00 453 LEU A O 1
ATOM 3666 N N . PHE A 1 454 ? -15.120 -0.410 29.660 1.00 92.19 454 PHE A N 1
ATOM 3667 C CA . PHE A 1 454 ? -16.148 -0.674 30.665 1.00 92.19 454 PHE A CA 1
ATOM 3668 C C . PHE A 1 454 ? -17.220 -1.645 30.177 1.00 92.19 454 PHE A C 1
ATOM 3670 O O . PHE A 1 454 ? -17.659 -1.601 29.030 1.00 92.19 454 PHE A O 1
ATOM 3677 N N . ILE A 1 455 ? -17.704 -2.488 31.090 1.00 91.69 455 ILE A N 1
ATOM 3678 C CA . ILE A 1 455 ? -18.920 -3.268 30.867 1.00 91.69 455 ILE A CA 1
ATOM 3679 C C . ILE A 1 455 ? -19.694 -3.472 32.171 1.00 91.69 455 ILE A C 1
ATOM 3681 O O . ILE A 1 455 ? -19.139 -3.833 33.214 1.00 91.69 455 ILE A O 1
ATOM 3685 N N . SER A 1 456 ? -21.007 -3.250 32.119 1.00 91.50 456 SER A N 1
ATOM 3686 C CA . SER A 1 456 ? -21.891 -3.495 33.258 1.00 91.50 456 SER A CA 1
ATOM 3687 C C . SER A 1 456 ? -22.195 -4.985 33.405 1.00 91.50 456 SER A C 1
ATOM 3689 O O . SER A 1 456 ? -22.541 -5.666 32.442 1.00 91.50 456 SER A O 1
ATOM 3691 N N . THR A 1 457 ? -22.121 -5.473 34.643 1.00 90.75 457 THR A N 1
ATOM 3692 C CA . THR A 1 457 ? -22.600 -6.810 35.041 1.00 90.75 457 THR A CA 1
ATOM 3693 C C . THR A 1 457 ? -23.784 -6.729 36.007 1.00 90.75 457 THR A C 1
ATOM 3695 O O . THR A 1 457 ? -24.114 -7.703 36.684 1.00 90.75 457 THR A O 1
ATOM 3698 N N . ALA A 1 458 ? -24.418 -5.554 36.102 1.00 89.38 458 ALA A N 1
ATOM 3699 C CA . ALA A 1 458 ? -25.542 -5.321 36.996 1.00 89.38 458 ALA A CA 1
ATOM 3700 C C . ALA A 1 458 ? -26.731 -6.229 36.648 1.00 89.38 458 ALA A C 1
ATOM 3702 O O . ALA A 1 458 ? -27.145 -6.341 35.494 1.00 89.38 458 ALA A O 1
ATOM 3703 N N . THR A 1 459 ? -27.314 -6.839 37.676 1.00 89.62 459 THR A N 1
ATOM 3704 C CA . THR A 1 459 ? -28.542 -7.634 37.571 1.00 89.62 459 THR A CA 1
ATOM 3705 C C . THR A 1 459 ? -29.682 -6.944 38.316 1.00 89.62 459 THR A C 1
ATOM 3707 O O . THR A 1 459 ? -29.477 -5.957 39.024 1.00 89.62 459 THR A O 1
ATOM 3710 N N . VAL A 1 460 ? -30.901 -7.478 38.212 1.00 89.25 460 VAL A N 1
ATOM 3711 C CA . VAL A 1 460 ? -32.064 -6.966 38.961 1.00 89.25 460 VAL A CA 1
ATOM 3712 C C . VAL A 1 460 ? -31.868 -7.002 40.484 1.00 89.25 460 VAL A C 1
ATOM 3714 O O . VAL A 1 460 ? -32.516 -6.238 41.199 1.00 89.25 460 VAL A O 1
ATOM 3717 N N . GLU A 1 461 ? -30.962 -7.847 40.989 1.00 88.88 461 GLU A N 1
ATOM 3718 C CA . GLU A 1 461 ? -30.592 -7.902 42.409 1.00 88.88 461 GLU A CA 1
ATOM 3719 C C . GLU A 1 461 ? -29.819 -6.653 42.853 1.00 88.88 461 GLU A C 1
ATOM 3721 O O . GLU A 1 461 ? -29.930 -6.232 44.002 1.00 88.88 461 GLU A O 1
ATOM 3726 N N . ASN A 1 462 ? -29.084 -6.021 41.933 1.00 89.06 462 ASN A N 1
ATOM 3727 C CA . ASN A 1 462 ? -28.331 -4.797 42.192 1.00 89.06 462 ASN A CA 1
ATOM 3728 C C . ASN A 1 462 ? -29.221 -3.543 42.191 1.00 89.06 462 ASN A C 1
ATOM 3730 O O . ASN A 1 462 ? -28.706 -2.447 42.386 1.00 89.06 462 ASN A O 1
ATOM 3734 N N . VAL A 1 463 ? -30.537 -3.670 41.976 1.00 90.81 463 VAL A N 1
ATOM 3735 C CA . VAL A 1 463 ? -31.483 -2.545 41.981 1.00 90.81 463 VAL A CA 1
ATOM 3736 C C . VAL A 1 463 ? -32.468 -2.686 43.142 1.00 90.81 463 VAL A C 1
ATOM 3738 O O . VAL A 1 463 ? -33.275 -3.620 43.220 1.00 90.81 463 VAL A O 1
ATOM 3741 N N . THR A 1 464 ? -32.437 -1.705 44.041 1.00 89.88 464 THR A N 1
ATOM 3742 C CA . THR A 1 464 ? -33.318 -1.616 45.211 1.00 89.88 464 THR A CA 1
ATOM 3743 C C . THR A 1 464 ? -34.247 -0.415 45.083 1.00 89.88 464 THR A C 1
ATOM 3745 O O . THR A 1 464 ? -33.808 0.701 44.810 1.00 89.88 464 THR A O 1
ATOM 3748 N N . LEU A 1 465 ? -35.547 -0.654 45.266 1.00 88.06 465 LEU A N 1
ATOM 3749 C CA . LEU A 1 465 ? -36.555 0.401 45.276 1.00 88.06 465 LEU A CA 1
ATOM 3750 C C . LEU A 1 465 ? -36.714 0.911 46.708 1.00 88.06 465 LEU A C 1
ATOM 3752 O O . LEU A 1 465 ? -36.893 0.118 47.631 1.00 88.06 465 LEU A O 1
ATOM 3756 N N . ILE A 1 466 ? -36.630 2.226 46.884 1.00 87.19 466 ILE A N 1
ATOM 3757 C CA . ILE A 1 466 ? -36.771 2.913 48.170 1.00 87.19 466 ILE A CA 1
ATOM 3758 C C . ILE A 1 466 ? -37.904 3.940 48.088 1.00 87.19 466 ILE A C 1
ATOM 3760 O O . ILE A 1 466 ? -38.160 4.516 47.034 1.00 87.19 466 ILE A O 1
ATOM 3764 N N . SER A 1 467 ? -38.586 4.185 49.209 1.00 80.12 467 SER A N 1
ATOM 3765 C CA . SER A 1 467 ? -39.675 5.170 49.282 1.00 80.12 467 SER A CA 1
ATOM 3766 C C . SER A 1 467 ? -39.169 6.614 49.252 1.00 80.12 467 SER A C 1
ATOM 3768 O O . SER A 1 467 ? -39.863 7.504 48.770 1.00 80.12 467 SER A O 1
ATOM 3770 N N . SER A 1 468 ? -37.972 6.857 49.790 1.00 81.31 468 SER A N 1
ATOM 3771 C CA . SER A 1 468 ? -37.336 8.173 49.825 1.00 81.31 468 SER A CA 1
ATOM 3772 C C . SER A 1 468 ? -35.832 8.080 50.106 1.00 81.31 468 SER A C 1
ATOM 3774 O O . SER A 1 468 ? -35.336 7.112 50.700 1.00 81.31 468 SER A O 1
ATOM 3776 N N . ASN A 1 469 ? -35.110 9.123 49.694 1.00 80.31 469 ASN A N 1
ATOM 3777 C CA . ASN A 1 469 ? -33.677 9.291 49.921 1.00 80.31 469 ASN A CA 1
ATOM 3778 C C . ASN A 1 469 ? -33.419 9.712 51.379 1.00 80.31 469 ASN A C 1
ATOM 3780 O O . ASN A 1 469 ? -33.364 10.899 51.689 1.00 80.31 469 ASN A O 1
ATOM 3784 N N . THR A 1 470 ? -33.296 8.741 52.286 1.00 79.75 470 THR A N 1
ATOM 3785 C CA . THR A 1 470 ? -32.946 8.984 53.697 1.00 79.75 470 THR A CA 1
ATOM 3786 C C . THR A 1 470 ? -31.448 8.758 53.949 1.00 79.75 470 THR A C 1
ATOM 3788 O O . THR A 1 470 ? -30.837 7.943 53.250 1.00 79.75 470 THR A O 1
ATOM 3791 N N . PRO A 1 471 ? -30.838 9.398 54.970 1.00 72.81 471 PRO A N 1
ATOM 3792 C CA . PRO A 1 471 ? -29.431 9.172 55.324 1.00 72.81 471 PRO A CA 1
ATOM 3793 C C . PRO A 1 471 ? -29.105 7.698 55.605 1.00 72.81 471 PRO A C 1
ATOM 3795 O O . PRO A 1 471 ? -28.077 7.194 55.158 1.00 72.81 471 PRO A O 1
ATOM 3798 N N . THR A 1 472 ? -30.029 6.968 56.243 1.00 73.25 472 THR A N 1
ATOM 3799 C CA . THR A 1 472 ? -29.922 5.518 56.481 1.00 73.25 472 THR A CA 1
ATOM 3800 C C . THR A 1 472 ? -29.909 4.722 55.179 1.00 73.25 472 THR A C 1
ATOM 3802 O O . THR A 1 472 ? -29.129 3.782 55.030 1.00 73.25 472 THR A O 1
ATOM 3805 N N . ASN A 1 473 ? -30.736 5.115 54.205 1.00 70.94 473 ASN A N 1
ATOM 3806 C CA . ASN A 1 473 ? -30.753 4.482 52.893 1.00 70.94 473 ASN A CA 1
ATOM 3807 C C . ASN A 1 473 ? -29.489 4.816 52.094 1.00 70.94 473 ASN A C 1
ATOM 3809 O O . ASN A 1 473 ? -29.031 3.973 51.337 1.00 70.94 473 ASN A O 1
ATOM 3813 N N . LEU A 1 474 ? -28.891 5.991 52.256 1.00 71.69 474 LEU A N 1
ATOM 3814 C CA . LEU A 1 474 ? -27.731 6.406 51.464 1.00 71.69 474 LEU A CA 1
ATOM 3815 C C . LEU A 1 474 ? -26.377 6.133 52.136 1.00 71.69 474 LEU A C 1
ATOM 3817 O O . LEU A 1 474 ? -25.353 6.336 51.497 1.00 71.69 474 LEU A O 1
ATOM 3821 N N . ARG A 1 475 ? -26.353 5.645 53.387 1.00 69.44 475 ARG A N 1
ATOM 3822 C CA . ARG A 1 475 ? -25.121 5.492 54.190 1.00 69.44 475 ARG A CA 1
ATOM 3823 C C . ARG A 1 475 ? -24.300 6.793 54.234 1.00 69.44 475 ARG A C 1
ATOM 3825 O O . ARG A 1 475 ? -23.073 6.772 54.161 1.00 69.44 475 ARG A O 1
ATOM 3832 N N . ILE A 1 476 ? -24.996 7.927 54.323 1.00 67.81 476 ILE A N 1
ATOM 3833 C CA . ILE A 1 476 ? -24.371 9.240 54.521 1.00 67.81 476 ILE A CA 1
ATOM 3834 C C . ILE A 1 476 ? -23.921 9.304 55.983 1.00 67.81 476 ILE A C 1
ATOM 3836 O O . ILE A 1 476 ? -24.720 8.988 56.869 1.00 67.81 476 ILE A O 1
ATOM 3840 N N . ARG A 1 477 ? -22.646 9.637 56.212 1.00 60.47 477 ARG A N 1
ATOM 3841 C CA . ARG A 1 477 ? -22.095 9.834 57.560 1.00 60.47 477 ARG A CA 1
ATOM 3842 C C . ARG A 1 477 ? -22.622 11.105 58.206 1.00 60.47 477 ARG A C 1
ATOM 3844 O O . ARG A 1 477 ? -22.777 12.108 57.474 1.00 60.47 477 ARG A O 1
#

Sequence (477 aa):
MKLSDTLNKIRARLTASLSFTLWYDYAPTDGETFWVIRPPESLDRQPQVNGTMIKLIAVDYLSGSLWRFQALGIRYTFESIKKVRFYFDGKKAVDSETGLRYEDTVSILKFNPDLRTGLGLGRNYDLALSKTVTYSDGYADPRRITVQFSDRDEDGFPDDPDTYYKIATQVSEDSLLFWQRGSDGLFTPYNEVWVYETEEDRASNVGAVSAPPGTVAFQIASDKKPETFWLRTANDWEQQYRGYRFARGRGSNVARQWVVAGGRSTLTPEGSTLNFQWKHYAPSDHRVDPSKTNIIDMFVLTYEYDFLVRQWIRNGANPKDKPQPPTETALRTTFGNYESFKMFSDEIIWRPVRYKFLFGKSADFGLQATFKVVKLPTSTLSDGETKAAIVNAINAYFSTDYWDFGETFYFTELAAYVHNQLSTSIASIVIVPLTNDGSFGDGFEVSCRSDELFISTATVENVTLISSNTPTNLRIR

Secondary structure (DSSP, 8-state):
--HHHHHHHHHHHHHTT--EEEEEESS-TTSS--EEEES--PPPSS--EETTEEEEEEEEEETTTEEEEEE----EEEE-SSS------SPPEE-TTT--EE--EEEE-TTSBPTTTSSB-SS-EEEEEEEEEEPTTS-EEEEEEEEEE--SS-SSS-S-TTHHHHHH--STTTTEEEEEE-TTS-EEE---EEEESSHHHHHHTTTS-PPPTT-EEEEPPPTTS--EEEEE-SSSEEEESSSEEEEES-SS-B-SEEEETTEEEE--TTTTPPPEEEE----TT-----S--EEEEEEE--HHHHHHHHHHHHTT--GGGPPPPPPHHHHHHHHGGGGGGS-TTEEEEEEE-EEEEEBSTTS-GGGBEEEEEEEPTT--S-HHHHHHHHHHHHHHHT-TTS--TT-EEEHHHHHHHHHHHTTTTEEEEEEEE-STT--TTTTSEEEPPTTEEEEE---GGGEEEESS--HHHHT--